Protein AF-0000000075438193 (afdb_homodimer)

Organism: Fusarium oxysporum f. sp. cubense (strain race 4) (NCBI:txid2502994)

Sequence (690 aa):
MSGDKMDVEIAEQKMNSMEHSEQHYFKSYDHHGIHEEMLKDEVRTRSYMNAIMQNKHIFKDKVVLDVGCGTAILSMFAAKAGAKHVIGVDMSTIIFKAREIVKVNGLSDKITLLQGKMEEVELPFPKVDIIISEWMGYFLLYESMLDTVLYARDTYLQKDGLIFPDKATIFFAGIEDGDYKEDKIEFWNDVYGFDYTPLKATALSEPLVDTVEVKAAVTEPTAVLTLDLYKCTTDDLAFQVPFKLSVTRDDFVHALVSWFDIDFTACHKPIRFSTGPHTKYTHWKQTVFYFEDVLTVQQGEQIALNLDVRPNSKNRRDLDIKISYELETEDANRASKGALEYRMCMSGDKMDVEIAEQKMNSMEHSEQHYFKSYDHHGIHEEMLKDEVRTRSYMNAIMQNKHIFKDKVVLDVGCGTAILSMFAAKAGAKHVIGVDMSTIIFKAREIVKVNGLSDKITLLQGKMEEVELPFPKVDIIISEWMGYFLLYESMLDTVLYARDTYLQKDGLIFPDKATIFFAGIEDGDYKEDKIEFWNDVYGFDYTPLKATALSEPLVDTVEVKAAVTEPTAVLTLDLYKCTTDDLAFQVPFKLSVTRDDFVHALVSWFDIDFTACHKPIRFSTGPHTKYTHWKQTVFYFEDVLTVQQGEQIALNLDVRPNSKNRRDLDIKISYELETEDANRASKGALEYRMC

InterPro domains:
  IPR025799 Protein arginine N-methyltransferase [PS51678] (22-326)
  IPR025799 Protein arginine N-methyltransferase [PTHR11006] (16-329)
  IPR029063 S-adenosyl-L-methionine-dependent methyltransferase superfamily [G3DSA:3.40.50.150] (14-165)
  IPR029063 S-adenosyl-L-methionine-dependent methyltransferase superfamily [SSF53335] (28-328)
  IPR041698 Methyltransferase domain 25 [PF13649] (64-139)
  IPR055135 Protein arginine N-methyltransferase domain [PF22528] (166-328)

Solvent-accessible surface area (backbone atoms only — not comparable to full-atom values): 35635 Å² total; per-residue (Å²): 116,71,64,58,53,53,51,48,52,51,50,51,52,56,43,69,70,44,57,67,69,55,34,53,54,37,56,58,56,45,41,63,68,58,51,50,54,53,66,65,20,54,62,61,45,48,50,53,43,47,53,35,58,75,31,26,85,76,32,44,68,27,37,33,36,22,52,62,26,52,67,32,62,66,44,50,43,39,44,73,24,38,25,55,31,26,39,28,29,20,63,29,69,32,38,61,53,17,51,52,25,37,46,73,60,70,37,57,90,36,43,48,77,46,80,32,51,81,90,70,58,81,69,98,52,82,56,26,42,32,39,36,45,82,44,70,30,52,78,53,58,34,58,46,41,54,55,56,53,50,50,45,45,77,67,28,47,37,92,88,38,47,54,41,59,32,34,40,33,36,33,39,27,36,21,44,41,62,71,59,41,45,61,70,44,53,39,25,60,52,52,94,85,37,50,31,49,71,53,29,60,55,50,61,26,34,60,44,74,43,82,52,63,53,84,29,51,36,27,45,74,32,81,71,46,73,46,44,65,90,72,60,52,72,69,65,66,43,45,73,45,74,50,62,35,44,28,69,41,72,47,51,35,31,27,38,38,30,26,40,36,40,31,30,68,88,33,91,67,70,44,71,53,53,28,35,52,86,47,66,76,42,90,58,28,21,31,33,45,64,47,93,68,68,41,65,46,43,55,76,30,40,36,42,34,37,41,35,37,31,58,27,90,88,44,58,45,22,34,35,38,34,38,35,42,33,47,55,62,92,50,75,90,56,52,47,70,52,73,46,63,30,44,48,124,116,72,64,58,53,53,50,48,50,51,50,50,52,56,43,70,70,44,56,68,69,55,34,54,54,37,57,59,56,46,40,64,68,58,51,51,53,52,65,64,20,52,62,60,47,48,51,53,43,47,56,35,58,75,30,26,84,76,31,44,69,26,38,36,36,22,54,61,27,52,67,33,61,67,44,49,43,39,43,74,24,39,26,56,32,24,39,28,30,22,63,31,68,33,38,61,54,17,51,52,25,39,46,76,60,72,36,56,90,36,43,48,77,44,77,32,52,81,90,69,56,80,68,98,51,82,57,27,42,31,40,36,45,81,46,68,31,52,77,53,60,33,57,46,42,55,53,56,54,50,50,45,47,76,67,28,46,38,91,89,39,47,53,41,58,32,35,38,33,36,32,38,28,35,20,44,42,61,70,58,42,44,62,71,45,53,38,26,59,50,53,95,84,37,48,32,50,69,54,30,58,53,51,62,27,33,58,43,76,44,82,54,63,54,86,29,53,36,28,45,74,34,80,71,46,76,45,43,65,90,72,60,54,72,70,67,66,42,45,71,45,76,50,64,36,47,27,70,41,71,45,50,35,31,24,39,38,29,26,40,37,41,30,30,67,87,34,91,66,71,42,72,53,52,29,35,51,85,46,66,78,42,90,60,28,21,32,34,46,65,47,94,68,68,41,66,47,44,54,75,31,38,36,42,36,36,41,36,38,32,59,28,90,90,44,58,44,22,34,34,38,35,38,36,40,35,48,55,63,90,48,75,89,56,53,46,70,52,73,46,62,31,46,46,124

Secondary structure (DSSP, 8-state):
-HHHHHHHHHHHHHHHTS-HHHHHHHHHTTSHHHHHHHHH-HHHHHHHHHHHHTTHHHHTT-EEEEET-TT-HHHHHHHHTT-SEEEEEE-STHHHHHHHHHHHTT-TTTEEEEES-TTT---SSS-EEEEEE---BTTBTGGG-HHHHHHHHHHHEEEEEEEES-EEEEEEEEE--HHHHHHHTGGGG-BTTB--HHHHHHHHTS-EEE---GGGB-B--EEEEEEETTT--GGGGSEEEEEEEEB-SSEEEEEEEEEEEEEETTSSS-EEEE-STTS---TT-EEEEEEEEEEEE-TT-EEEEEEEEEE-SS-TTSEEEEEEEEEE-S-GGG--EEEEEEEE-/-HHHHHHHHHHHHHHHTS-HHHHHHHHHTTSHHHHHHHHH-HHHHHHHHHHHHTTHHHHTT-EEEEET-TT-HHHHHHHHTT-SEEEEEE-STHHHHHHHHHHHTT-TTTEEEEES-TTT---SSS-EEEEEE---BTTBTGGG-HHHHHHHHHHHEEEEEEEES-EEEEEEEEE--HHHHHHHTGGGG-BTTB--HHHHHHHHTS-EEE---GGGB-B--EEEEEEETTT--GGGGSEEEEEEEEB-SSEEEEEEEEEEEEEETTSSS-EEEE-STTS---TT-EEEEEEEEEEEE-TT-EEEEEEEEEE-SS-TTSEEEEEEEEEE-S-GGG--EEEEEEEE-

Structure (mmCIF, N/CA/C/O backbone):
data_AF-0000000075438193-model_v1
#
loop_
_entity.id
_entity.type
_entity.pdbx_description
1 polymer 'Protein arginine N-methyltransferase 1'
#
loop_
_atom_site.group_PDB
_atom_site.id
_atom_site.type_symbol
_atom_site.label_atom_id
_atom_site.label_alt_id
_atom_site.label_comp_id
_atom_site.label_asym_id
_atom_site.label_entity_id
_atom_site.label_seq_id
_atom_site.pdbx_PDB_ins_code
_atom_site.Cartn_x
_atom_site.Cartn_y
_atom_site.Cartn_z
_atom_site.occupancy
_atom_site.B_iso_or_equiv
_atom_site.auth_seq_id
_atom_site.auth_comp_id
_atom_site.auth_asym_id
_atom_site.auth_atom_id
_atom_site.pdbx_PDB_model_num
ATOM 1 N N . MET A 1 1 ? -24.25 -17.984 13.375 1 39.44 1 MET A N 1
ATOM 2 C CA . MET A 1 1 ? -23.75 -16.625 13.508 1 39.44 1 MET A CA 1
ATOM 3 C C . MET A 1 1 ? -22.734 -16.531 14.641 1 39.44 1 MET A C 1
ATOM 5 O O . MET A 1 1 ? -21.703 -15.859 14.508 1 39.44 1 MET A O 1
ATOM 9 N N . SER A 1 2 ? -23.125 -17.188 15.758 1 50.5 2 SER A N 1
ATOM 10 C CA . SER A 1 2 ? -22.406 -17.172 17.031 1 50.5 2 SER A CA 1
ATOM 11 C C . SER A 1 2 ? -21.125 -18 16.938 1 50.5 2 SER A C 1
ATOM 13 O O . SER A 1 2 ? -20.078 -17.594 17.469 1 50.5 2 SER A O 1
ATOM 15 N N . GLY A 1 3 ? -21.188 -19.031 16.125 1 48 3 GLY A N 1
ATOM 16 C CA . GLY A 1 3 ? -20.078 -19.953 16 1 48 3 GLY A CA 1
ATOM 17 C C . GLY A 1 3 ? -18.922 -19.406 15.188 1 48 3 GLY A C 1
ATOM 18 O O . GLY A 1 3 ? -17.75 -19.578 15.547 1 48 3 GLY A O 1
ATOM 19 N N . ASP A 1 4 ? -19.219 -18.656 14.195 1 59.56 4 ASP A N 1
ATOM 20 C CA . ASP A 1 4 ? -18.234 -18.109 13.281 1 59.56 4 ASP A CA 1
ATOM 21 C C . ASP A 1 4 ? -17.422 -16.984 13.945 1 59.56 4 ASP A C 1
ATOM 23 O O . ASP A 1 4 ? -16.219 -16.891 13.758 1 59.56 4 ASP A O 1
ATOM 27 N N . LYS A 1 5 ? -18.125 -16.234 14.766 1 63.47 5 LYS A N 1
ATOM 28 C CA . LYS A 1 5 ? -17.422 -15.172 15.477 1 63.47 5 LYS A CA 1
ATOM 29 C C . LYS A 1 5 ? -16.406 -15.734 16.469 1 63.47 5 LYS A C 1
ATOM 31 O O . LYS A 1 5 ? -15.305 -15.203 16.594 1 63.47 5 LYS A O 1
ATOM 36 N N . MET A 1 6 ? -16.906 -16.797 17.141 1 69.69 6 MET A N 1
ATOM 37 C CA . MET A 1 6 ? -16.016 -17.469 18.078 1 69.69 6 MET A CA 1
ATOM 38 C C . MET A 1 6 ? -14.805 -18.062 17.359 1 69.69 6 MET A C 1
ATOM 40 O O . MET A 1 6 ? -13.68 -17.969 17.859 1 69.69 6 MET A O 1
ATOM 44 N N . ASP A 1 7 ? -15.086 -18.547 16.141 1 76.25 7 ASP A N 1
ATOM 45 C CA . ASP A 1 7 ? -14 -19.125 15.352 1 76.25 7 ASP A CA 1
ATOM 46 C C . ASP A 1 7 ? -13.008 -18.047 14.906 1 76.25 7 ASP A C 1
ATOM 48 O O . ASP A 1 7 ? -11.797 -18.266 14.922 1 76.25 7 ASP A O 1
ATOM 52 N N . VAL A 1 8 ? -13.531 -16.891 14.664 1 78 8 VAL A N 1
ATOM 53 C CA . VAL A 1 8 ? -12.695 -15.781 14.242 1 78 8 VAL A CA 1
ATOM 54 C C . VAL A 1 8 ? -11.828 -15.32 15.406 1 78 8 VAL A C 1
ATOM 56 O O . VAL A 1 8 ? -10.633 -15.062 15.234 1 78 8 VAL A O 1
ATOM 59 N N . GLU A 1 9 ? -12.469 -15.273 16.547 1 78.56 9 GLU A N 1
ATOM 60 C CA . GLU A 1 9 ? -11.734 -14.82 17.719 1 78.56 9 GLU A CA 1
ATOM 61 C C . GLU A 1 9 ? -10.602 -15.781 18.078 1 78.56 9 GLU A C 1
ATOM 63 O O . GLU A 1 9 ? -9.5 -15.352 18.422 1 78.56 9 GLU A O 1
ATOM 68 N N . ILE A 1 10 ? -10.906 -17.031 17.953 1 79.5 10 ILE A N 1
ATOM 69 C CA . ILE A 1 10 ? -9.914 -18.047 18.266 1 79.5 10 ILE A CA 1
ATOM 70 C C . ILE A 1 10 ? -8.773 -17.984 17.25 1 79.5 10 ILE A C 1
ATOM 72 O O . ILE A 1 10 ? -7.602 -18.062 17.625 1 79.5 10 ILE A O 1
ATOM 76 N N . ALA A 1 11 ? -9.148 -17.766 16.031 1 81.12 11 ALA A N 1
ATOM 77 C CA . ALA A 1 11 ? -8.141 -17.641 14.977 1 81.12 11 ALA A CA 1
ATOM 78 C C . ALA A 1 11 ? -7.262 -16.422 15.188 1 81.12 11 ALA A C 1
ATOM 80 O O . ALA A 1 11 ? -6.043 -16.484 15.008 1 81.12 11 ALA A O 1
ATOM 81 N N . GLU A 1 12 ? -7.879 -15.383 15.602 1 78 12 GLU A N 1
ATOM 82 C CA . GLU A 1 12 ? -7.137 -14.156 15.867 1 78 12 GLU A CA 1
ATOM 83 C C . GLU A 1 12 ? -6.164 -14.336 17.031 1 78 12 GLU A C 1
ATOM 85 O O . GLU A 1 12 ? -5.035 -13.844 16.984 1 78 12 GLU A O 1
ATOM 90 N N . GLN A 1 13 ? -6.637 -15.055 18 1 78.88 13 GLN A N 1
ATOM 91 C CA . GLN A 1 13 ? -5.773 -15.32 19.141 1 78.88 13 GLN A CA 1
ATOM 92 C C . GLN A 1 13 ? -4.574 -16.172 18.75 1 78.88 13 GLN A C 1
ATOM 94 O O . GLN A 1 13 ? -3.443 -15.891 19.156 1 78.88 13 GLN A O 1
ATOM 99 N N . LYS A 1 14 ? -4.844 -17.125 17.984 1 77.62 14 LYS A N 1
ATOM 100 C CA . LYS A 1 14 ? -3.762 -17.984 17.5 1 77.62 14 LYS A CA 1
ATOM 101 C C . LYS A 1 14 ? -2.756 -17.188 16.688 1 77.62 14 LYS A C 1
ATOM 103 O O . LYS A 1 14 ? -1.545 -17.344 16.844 1 77.62 14 LYS A O 1
ATOM 108 N N . MET A 1 15 ? -3.203 -16.375 15.859 1 77.5 15 MET A N 1
ATOM 109 C CA . MET A 1 15 ? -2.354 -15.555 15 1 77.5 15 MET A CA 1
ATOM 110 C C . MET A 1 15 ? -1.506 -14.594 15.828 1 77.5 15 MET A C 1
ATOM 112 O O . MET A 1 15 ? -0.335 -14.367 15.523 1 77.5 15 MET A O 1
ATOM 116 N N . ASN A 1 16 ? -2.057 -14.078 16.906 1 76.94 16 ASN A N 1
ATOM 117 C CA . ASN A 1 16 ? -1.36 -13.117 17.766 1 76.94 16 ASN A CA 1
ATOM 118 C C . ASN A 1 16 ? -0.233 -13.781 18.547 1 76.94 16 ASN A C 1
ATOM 120 O O . ASN A 1 16 ? 0.643 -13.102 19.078 1 76.94 16 ASN A O 1
ATOM 124 N N . SER A 1 17 ? -0.286 -15.133 18.562 1 78.81 17 SER A N 1
ATOM 125 C CA . SER A 1 17 ? 0.73 -15.867 19.312 1 78.81 17 SER A CA 1
ATOM 126 C C . SER A 1 17 ? 1.914 -16.234 18.422 1 78.81 17 SER A C 1
ATOM 128 O O . SER A 1 17 ? 2.93 -16.734 18.906 1 78.81 17 SER A O 1
ATOM 130 N N . MET A 1 18 ? 1.843 -15.945 17.172 1 80.19 18 MET A N 1
ATOM 131 C CA . MET A 1 18 ? 2.896 -16.281 16.219 1 80.19 18 MET A CA 1
ATOM 132 C C . MET A 1 18 ? 4.02 -15.25 16.266 1 80.19 18 MET A C 1
ATOM 134 O O . MET A 1 18 ? 3.875 -14.195 16.891 1 80.19 18 MET A O 1
ATOM 138 N N . GLU A 1 19 ? 5.129 -15.672 15.625 1 77.75 19 GLU A N 1
ATOM 139 C CA . GLU A 1 19 ? 6.219 -14.711 15.469 1 77.75 19 GLU A CA 1
ATOM 140 C C . GLU A 1 19 ? 5.75 -13.469 14.719 1 77.75 19 GLU A C 1
ATOM 142 O O . GLU A 1 19 ? 4.859 -13.539 13.875 1 77.75 19 GLU A O 1
ATOM 147 N N . HIS A 1 20 ? 6.398 -12.398 15.008 1 76.25 20 HIS A N 1
ATOM 148 C CA . HIS A 1 20 ? 5.992 -11.102 14.484 1 76.25 20 HIS A CA 1
ATOM 149 C C . HIS A 1 20 ? 5.953 -11.109 12.953 1 76.25 20 HIS A C 1
ATOM 151 O O . HIS A 1 20 ? 5.02 -10.578 12.352 1 76.25 20 HIS A O 1
ATOM 157 N N . SER A 1 21 ? 6.918 -11.75 12.453 1 77 21 SER A N 1
ATOM 158 C CA . SER A 1 21 ? 6.98 -11.797 10.992 1 77 21 SER A CA 1
ATOM 159 C C . SER A 1 21 ? 5.797 -12.57 10.414 1 77 21 SER A C 1
ATOM 161 O O . SER A 1 21 ? 5.219 -12.172 9.406 1 77 21 SER A O 1
ATOM 163 N N . GLU A 1 22 ? 5.43 -13.57 11.078 1 80.56 22 GLU A N 1
ATOM 164 C CA . GLU A 1 22 ? 4.289 -14.367 10.641 1 80.56 22 GLU A CA 1
ATOM 165 C C . GLU A 1 22 ? 2.979 -13.617 10.844 1 80.56 22 GLU A C 1
ATOM 167 O O . GLU A 1 22 ? 2.094 -13.656 9.984 1 80.56 22 GLU A O 1
ATOM 172 N N . GLN A 1 23 ? 2.891 -12.938 11.93 1 78.56 23 GLN A N 1
ATOM 173 C CA . GLN A 1 23 ? 1.697 -12.133 12.188 1 78.56 23 GLN A CA 1
ATOM 174 C C . GLN A 1 23 ? 1.483 -11.094 11.094 1 78.56 23 GLN A C 1
ATOM 176 O O . GLN A 1 23 ? 0.382 -10.969 10.555 1 78.56 23 GLN A O 1
ATOM 181 N N . HIS A 1 24 ? 2.602 -10.5 10.781 1 78 24 HIS A N 1
ATOM 182 C CA . HIS A 1 24 ? 2.535 -9.453 9.758 1 78 24 HIS A CA 1
ATOM 183 C C . HIS A 1 24 ? 2.102 -10.023 8.414 1 78 24 HIS A C 1
ATOM 185 O O . HIS A 1 24 ? 1.247 -9.453 7.734 1 78 24 HIS A O 1
ATOM 191 N N . TYR A 1 25 ? 2.611 -11.117 8.164 1 81.38 25 TYR A N 1
ATOM 192 C CA . TYR A 1 25 ? 2.316 -11.766 6.887 1 81.38 25 TYR A CA 1
ATOM 193 C C . TYR A 1 25 ? 0.847 -12.156 6.801 1 81.38 25 TYR A C 1
ATOM 195 O O . TYR A 1 25 ? 0.137 -11.742 5.883 1 81.38 25 TYR A O 1
ATOM 203 N N . PHE A 1 26 ? 0.325 -12.828 7.695 1 83.81 26 PHE A N 1
ATOM 204 C CA . PHE A 1 26 ? -1.024 -13.375 7.613 1 83.81 26 PHE A CA 1
ATOM 205 C C . PHE A 1 26 ? -2.064 -12.281 7.828 1 83.81 26 PHE A C 1
ATOM 207 O O . PHE A 1 26 ? -3.135 -12.305 7.219 1 83.81 26 PHE A O 1
ATOM 214 N N . LYS A 1 27 ? -1.774 -11.289 8.609 1 81.12 27 LYS A N 1
ATOM 215 C CA . LYS A 1 27 ? -2.707 -10.188 8.844 1 81.12 27 LYS A CA 1
ATOM 216 C C . LYS A 1 27 ? -2.859 -9.328 7.598 1 81.12 27 LYS A C 1
ATOM 218 O O . LYS A 1 27 ? -3.934 -8.773 7.344 1 81.12 27 LYS A O 1
ATOM 223 N N . SER A 1 28 ? -1.765 -9.328 6.848 1 80.88 28 SER A N 1
ATOM 224 C CA . SER A 1 28 ? -1.826 -8.547 5.621 1 80.88 28 SER A CA 1
ATOM 225 C C . SER A 1 28 ? -2.854 -9.117 4.648 1 80.88 28 SER A C 1
ATOM 227 O O . SER A 1 28 ? -3.441 -8.383 3.854 1 80.88 28 SER A O 1
ATOM 229 N N . TYR A 1 29 ? -3.135 -10.305 4.766 1 83.5 29 TYR A N 1
ATOM 230 C CA . TYR A 1 29 ? -4.02 -10.977 3.816 1 83.5 29 TYR A CA 1
ATOM 231 C C . TYR A 1 29 ? -5.445 -11.031 4.344 1 83.5 29 TYR A C 1
ATOM 233 O O . TYR A 1 29 ? -6.344 -11.555 3.678 1 83.5 29 TYR A O 1
ATOM 241 N N . ASP A 1 30 ? -5.676 -10.438 5.453 1 85.31 30 ASP A N 1
ATOM 242 C CA . ASP A 1 30 ? -7.027 -10.367 6.004 1 85.31 30 ASP A CA 1
ATOM 243 C C . ASP A 1 30 ? -7.848 -9.281 5.312 1 85.31 30 ASP A C 1
ATOM 245 O O . ASP A 1 30 ? -9.078 -9.273 5.387 1 85.31 30 ASP A O 1
ATOM 249 N N . HIS A 1 31 ? -7.18 -8.422 4.664 1 85.31 31 HIS A N 1
ATOM 250 C CA . HIS A 1 31 ? -7.852 -7.266 4.086 1 85.31 31 HIS A CA 1
ATOM 251 C C . HIS A 1 31 ? -8.422 -7.59 2.707 1 85.31 31 HIS A C 1
ATOM 253 O O . HIS A 1 31 ? -7.707 -8.102 1.842 1 85.31 31 HIS A O 1
ATOM 259 N N . HIS A 1 32 ? -9.617 -7.234 2.504 1 87.38 32 HIS A N 1
ATOM 260 C CA . HIS A 1 32 ? -10.281 -7.59 1.254 1 87.38 32 HIS A CA 1
ATOM 261 C C . HIS A 1 32 ? -9.633 -6.887 0.067 1 87.38 32 HIS A C 1
ATOM 263 O O . HIS A 1 32 ? -9.664 -7.398 -1.056 1 87.38 32 HIS A O 1
ATOM 269 N N . GLY A 1 33 ? -9.055 -5.703 0.318 1 88.88 33 GLY A N 1
ATOM 270 C CA . GLY A 1 33 ? -8.438 -4.949 -0.758 1 88.88 33 GLY A CA 1
ATOM 271 C C . GLY A 1 33 ? -7.328 -5.715 -1.459 1 88.88 33 GLY A C 1
ATOM 272 O O . GLY A 1 33 ? -7.18 -5.621 -2.68 1 88.88 33 GLY A O 1
ATOM 273 N N . ILE A 1 34 ? -6.609 -6.461 -0.721 1 90.31 34 ILE A N 1
ATOM 274 C CA . ILE A 1 34 ? -5.523 -7.246 -1.299 1 90.31 34 ILE A CA 1
ATOM 275 C C . ILE A 1 34 ? -6.102 -8.336 -2.197 1 90.31 34 ILE A C 1
ATOM 277 O O . ILE A 1 34 ? -5.582 -8.594 -3.287 1 90.31 34 ILE A O 1
ATOM 281 N N . HIS A 1 35 ? -7.168 -8.891 -1.813 1 93.25 35 HIS A N 1
ATOM 282 C CA . HIS A 1 35 ? -7.805 -9.945 -2.594 1 93.25 35 HIS A CA 1
ATOM 283 C C . HIS A 1 35 ? -8.477 -9.383 -3.84 1 93.25 35 HIS A C 1
ATOM 285 O O . HIS A 1 35 ? -8.492 -10.023 -4.891 1 93.25 35 HIS A O 1
ATOM 291 N N . GLU A 1 36 ? -9.031 -8.219 -3.686 1 94.62 36 GLU A N 1
ATOM 292 C CA . GLU A 1 36 ? -9.586 -7.551 -4.859 1 94.62 36 GLU A CA 1
ATOM 293 C C . GLU A 1 36 ? -8.516 -7.348 -5.934 1 94.62 36 GLU A C 1
ATOM 295 O O . GLU A 1 36 ? -8.742 -7.656 -7.105 1 94.62 36 GLU A O 1
ATOM 300 N N . GLU A 1 37 ? -7.402 -6.844 -5.445 1 93.69 37 GLU A N 1
ATOM 301 C CA . GLU A 1 37 ? -6.297 -6.613 -6.371 1 93.69 37 GLU A CA 1
ATOM 302 C C . GLU A 1 37 ? -5.875 -7.91 -7.059 1 93.69 37 GLU A C 1
ATOM 304 O O . GLU A 1 37 ? -5.684 -7.941 -8.273 1 93.69 37 GLU A O 1
ATOM 309 N N . MET A 1 38 ? -5.82 -8.93 -6.324 1 95.31 38 MET A N 1
ATOM 310 C CA . MET A 1 38 ? -5.363 -10.203 -6.859 1 95.31 38 MET A CA 1
ATOM 311 C C . MET A 1 38 ? -6.398 -10.797 -7.816 1 95.31 38 MET A C 1
ATOM 313 O O . MET A 1 38 ? -6.051 -11.281 -8.891 1 95.31 38 MET A O 1
ATOM 317 N N . LEU A 1 39 ? -7.637 -10.742 -7.457 1 97.06 39 LEU A N 1
ATOM 318 C CA . LEU A 1 39 ? -8.703 -11.312 -8.266 1 97.06 39 LEU A CA 1
ATOM 319 C C . LEU A 1 39 ? -8.898 -10.523 -9.555 1 97.06 39 LEU A C 1
ATOM 321 O O . LEU A 1 39 ? -9.289 -11.078 -10.586 1 97.06 39 LEU A O 1
ATOM 325 N N . LYS A 1 40 ? -8.531 -9.25 -9.547 1 96.69 40 LYS A N 1
ATOM 326 C CA . LYS A 1 40 ? -8.695 -8.398 -10.719 1 96.69 40 LYS A CA 1
ATOM 327 C C . LYS A 1 40 ? -7.5 -8.523 -11.664 1 96.69 40 LYS A C 1
ATOM 329 O O . LYS A 1 40 ? -7.539 -8.039 -12.789 1 96.69 40 LYS A O 1
ATOM 334 N N . ASP A 1 41 ? -6.445 -9.086 -11.203 1 97.31 41 ASP A N 1
ATOM 335 C CA . ASP A 1 41 ? -5.348 -9.438 -12.102 1 97.31 41 ASP A CA 1
ATOM 336 C C . ASP A 1 41 ? -5.77 -10.531 -13.086 1 97.31 41 ASP A C 1
ATOM 338 O O . ASP A 1 41 ? -5.613 -11.719 -12.797 1 97.31 41 ASP A O 1
ATOM 342 N N . GLU A 1 42 ? -6.184 -10.086 -14.203 1 96.62 42 GLU A N 1
ATOM 343 C CA . GLU A 1 42 ? -6.797 -11 -15.164 1 96.62 42 GLU A CA 1
ATOM 344 C C . GLU A 1 42 ? -5.77 -11.984 -15.719 1 96.62 42 GLU A C 1
ATOM 346 O O . GLU A 1 42 ? -6.094 -13.148 -15.977 1 96.62 42 GLU A O 1
ATOM 351 N N . V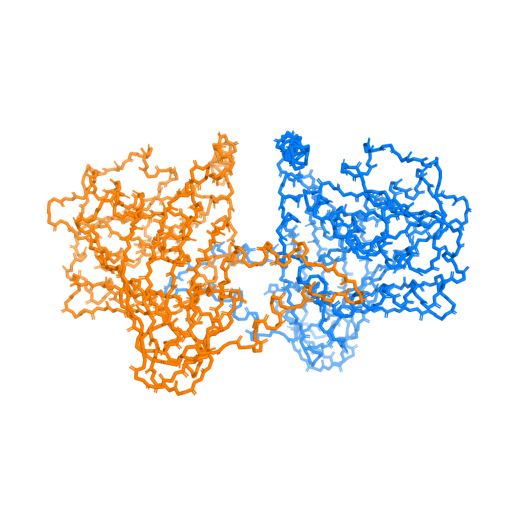AL A 1 43 ? -4.547 -11.508 -15.906 1 97.5 43 VAL A N 1
ATOM 352 C CA . VAL A 1 43 ? -3.506 -12.398 -16.422 1 97.5 43 VAL A CA 1
ATOM 353 C C . VAL A 1 43 ? -3.334 -13.594 -15.492 1 97.5 43 VAL A C 1
ATOM 355 O O . VAL A 1 43 ? -3.402 -14.742 -15.922 1 97.5 43 VAL A O 1
ATOM 358 N N . ARG A 1 44 ? -3.164 -13.289 -14.25 1 96.81 44 ARG A N 1
ATOM 359 C CA . ARG A 1 44 ? -2.971 -14.32 -13.242 1 96.81 44 ARG A CA 1
ATOM 360 C C . ARG A 1 44 ? -4.207 -15.211 -13.117 1 96.81 44 ARG A C 1
ATOM 362 O O . ARG A 1 44 ? -4.121 -16.422 -13.305 1 96.81 44 ARG A O 1
ATOM 369 N N . THR A 1 45 ? -5.363 -14.656 -12.852 1 97.69 45 THR A N 1
ATOM 370 C CA . THR A 1 45 ? -6.551 -15.422 -12.484 1 97.69 45 THR A CA 1
ATOM 371 C C . THR A 1 45 ? -7.059 -16.234 -13.664 1 97.69 45 THR A C 1
ATOM 373 O O . THR A 1 45 ? -7.422 -17.406 -13.508 1 97.69 45 THR A O 1
ATOM 376 N N . ARG A 1 46 ? -7.008 -15.672 -14.836 1 97.81 46 ARG A N 1
ATOM 377 C CA . ARG A 1 46 ? -7.488 -16.391 -16.016 1 97.81 46 ARG A CA 1
ATOM 378 C C . ARG A 1 46 ? -6.535 -17.531 -16.391 1 97.81 46 ARG A C 1
ATOM 380 O O . ARG A 1 46 ? -6.965 -18.578 -16.875 1 97.81 46 ARG A O 1
ATOM 387 N N . SER A 1 47 ? -5.242 -17.281 -16.188 1 98.5 47 SER A N 1
ATOM 388 C CA . SER A 1 47 ? -4.301 -18.375 -16.453 1 98.5 47 SER A CA 1
ATOM 389 C C . SER A 1 47 ? -4.578 -19.578 -15.555 1 98.5 47 SER A C 1
ATOM 391 O O . SER A 1 47 ? -4.613 -20.719 -16.031 1 98.5 47 SER A O 1
ATOM 393 N N . TYR A 1 48 ? -4.816 -19.344 -14.289 1 98.69 48 TYR A N 1
ATOM 394 C CA . TYR A 1 48 ? -5.188 -20.422 -13.383 1 98.69 48 TYR A CA 1
ATOM 395 C C . TYR A 1 48 ? -6.523 -21.031 -13.789 1 98.69 48 TYR A C 1
ATOM 397 O O . TYR A 1 48 ? -6.656 -22.266 -13.836 1 98.69 48 TYR A O 1
ATOM 405 N N . MET A 1 49 ? -7.477 -20.141 -14.039 1 98.69 49 MET A N 1
ATOM 406 C CA . MET A 1 49 ? -8.797 -20.609 -14.445 1 98.69 49 MET A CA 1
ATOM 407 C C . MET A 1 49 ? -8.703 -21.5 -15.672 1 98.69 49 MET A C 1
ATOM 409 O O . MET A 1 49 ? -9.25 -22.609 -15.688 1 98.69 49 MET A O 1
ATOM 413 N N . ASN A 1 50 ? -7.996 -21.016 -16.672 1 98.56 50 ASN A N 1
ATOM 414 C CA . ASN A 1 50 ? -7.863 -21.766 -17.922 1 98.56 50 ASN A CA 1
ATOM 415 C C . ASN A 1 50 ? -7.105 -23.078 -17.703 1 98.56 50 ASN A C 1
ATOM 417 O O . ASN A 1 50 ? -7.461 -24.109 -18.281 1 98.56 50 ASN A O 1
ATOM 421 N N . ALA A 1 51 ? -6.078 -23 -16.906 1 98.75 51 ALA A N 1
ATOM 422 C CA . ALA A 1 51 ? -5.312 -24.219 -16.609 1 98.75 51 ALA A CA 1
ATOM 423 C C . ALA A 1 51 ? -6.199 -25.297 -15.992 1 98.75 51 ALA A C 1
ATOM 425 O O . ALA A 1 51 ? -5.992 -26.484 -16.234 1 98.75 51 ALA A O 1
ATOM 426 N N . ILE A 1 52 ? -7.172 -24.891 -15.273 1 98.69 52 ILE A N 1
ATOM 427 C CA . ILE A 1 52 ? -8.039 -25.828 -14.57 1 98.69 52 ILE A CA 1
ATOM 428 C C . ILE A 1 52 ? -9.25 -26.172 -15.445 1 98.69 52 ILE A C 1
ATOM 430 O O . ILE A 1 52 ? -9.461 -27.328 -15.797 1 98.69 52 ILE A O 1
ATOM 434 N N . MET A 1 53 ? -9.93 -25.172 -15.977 1 98.06 53 MET A N 1
ATOM 435 C CA . MET A 1 53 ? -11.234 -25.344 -16.609 1 98.06 53 MET A CA 1
ATOM 436 C C . MET A 1 53 ? -11.086 -25.906 -18.016 1 98.06 53 MET A C 1
ATOM 438 O O . MET A 1 53 ? -12.008 -26.531 -18.547 1 98.06 53 MET A O 1
ATOM 442 N N . GLN A 1 54 ? -9.984 -25.656 -18.594 1 98 54 GLN A N 1
ATOM 443 C CA . GLN A 1 54 ? -9.766 -26.219 -19.922 1 98 54 GLN A CA 1
ATOM 444 C C . GLN A 1 54 ? -9.148 -27.625 -19.828 1 98 54 GLN A C 1
ATOM 446 O O . GLN A 1 54 ? -8.883 -28.25 -20.844 1 98 54 GLN A O 1
ATOM 451 N N . ASN A 1 55 ? -8.906 -28.078 -18.656 1 98.44 55 ASN A N 1
ATOM 452 C CA . ASN A 1 55 ? -8.336 -29.391 -18.422 1 98.44 55 ASN A CA 1
ATOM 453 C C . ASN A 1 55 ? -9.172 -30.188 -17.422 1 98.44 55 ASN A C 1
ATOM 455 O O . ASN A 1 55 ? -8.617 -30.797 -16.5 1 98.44 55 ASN A O 1
ATOM 459 N N . LYS A 1 56 ? -10.422 -30.172 -17.594 1 98.19 56 LYS A N 1
ATOM 460 C CA . LYS A 1 56 ? -11.352 -30.859 -16.703 1 98.19 56 LYS A CA 1
ATOM 461 C C . LYS A 1 56 ? -11.023 -32.344 -16.594 1 98.19 56 LYS A C 1
ATOM 463 O O . LYS A 1 56 ? -11.219 -32.969 -15.547 1 98.19 56 LYS A O 1
ATOM 468 N N . HIS A 1 57 ? -10.523 -32.906 -17.688 1 97.81 57 HIS A N 1
ATOM 469 C CA . HIS A 1 57 ? -10.188 -34.312 -17.719 1 97.81 57 HIS A CA 1
ATOM 470 C C . HIS A 1 57 ? -9.094 -34.656 -16.719 1 97.81 57 HIS A C 1
ATOM 472 O O . HIS A 1 57 ? -8.992 -35.812 -16.25 1 97.81 57 HIS A O 1
ATOM 478 N N . ILE A 1 58 ? -8.281 -33.688 -16.328 1 97.62 58 ILE A N 1
ATOM 479 C CA . ILE A 1 58 ? -7.211 -33.844 -15.359 1 97.62 58 ILE A CA 1
ATOM 480 C C . ILE A 1 58 ? -7.777 -33.75 -13.945 1 97.62 58 ILE A C 1
ATOM 482 O O . ILE A 1 58 ? -7.309 -34.438 -13.039 1 97.62 58 ILE A O 1
ATOM 486 N N . PHE A 1 59 ? -8.867 -33 -13.75 1 98.5 59 PHE A N 1
ATOM 487 C CA . PHE A 1 59 ? -9.367 -32.656 -12.422 1 98.5 59 PHE A CA 1
ATOM 488 C C . PHE A 1 59 ? -10.539 -33.562 -12.039 1 98.5 59 PHE A C 1
ATOM 490 O O . PHE A 1 59 ? -10.828 -33.719 -10.852 1 98.5 59 PHE A O 1
ATOM 497 N N . LYS A 1 60 ? -11.18 -34.125 -13.031 1 98.5 60 LYS A N 1
ATOM 498 C CA . LYS A 1 60 ? -12.383 -34.906 -12.781 1 98.5 60 LYS A CA 1
ATOM 499 C C . LYS A 1 60 ? -12.094 -36.031 -11.797 1 98.5 60 LYS A C 1
ATOM 501 O O . LYS A 1 60 ? -11.141 -36.812 -11.977 1 98.5 60 LYS A O 1
ATOM 506 N N . ASP A 1 61 ? -12.875 -36.094 -10.773 1 98.44 61 ASP A N 1
ATOM 507 C CA . ASP A 1 61 ? -12.883 -37.156 -9.773 1 98.44 61 ASP A CA 1
ATOM 508 C C . ASP A 1 61 ? -11.578 -37.188 -8.984 1 98.44 61 ASP A C 1
ATOM 510 O O . ASP A 1 61 ? -11.219 -38.219 -8.398 1 98.44 61 ASP A O 1
ATOM 514 N N . LYS A 1 62 ? -10.805 -36.156 -8.984 1 98.62 62 LYS A N 1
ATOM 515 C CA . LYS A 1 62 ? -9.539 -36.062 -8.258 1 98.62 62 LYS A CA 1
ATOM 516 C C . LYS A 1 62 ? -9.719 -35.312 -6.945 1 98.62 62 LYS A C 1
ATOM 518 O O . LYS A 1 62 ? -10.664 -34.531 -6.789 1 98.62 62 LYS A O 1
ATOM 523 N N . VAL A 1 63 ? -8.844 -35.625 -6 1 98.81 63 VAL A N 1
ATOM 524 C CA . VAL A 1 63 ? -8.734 -34.844 -4.77 1 98.81 63 VAL A CA 1
ATOM 525 C C . VAL A 1 63 ? -7.691 -33.75 -4.945 1 98.81 63 VAL A C 1
ATOM 527 O O . VAL A 1 63 ? -6.543 -34 -5.312 1 98.81 63 VAL A O 1
ATOM 530 N N . VAL A 1 64 ? -8.109 -32.469 -4.738 1 98.94 64 VAL A N 1
ATOM 531 C CA . VAL A 1 64 ? -7.262 -31.312 -5.004 1 98.94 64 VAL A CA 1
ATOM 532 C C . VAL A 1 64 ? -6.969 -30.562 -3.701 1 98.94 64 VAL A C 1
ATOM 534 O O . VAL A 1 64 ? -7.863 -30.375 -2.875 1 98.94 64 VAL A O 1
ATOM 537 N N . LEU A 1 65 ? -5.699 -30.234 -3.494 1 98.94 65 LEU A N 1
ATOM 538 C CA . LEU A 1 65 ? -5.277 -29.391 -2.371 1 98.94 65 LEU A CA 1
ATOM 539 C C . LEU A 1 65 ? -4.922 -27.984 -2.84 1 98.94 65 LEU A C 1
ATOM 541 O O . LEU A 1 65 ? -4.051 -27.812 -3.697 1 98.94 65 LEU A O 1
ATOM 545 N N . ASP A 1 66 ? -5.598 -27.016 -2.34 1 98.88 66 ASP A N 1
ATOM 546 C CA . ASP A 1 66 ? -5.379 -25.594 -2.6 1 98.88 66 ASP A CA 1
ATOM 547 C C . ASP A 1 66 ? -4.598 -24.938 -1.46 1 98.88 66 ASP A C 1
ATOM 549 O O . ASP A 1 66 ? -5.18 -24.578 -0.436 1 98.88 66 ASP A O 1
ATOM 553 N N . VAL A 1 67 ? -3.271 -24.766 -1.67 1 98.69 67 VAL A N 1
ATOM 554 C CA . VAL A 1 67 ? -2.381 -24.25 -0.635 1 98.69 67 VAL A CA 1
ATOM 555 C C . VAL A 1 67 ? -2.416 -22.719 -0.642 1 98.69 67 VAL A C 1
ATOM 557 O O . VAL A 1 67 ? -2.055 -22.094 -1.638 1 98.69 67 VAL A O 1
ATOM 560 N N . GLY A 1 68 ? -2.77 -22.109 0.499 1 97.5 68 GLY A N 1
ATOM 561 C CA . GLY A 1 68 ? -3.01 -20.672 0.53 1 97.5 68 GLY A CA 1
ATOM 562 C C . GLY A 1 68 ? -4.227 -20.266 -0.276 1 97.5 68 GLY A C 1
ATOM 563 O O . GLY A 1 68 ? -4.117 -19.438 -1.19 1 97.5 68 GLY A O 1
ATOM 564 N N . CYS A 1 69 ? -5.359 -20.719 0.146 1 98.19 69 CYS A N 1
ATOM 565 C CA . CYS A 1 69 ? -6.52 -20.688 -0.738 1 98.19 69 CYS A CA 1
ATOM 566 C C . CYS A 1 69 ? -7.16 -19.312 -0.752 1 98.19 69 CYS A C 1
ATOM 568 O O . CYS A 1 69 ? -7.98 -19 -1.62 1 98.19 69 CYS A O 1
ATOM 570 N N . GLY A 1 70 ? -6.816 -18.484 0.236 1 97 70 GLY A N 1
ATOM 571 C CA . GLY A 1 70 ? -7.414 -17.156 0.28 1 97 70 GLY A CA 1
ATOM 572 C C . GLY A 1 70 ? -8.93 -17.188 0.235 1 97 70 GLY A C 1
ATOM 573 O O . GLY A 1 70 ? -9.57 -17.859 1.051 1 97 70 GLY A O 1
ATOM 574 N N . THR A 1 71 ? -9.492 -16.594 -0.787 1 97.81 71 THR A N 1
ATOM 575 C CA . THR A 1 71 ? -10.945 -16.516 -0.921 1 97.81 71 THR A CA 1
ATOM 576 C C . THR A 1 71 ? -11.492 -17.75 -1.645 1 97.81 71 THR A C 1
ATOM 578 O O . THR A 1 71 ? -12.664 -17.781 -2.023 1 97.81 71 THR A O 1
ATOM 581 N N . ALA A 1 72 ? -10.688 -18.672 -1.946 1 98.56 72 ALA A N 1
ATOM 582 C CA . ALA A 1 72 ? -11.031 -20.016 -2.418 1 98.56 72 ALA A CA 1
ATOM 583 C C . ALA A 1 72 ? -11.414 -20 -3.895 1 98.56 72 ALA A C 1
ATOM 585 O O . ALA A 1 72 ? -12.148 -20.859 -4.363 1 98.56 72 ALA A O 1
ATOM 586 N N . ILE A 1 73 ? -10.914 -19 -4.691 1 98.69 73 ILE A N 1
ATOM 587 C CA . ILE A 1 73 ? -11.281 -18.922 -6.102 1 98.69 73 ILE A CA 1
ATOM 588 C C . ILE A 1 73 ? -10.734 -20.125 -6.848 1 98.69 73 ILE A C 1
ATOM 590 O O . ILE A 1 73 ? -11.453 -20.75 -7.637 1 98.69 73 ILE A O 1
ATOM 594 N N . LEU A 1 74 ? -9.539 -20.516 -6.59 1 98.81 74 LEU A N 1
ATOM 595 C CA . LEU A 1 74 ? -8.953 -21.656 -7.273 1 98.81 74 LEU A CA 1
ATOM 596 C C . LEU A 1 74 ? -9.633 -22.953 -6.844 1 98.81 74 LEU A C 1
ATOM 598 O O . LEU A 1 74 ? -9.828 -23.859 -7.66 1 98.81 74 LEU A O 1
ATOM 602 N N . SER A 1 75 ? -9.922 -23.031 -5.523 1 98.88 75 SER A N 1
ATOM 603 C CA . SER A 1 75 ? -10.68 -24.172 -5.027 1 98.88 75 SER A CA 1
ATOM 604 C C . SER A 1 75 ? -11.984 -24.344 -5.801 1 98.88 75 SER A C 1
ATOM 606 O O . SER A 1 75 ? -12.336 -25.469 -6.184 1 98.88 75 SER A O 1
ATOM 608 N N . MET A 1 76 ? -12.617 -23.266 -6.051 1 98.88 76 MET A N 1
ATOM 609 C CA . MET A 1 76 ? -13.922 -23.312 -6.715 1 98.88 76 MET A CA 1
ATOM 610 C C . MET A 1 76 ? -13.758 -23.641 -8.195 1 98.88 76 MET A C 1
ATOM 612 O O . MET A 1 76 ? -14.586 -24.344 -8.773 1 98.88 76 MET A O 1
ATOM 616 N N . PHE A 1 77 ? -12.711 -23.109 -8.875 1 98.88 77 PHE A N 1
ATOM 617 C CA . PHE A 1 77 ? -12.422 -23.531 -10.242 1 98.88 77 PHE A CA 1
ATOM 618 C C . PHE A 1 77 ? -12.25 -25.047 -10.305 1 98.88 77 PHE A C 1
ATOM 620 O O . PHE A 1 77 ? -12.805 -25.703 -11.195 1 98.88 77 PHE A O 1
ATOM 627 N N . ALA A 1 78 ? -11.5 -25.594 -9.359 1 98.88 78 ALA A N 1
ATOM 628 C CA . ALA A 1 78 ? -11.227 -27.031 -9.344 1 98.88 78 ALA A CA 1
ATOM 629 C C . ALA A 1 78 ? -12.508 -27.828 -9.133 1 98.88 78 ALA A C 1
ATOM 631 O O . ALA A 1 78 ? -12.734 -28.844 -9.797 1 98.88 78 ALA A O 1
ATOM 632 N N . ALA A 1 79 ? -13.312 -27.375 -8.211 1 98.88 79 ALA A N 1
ATOM 633 C CA . ALA A 1 79 ? -14.594 -28.031 -7.969 1 98.88 79 ALA A CA 1
ATOM 634 C C . ALA A 1 79 ? -15.469 -28.016 -9.219 1 98.88 79 ALA A C 1
ATOM 636 O O . ALA A 1 79 ? -16.031 -29.047 -9.602 1 98.88 79 ALA A O 1
ATOM 637 N N . LYS A 1 80 ? -15.539 -26.891 -9.867 1 98.31 80 LYS A N 1
ATOM 638 C CA . LYS A 1 80 ? -16.328 -26.734 -11.078 1 98.31 80 LYS A CA 1
ATOM 639 C C . LYS A 1 80 ? -15.797 -27.609 -12.203 1 98.31 80 LYS A C 1
ATOM 641 O O . LYS A 1 80 ? -16.562 -28.062 -13.062 1 98.31 80 LYS A O 1
ATOM 646 N N . ALA A 1 81 ? -14.547 -27.875 -12.156 1 98.5 81 ALA A N 1
ATOM 647 C CA . ALA A 1 81 ? -13.906 -28.688 -13.18 1 98.5 81 ALA A CA 1
ATOM 648 C C . ALA A 1 81 ? -14.164 -30.172 -12.953 1 98.5 81 ALA A C 1
ATOM 650 O O . ALA A 1 81 ? -13.781 -31.016 -13.766 1 98.5 81 ALA A O 1
ATOM 651 N N . GLY A 1 82 ? -14.781 -30.516 -11.82 1 98.44 82 GLY A N 1
ATOM 652 C CA . GLY A 1 82 ? -15.203 -31.891 -11.633 1 98.44 82 GLY A CA 1
ATOM 653 C C . GLY A 1 82 ? -14.414 -32.625 -10.555 1 98.44 82 GLY A C 1
ATOM 654 O O . GLY A 1 82 ? -14.508 -33.844 -10.422 1 98.44 82 GLY A O 1
ATOM 655 N N . ALA A 1 83 ? -13.633 -31.891 -9.797 1 98.81 83 ALA A N 1
ATOM 656 C CA . ALA A 1 83 ? -12.891 -32.531 -8.703 1 98.81 83 ALA A CA 1
ATOM 657 C C . ALA A 1 83 ? -13.836 -33.312 -7.789 1 98.81 83 ALA A C 1
ATOM 659 O O . ALA A 1 83 ? -14.953 -32.875 -7.512 1 98.81 83 ALA A O 1
ATOM 660 N N . LYS A 1 84 ? -13.344 -34.438 -7.297 1 98.5 84 LYS A N 1
ATOM 661 C CA . LYS A 1 84 ? -14.086 -35.188 -6.289 1 98.5 84 LYS A CA 1
ATOM 662 C C . LYS A 1 84 ? -14.219 -34.406 -4.992 1 98.5 84 LYS A C 1
ATOM 664 O O . LYS A 1 84 ? -15.289 -34.375 -4.395 1 98.5 84 LYS A O 1
ATOM 669 N N . HIS A 1 85 ? -13.164 -33.875 -4.59 1 98.81 85 HIS A N 1
ATOM 670 C CA . HIS A 1 85 ? -13.117 -33.031 -3.396 1 98.81 85 HIS A CA 1
ATOM 671 C C . HIS A 1 85 ? -11.945 -32.062 -3.443 1 98.81 85 HIS A C 1
ATOM 673 O O . HIS A 1 85 ? -10.891 -32.375 -3.988 1 98.81 85 HIS A O 1
ATOM 679 N N . VAL A 1 86 ? -12.148 -30.859 -2.961 1 98.94 86 VAL A N 1
ATOM 680 C CA . VAL A 1 86 ? -11.102 -29.844 -2.873 1 98.94 86 VAL A CA 1
ATOM 681 C C . VAL A 1 86 ? -10.891 -29.453 -1.415 1 98.94 86 VAL A C 1
ATOM 683 O O . VAL A 1 86 ? -11.852 -29.219 -0.677 1 98.94 86 VAL A O 1
ATOM 686 N N . ILE A 1 87 ? -9.648 -29.453 -0.938 1 98.88 87 ILE A N 1
ATOM 687 C CA . ILE A 1 87 ? -9.266 -28.969 0.385 1 98.88 87 ILE A CA 1
ATOM 688 C C . ILE A 1 87 ? -8.508 -27.656 0.254 1 98.88 87 ILE A C 1
ATOM 690 O O . ILE A 1 87 ? -7.441 -27.609 -0.368 1 98.88 87 ILE A O 1
ATOM 694 N N . GLY A 1 88 ? -9.039 -26.578 0.753 1 98.69 88 GLY A N 1
ATOM 695 C CA . GLY A 1 88 ? -8.328 -25.312 0.837 1 98.69 88 GLY A CA 1
ATOM 696 C C . GLY A 1 88 ? -7.754 -25.031 2.215 1 98.69 88 GLY A C 1
ATOM 697 O O . GLY A 1 88 ? -8.43 -25.234 3.227 1 98.69 88 GLY A O 1
ATOM 698 N N . VAL A 1 89 ? -6.508 -24.625 2.258 1 98.31 89 VAL A N 1
ATOM 699 C CA . VAL A 1 89 ? -5.855 -24.328 3.527 1 98.31 89 VAL A CA 1
ATOM 700 C C . VAL A 1 89 ? -5.344 -22.891 3.514 1 98.31 89 VAL A C 1
ATOM 702 O O . VAL A 1 89 ? -4.676 -22.469 2.562 1 98.31 89 VAL A O 1
ATOM 705 N N . ASP A 1 90 ? -5.656 -22.141 4.469 1 97.06 90 ASP A N 1
ATOM 706 C CA . ASP A 1 90 ? -5.176 -20.781 4.652 1 97.06 90 ASP A CA 1
ATOM 707 C C . ASP A 1 90 ? -5.121 -20.406 6.133 1 97.06 90 ASP A C 1
ATOM 709 O O . ASP A 1 90 ? -5.996 -20.812 6.91 1 97.06 90 ASP A O 1
ATOM 713 N N . MET A 1 91 ? -4.109 -19.625 6.449 1 94.81 91 MET A N 1
ATOM 714 C CA . MET A 1 91 ? -3.953 -19.266 7.855 1 94.81 91 MET A CA 1
ATOM 715 C C . MET A 1 91 ? -4.668 -17.953 8.172 1 94.81 91 MET A C 1
ATOM 717 O O . MET A 1 91 ? -5.059 -17.719 9.312 1 94.81 91 MET A O 1
ATOM 721 N N . SER A 1 92 ? -4.812 -17.109 7.172 1 92.5 92 SER A N 1
ATOM 722 C CA . SER A 1 92 ? -5.418 -15.797 7.395 1 92.5 92 SER A CA 1
ATOM 723 C C . SER A 1 92 ? -6.902 -15.922 7.715 1 92.5 92 SER A C 1
ATOM 725 O O . SER A 1 92 ? -7.531 -16.938 7.391 1 92.5 92 SER A O 1
ATOM 727 N N . THR A 1 93 ? -7.477 -14.938 8.305 1 92.5 93 THR A N 1
ATOM 728 C CA . THR A 1 93 ? -8.867 -14.961 8.727 1 92.5 93 THR A CA 1
ATOM 729 C C . THR A 1 93 ? -9.805 -14.766 7.535 1 92.5 93 THR A C 1
ATOM 731 O O . THR A 1 93 ? -11.008 -14.992 7.645 1 92.5 93 THR A O 1
ATOM 734 N N . ILE A 1 94 ? -9.242 -14.484 6.418 1 94.31 94 ILE A N 1
ATOM 735 C CA . ILE A 1 94 ? -10.047 -14.344 5.215 1 94.31 94 ILE A CA 1
ATOM 736 C C . ILE A 1 94 ? -10.75 -15.664 4.895 1 94.31 94 ILE A C 1
ATOM 738 O O . ILE A 1 94 ? -11.734 -15.688 4.16 1 94.31 94 ILE A O 1
ATOM 742 N N . ILE A 1 95 ? -10.266 -16.734 5.457 1 95.62 95 ILE A N 1
ATOM 743 C CA . ILE A 1 95 ? -10.773 -18.062 5.18 1 95.62 95 ILE A CA 1
ATOM 744 C C . ILE A 1 95 ? -12.219 -18.172 5.66 1 95.62 95 ILE A C 1
ATOM 746 O O . ILE A 1 95 ? -13.016 -18.938 5.098 1 95.62 95 ILE A O 1
ATOM 750 N N . PHE A 1 96 ? -12.625 -17.422 6.625 1 95.25 96 PHE A N 1
ATOM 751 C CA . PHE A 1 96 ? -14.008 -17.453 7.098 1 95.25 96 PHE A CA 1
ATOM 752 C C . PHE A 1 96 ? -14.945 -16.859 6.051 1 95.25 96 PHE A C 1
ATOM 754 O O . PHE A 1 96 ? -16.047 -17.359 5.84 1 95.25 96 PHE A O 1
ATOM 761 N N . LYS A 1 97 ? -14.469 -15.828 5.422 1 95.81 97 LYS A N 1
ATOM 762 C CA . LYS A 1 97 ? -15.234 -15.289 4.297 1 95.81 97 LYS A CA 1
ATOM 763 C C . LYS A 1 97 ? -15.258 -16.281 3.133 1 95.81 97 LYS A C 1
ATOM 765 O O . LYS A 1 97 ? -16.266 -16.391 2.424 1 95.81 97 LYS A O 1
ATOM 770 N N . ALA A 1 98 ? -14.156 -16.953 2.982 1 97.69 98 ALA A N 1
ATOM 771 C CA . ALA A 1 98 ? -14.094 -17.969 1.937 1 97.69 98 ALA A CA 1
ATOM 772 C C . ALA A 1 98 ? -15.156 -19.031 2.152 1 97.69 98 ALA A C 1
ATOM 774 O O . ALA A 1 98 ? -15.781 -19.5 1.196 1 97.69 98 ALA A O 1
ATOM 775 N N . ARG A 1 99 ? -15.375 -19.391 3.389 1 98.19 99 ARG A N 1
ATOM 776 C CA . ARG A 1 99 ? -16.406 -20.391 3.707 1 98.19 99 ARG A CA 1
ATOM 777 C C . ARG A 1 99 ? -17.781 -19.891 3.283 1 98.19 99 ARG A C 1
ATOM 779 O O . ARG A 1 99 ? -18.562 -20.656 2.707 1 98.19 99 ARG A O 1
ATOM 786 N N . GLU A 1 100 ? -18.062 -18.641 3.553 1 98 100 GLU A N 1
ATOM 787 C CA . GLU A 1 100 ? -19.328 -18.047 3.129 1 98 100 GLU A CA 1
ATOM 788 C C . GLU A 1 100 ? -19.469 -18.062 1.608 1 98 100 GLU A C 1
ATOM 790 O O . GLU A 1 100 ? -20.531 -18.359 1.076 1 98 100 GLU A O 1
ATOM 795 N N . ILE A 1 101 ? -18.406 -17.781 0.957 1 98.31 101 ILE A N 1
ATOM 796 C CA . ILE A 1 101 ? -18.391 -17.719 -0.5 1 98.31 101 ILE A CA 1
ATOM 797 C C . ILE A 1 101 ? -18.656 -19.094 -1.085 1 98.31 101 ILE A C 1
ATOM 799 O O . ILE A 1 101 ? -19.5 -19.25 -1.978 1 98.31 101 ILE A O 1
ATOM 803 N N . VAL A 1 102 ? -17.984 -20.047 -0.554 1 98.75 102 VAL A N 1
ATOM 804 C CA . VAL A 1 102 ? -18.156 -21.422 -1.013 1 98.75 102 VAL A CA 1
ATOM 805 C C . VAL A 1 102 ? -19.609 -21.859 -0.803 1 98.75 102 VAL A C 1
ATOM 807 O O . VAL A 1 102 ? -20.219 -22.469 -1.683 1 98.75 102 VAL A O 1
ATOM 810 N N . LYS A 1 103 ? -20.156 -21.484 0.315 1 98.56 103 LYS A N 1
ATOM 811 C CA . LYS A 1 103 ? -21.531 -21.859 0.672 1 98.56 103 LYS A CA 1
ATOM 812 C C . LYS A 1 103 ? -22.531 -21.219 -0.288 1 98.56 103 LYS A C 1
ATOM 814 O O . LYS A 1 103 ? -23.406 -21.906 -0.818 1 98.56 103 LYS A O 1
ATOM 819 N N . VAL A 1 104 ? -22.406 -19.938 -0.583 1 98.25 104 VAL A N 1
ATOM 820 C CA . VAL A 1 104 ? -23.391 -19.25 -1.406 1 98.25 104 VAL A CA 1
ATOM 821 C C . VAL A 1 104 ? -23.297 -19.734 -2.85 1 98.25 104 VAL A C 1
ATOM 823 O O . VAL A 1 104 ? -24.234 -19.562 -3.633 1 98.25 104 VAL A O 1
ATOM 826 N N . ASN A 1 105 ? -22.219 -20.359 -3.219 1 98.69 105 ASN A N 1
ATOM 827 C CA . ASN A 1 105 ? -22.062 -20.906 -4.566 1 98.69 105 ASN A CA 1
ATOM 828 C C . ASN A 1 105 ? -22.438 -22.375 -4.629 1 98.69 105 ASN A C 1
ATOM 830 O O . ASN A 1 105 ? -22.25 -23.031 -5.66 1 98.69 105 ASN A O 1
ATOM 834 N N . GLY A 1 106 ? -22.891 -22.953 -3.494 1 98.38 106 GLY A N 1
ATOM 835 C CA . GLY A 1 106 ? -23.391 -24.312 -3.465 1 98.38 106 GLY A CA 1
ATOM 836 C C . GLY A 1 106 ? -22.297 -25.359 -3.545 1 98.38 106 GLY A C 1
ATOM 837 O O . GLY A 1 106 ? -22.516 -26.438 -4.117 1 98.38 106 GLY A O 1
ATOM 838 N N . LEU A 1 107 ? -21.109 -25.062 -2.994 1 98.62 107 LEU A N 1
ATOM 839 C CA . LEU A 1 107 ? -19.984 -25.969 -3.188 1 98.62 107 LEU A CA 1
ATOM 840 C C . LEU A 1 107 ? -19.484 -26.516 -1.852 1 98.62 107 LEU A C 1
ATOM 842 O O . LEU A 1 107 ? -18.391 -27.062 -1.772 1 98.62 107 LEU A O 1
ATOM 846 N N . SER A 1 108 ? -20.297 -26.422 -0.794 1 98 108 SER A N 1
ATOM 847 C CA . SER A 1 108 ? -19.875 -26.797 0.551 1 98 108 SER A CA 1
ATOM 848 C C . SER A 1 108 ? -19.641 -28.312 0.649 1 98 108 SER A C 1
ATOM 850 O O . SER A 1 108 ? -18.875 -28.766 1.505 1 98 108 SER A O 1
ATOM 852 N N . ASP A 1 109 ? -20.281 -29.062 -0.202 1 97.69 109 ASP A N 1
ATOM 853 C CA . ASP A 1 109 ? -20.109 -30.5 -0.173 1 97.69 109 ASP A CA 1
ATOM 854 C C . ASP A 1 109 ? -18.844 -30.938 -0.908 1 97.69 109 ASP A C 1
ATOM 856 O O . ASP A 1 109 ? -18.359 -32.062 -0.723 1 97.69 109 ASP A O 1
ATOM 860 N N . LYS A 1 110 ? -18.312 -30.078 -1.706 1 98.31 110 LYS A N 1
ATOM 861 C CA . LYS A 1 110 ? -17.188 -30.406 -2.564 1 98.31 110 LYS A CA 1
ATOM 862 C C . LYS A 1 110 ? -15.891 -29.781 -2.043 1 98.31 110 LYS A C 1
ATOM 864 O O . LYS A 1 110 ? -14.797 -30.219 -2.4 1 98.31 110 LYS A O 1
ATOM 869 N N . ILE A 1 111 ? -15.977 -28.719 -1.255 1 98.81 111 ILE A N 1
ATOM 870 C CA . ILE A 1 111 ? -14.805 -27.969 -0.811 1 98.81 111 ILE A CA 1
ATOM 871 C C . ILE A 1 111 ? -14.758 -27.953 0.715 1 98.81 111 ILE A C 1
ATOM 873 O O . ILE A 1 111 ? -15.742 -27.578 1.366 1 98.81 111 ILE A O 1
ATOM 877 N N . THR A 1 112 ? -13.695 -28.344 1.289 1 98.62 112 THR A N 1
ATOM 878 C CA . THR A 1 112 ? -13.398 -28.188 2.709 1 98.62 112 THR A CA 1
ATOM 879 C C . THR A 1 112 ? -12.312 -27.141 2.922 1 98.62 112 THR A C 1
ATOM 881 O O . THR A 1 112 ? -11.234 -27.219 2.33 1 98.62 112 THR A O 1
ATOM 884 N N . LEU A 1 113 ? -12.586 -26.156 3.738 1 98.44 113 LEU A N 1
ATOM 885 C CA . LEU A 1 113 ? -11.625 -25.109 4.031 1 98.44 113 LEU A CA 1
ATOM 886 C C . LEU A 1 113 ? -11.086 -25.234 5.453 1 98.44 113 LEU A C 1
ATOM 888 O O . LEU A 1 113 ? -11.867 -25.281 6.41 1 98.44 113 LEU A O 1
ATOM 892 N N . LEU A 1 114 ? -9.797 -25.297 5.578 1 97.69 114 LEU A N 1
ATOM 893 C CA . LEU A 1 114 ? -9.125 -25.453 6.863 1 97.69 114 LEU A CA 1
ATOM 894 C C . LEU A 1 114 ? -8.312 -24.203 7.207 1 97.69 114 LEU A C 1
ATOM 896 O O . LEU A 1 114 ? -7.445 -23.797 6.434 1 97.69 114 LEU A O 1
ATOM 900 N N . GLN A 1 115 ? -8.594 -23.625 8.359 1 96 115 GLN A N 1
ATOM 901 C CA . GLN A 1 115 ? -7.801 -22.5 8.836 1 96 115 GLN A CA 1
ATOM 902 C C . GLN A 1 115 ? -6.574 -22.984 9.609 1 96 115 GLN A C 1
ATOM 904 O O . GLN A 1 115 ? -6.699 -23.688 10.609 1 96 115 GLN A O 1
ATOM 909 N N . GLY A 1 116 ? -5.434 -22.656 9.156 1 94.88 116 GLY A N 1
ATOM 910 C CA . GLY A 1 116 ? -4.195 -23.016 9.82 1 94.88 116 GLY A CA 1
ATOM 911 C C . GLY A 1 116 ? -2.998 -23.016 8.891 1 94.88 116 GLY A C 1
ATOM 912 O O . GLY A 1 116 ? -3.135 -22.75 7.691 1 94.88 116 GLY A O 1
ATOM 913 N N . LYS A 1 117 ? -1.867 -23.234 9.469 1 94.56 117 LYS A N 1
ATOM 914 C CA . LYS A 1 117 ? -0.664 -23.438 8.672 1 94.56 117 LYS A CA 1
ATOM 915 C C . LYS A 1 117 ? -0.686 -24.812 7.992 1 94.56 117 LYS A C 1
ATOM 917 O O . LYS A 1 117 ? -1.093 -25.812 8.594 1 94.56 117 LYS A O 1
ATOM 922 N N . MET A 1 118 ? -0.228 -24.797 6.793 1 95.44 118 MET A N 1
ATOM 923 C CA . MET A 1 118 ? -0.18 -26.047 6.035 1 95.44 118 MET A CA 1
ATOM 924 C C . MET A 1 118 ? 0.539 -27.141 6.824 1 95.44 118 MET A C 1
ATOM 926 O O . MET A 1 118 ? 0.138 -28.297 6.785 1 95.44 118 MET A O 1
ATOM 930 N N . GLU A 1 119 ? 1.5 -26.719 7.586 1 94.81 119 GLU A N 1
ATOM 931 C CA . GLU A 1 119 ? 2.363 -27.641 8.305 1 94.81 119 GLU A CA 1
ATOM 932 C C . GLU A 1 119 ? 1.684 -28.156 9.57 1 94.81 119 GLU A C 1
ATOM 934 O O . GLU A 1 119 ? 2.156 -29.125 10.188 1 94.81 119 GLU A O 1
ATOM 939 N N . GLU A 1 120 ? 0.572 -27.578 9.883 1 94.38 120 GLU A N 1
ATOM 940 C CA . GLU A 1 120 ? -0.024 -27.906 11.18 1 94.38 120 GLU A CA 1
ATOM 941 C C . GLU A 1 120 ? -1.4 -28.531 11.008 1 94.38 120 GLU A C 1
ATOM 943 O O . GLU A 1 120 ? -1.889 -29.219 11.906 1 94.38 120 GLU A O 1
ATOM 948 N N . VAL A 1 121 ? -1.973 -28.328 9.898 1 94.62 121 VAL A N 1
ATOM 949 C CA . VAL A 1 121 ? -3.332 -28.828 9.711 1 94.62 121 VAL A CA 1
ATOM 950 C C . VAL A 1 121 ? -3.299 -30.312 9.398 1 94.62 121 VAL A C 1
ATOM 952 O O . VAL A 1 121 ? -2.283 -30.844 8.93 1 94.62 121 VAL A O 1
ATOM 955 N N . GLU A 1 122 ? -4.457 -30.953 9.688 1 93.62 122 GLU A N 1
ATOM 956 C CA . GLU A 1 122 ? -4.703 -32.344 9.273 1 93.62 122 GLU A CA 1
ATOM 957 C C . GLU A 1 122 ? -5.73 -32.375 8.148 1 93.62 122 GLU A C 1
ATOM 959 O O . GLU A 1 122 ? -6.863 -31.938 8.305 1 93.62 122 GLU A O 1
ATOM 964 N N . LEU A 1 123 ? -5.359 -32.938 7.078 1 96.56 123 LEU A N 1
ATOM 965 C CA . LEU A 1 123 ? -6.254 -33.031 5.93 1 96.56 123 LEU A CA 1
ATOM 966 C C . LEU A 1 123 ? -7.242 -34.188 6.098 1 96.56 123 LEU A C 1
ATOM 968 O O . LEU A 1 123 ? -6.922 -35.188 6.727 1 96.56 123 LEU A O 1
ATOM 972 N N . PRO A 1 124 ? -8.359 -34.031 5.562 1 96.06 124 PRO A N 1
ATOM 973 C CA . PRO A 1 124 ? -9.336 -35.125 5.605 1 96.06 124 PRO A CA 1
ATOM 974 C C . PRO A 1 124 ? -8.969 -36.281 4.688 1 96.06 124 PRO A C 1
ATOM 976 O O . PRO A 1 124 ? -9.617 -37.344 4.719 1 96.06 124 PRO A O 1
ATOM 979 N N . PHE A 1 125 ? -7.992 -36.188 3.842 1 96.19 125 PHE A N 1
ATOM 980 C CA . PHE A 1 125 ? -7.434 -37.219 2.982 1 96.19 125 PHE A CA 1
ATOM 981 C C . PHE A 1 125 ? -5.945 -37.406 3.268 1 96.19 125 PHE A C 1
ATOM 983 O O . PHE A 1 125 ? -5.215 -36.438 3.465 1 96.19 125 PHE A O 1
ATOM 990 N N . PRO A 1 126 ? -5.504 -38.594 3.271 1 95.88 126 PRO A N 1
ATOM 991 C CA . PRO A 1 126 ? -4.078 -38.844 3.529 1 95.88 126 PRO A CA 1
ATOM 992 C C . PRO A 1 126 ? -3.189 -38.312 2.395 1 95.88 126 PRO A C 1
ATOM 994 O O . PRO A 1 126 ? -2.041 -37.938 2.629 1 95.88 126 PRO A O 1
ATOM 997 N N . LYS A 1 127 ? -3.684 -38.469 1.156 1 98.06 127 LYS A N 1
ATOM 998 C CA . LYS A 1 127 ? -2.979 -37.969 -0.031 1 98.06 127 LYS A CA 1
ATOM 999 C C . LYS A 1 127 ? -3.92 -37.219 -0.964 1 98.06 127 LYS A C 1
ATOM 1001 O O . LYS A 1 127 ? -5.141 -37.344 -0.847 1 98.06 127 LYS A O 1
ATOM 1006 N N . VAL A 1 128 ? -3.314 -36.438 -1.824 1 98.75 128 VAL A N 1
ATOM 1007 C CA . VAL A 1 128 ? -4.078 -35.719 -2.818 1 98.75 128 VAL A CA 1
ATOM 1008 C C . VAL A 1 128 ? -3.504 -35.969 -4.211 1 98.75 128 VAL A C 1
ATOM 1010 O O . VAL A 1 128 ? -2.346 -36.375 -4.348 1 98.75 128 VAL A O 1
ATOM 1013 N N . ASP A 1 129 ? -4.293 -35.719 -5.23 1 98.81 129 ASP A N 1
ATOM 1014 C CA . ASP A 1 129 ? -3.893 -35.969 -6.609 1 98.81 129 ASP A CA 1
ATOM 1015 C C . ASP A 1 129 ? -3.256 -34.719 -7.234 1 98.81 129 ASP A C 1
ATOM 1017 O O . ASP A 1 129 ? -2.4 -34.844 -8.117 1 98.81 129 ASP A O 1
ATOM 1021 N N . ILE A 1 130 ? -3.729 -33.594 -6.863 1 98.88 130 ILE A N 1
ATOM 1022 C CA . ILE A 1 130 ? -3.309 -32.344 -7.461 1 98.88 130 ILE A CA 1
ATOM 1023 C C . ILE A 1 130 ? -3.111 -31.281 -6.367 1 98.88 130 ILE A C 1
ATOM 1025 O O . ILE A 1 130 ? -3.914 -31.188 -5.438 1 98.88 130 ILE A O 1
ATOM 1029 N N . ILE A 1 131 ? -2.043 -30.547 -6.426 1 98.94 131 ILE A N 1
ATOM 1030 C CA . ILE A 1 131 ? -1.815 -29.375 -5.594 1 98.94 131 ILE A CA 1
ATOM 1031 C C . ILE A 1 131 ? -1.868 -28.109 -6.457 1 98.94 131 ILE A C 1
ATOM 1033 O O . ILE A 1 131 ? -1.218 -28.047 -7.504 1 98.94 131 ILE A O 1
ATOM 1037 N N . ILE A 1 132 ? -2.697 -27.203 -6.141 1 98.88 132 ILE A N 1
ATOM 1038 C CA . ILE A 1 132 ? -2.734 -25.891 -6.77 1 98.88 132 ILE A CA 1
ATOM 1039 C C . ILE A 1 132 ? -2.348 -24.812 -5.754 1 98.88 132 ILE A C 1
ATOM 1041 O O . ILE A 1 132 ? -2.697 -24.906 -4.574 1 98.88 132 ILE A O 1
ATOM 1045 N N . SER A 1 133 ? -1.573 -23.828 -6.18 1 98.62 133 SER A N 1
ATOM 1046 C CA . SER A 1 133 ? -1.202 -22.75 -5.277 1 98.62 133 SER A CA 1
ATOM 1047 C C . SER A 1 133 ? -0.751 -21.516 -6.055 1 98.62 133 SER A C 1
ATOM 1049 O O . SER A 1 133 ? -0.058 -21.625 -7.066 1 98.62 133 SER A O 1
ATOM 1051 N N . GLU A 1 134 ? -1.228 -20.391 -5.625 1 96.81 134 GLU A N 1
ATOM 1052 C CA . GLU A 1 134 ? -0.634 -19.109 -6.035 1 96.81 134 GLU A CA 1
ATOM 1053 C C . GLU A 1 134 ? 0.439 -18.656 -5.051 1 96.81 134 GLU A C 1
ATOM 1055 O O . GLU A 1 134 ? 0.181 -17.828 -4.184 1 96.81 134 GLU A O 1
ATOM 1060 N N . TRP A 1 135 ? 1.63 -19.172 -5.309 1 97.06 135 TRP A N 1
ATOM 1061 C CA . TRP A 1 135 ? 2.639 -19.062 -4.258 1 97.06 135 TRP A CA 1
ATOM 1062 C C . TRP A 1 135 ? 3.623 -17.938 -4.559 1 97.06 135 TRP A C 1
ATOM 1064 O O . TRP A 1 135 ? 4.414 -17.547 -3.695 1 97.06 135 TRP A O 1
ATOM 1074 N N . MET A 1 136 ? 3.5 -17.25 -5.699 1 97.38 136 MET A N 1
ATOM 1075 C CA . MET A 1 136 ? 4.535 -16.312 -6.129 1 97.38 136 MET A CA 1
ATOM 1076 C C . MET A 1 136 ? 4.496 -15.039 -5.301 1 97.38 136 MET A C 1
ATOM 1078 O O . MET A 1 136 ? 3.424 -14.602 -4.879 1 97.38 136 MET A O 1
ATOM 1082 N N . GLY A 1 137 ? 5.598 -14.461 -5.09 1 96.12 137 GLY A N 1
ATOM 1083 C CA . GLY A 1 137 ? 5.758 -13.109 -4.582 1 96.12 137 GLY A CA 1
ATOM 1084 C C . GLY A 1 137 ? 6.613 -12.234 -5.477 1 96.12 137 GLY A C 1
ATOM 1085 O O . GLY A 1 137 ? 7.008 -12.648 -6.566 1 96.12 137 GLY A O 1
ATOM 1086 N N . TYR A 1 138 ? 6.84 -11.039 -4.984 1 96.38 138 TYR A N 1
ATOM 1087 C CA . TYR A 1 138 ? 7.77 -10.18 -5.711 1 96.38 138 TYR A CA 1
ATOM 1088 C C . TYR A 1 138 ? 9.102 -10.883 -5.93 1 96.38 138 TYR A C 1
ATOM 1090 O O . TYR A 1 138 ? 9.586 -11.602 -5.051 1 96.38 138 TYR A O 1
ATOM 1098 N N . PHE A 1 139 ? 9.641 -10.664 -7.141 1 97.94 139 PHE A N 1
ATOM 1099 C CA . PHE A 1 139 ? 10.898 -11.32 -7.488 1 97.94 139 PHE A CA 1
ATOM 1100 C C . PHE A 1 139 ? 10.773 -12.836 -7.355 1 97.94 139 PHE A C 1
ATOM 1102 O O . PHE A 1 139 ? 11.75 -13.516 -7.039 1 97.94 139 PHE A O 1
ATOM 1109 N N . LEU A 1 140 ? 9.555 -13.336 -7.449 1 98.19 140 LEU A N 1
ATOM 1110 C CA . LEU A 1 140 ? 9.148 -14.742 -7.477 1 98.19 140 LEU A CA 1
ATOM 1111 C C . LEU A 1 140 ? 9.219 -15.352 -6.082 1 98.19 140 LEU A C 1
ATOM 1113 O O . LEU A 1 140 ? 8.289 -16.031 -5.652 1 98.19 140 LEU A O 1
ATOM 1117 N N . LEU A 1 141 ? 10.289 -15.039 -5.336 1 97.19 141 LEU A N 1
ATOM 1118 C CA . LEU A 1 141 ? 10.586 -15.82 -4.145 1 97.19 141 LEU A CA 1
ATOM 1119 C C . LEU A 1 141 ? 10.352 -15 -2.881 1 97.19 141 LEU A C 1
ATOM 1121 O O . LEU A 1 141 ? 10.547 -15.492 -1.769 1 97.19 141 LEU A O 1
ATOM 1125 N N . TYR A 1 142 ? 9.906 -13.773 -3.1 1 93.19 142 TYR A N 1
ATOM 1126 C CA . TYR A 1 142 ? 9.594 -12.961 -1.928 1 93.19 142 TYR A CA 1
ATOM 1127 C C . TYR A 1 142 ? 8.469 -13.594 -1.11 1 93.19 142 TYR A C 1
ATOM 1129 O O . TYR A 1 142 ? 7.57 -14.227 -1.666 1 93.19 142 TYR A O 1
ATOM 1137 N N . GLU A 1 143 ? 8.531 -13.539 0.271 1 88.5 143 GLU A N 1
ATOM 1138 C CA . GLU A 1 143 ? 7.598 -14.008 1.289 1 88.5 143 GLU A CA 1
ATOM 1139 C C . GLU A 1 143 ? 7.75 -15.508 1.527 1 88.5 143 GLU A C 1
ATOM 1141 O O . GLU A 1 143 ? 7.07 -16.078 2.387 1 88.5 143 GLU A O 1
ATOM 1146 N N . SER A 1 144 ? 8.461 -16.297 0.741 1 89 144 SER A N 1
ATOM 1147 C CA . SER A 1 144 ? 8.891 -17.672 0.994 1 89 144 SER A CA 1
ATOM 1148 C C . SER A 1 144 ? 7.703 -18.609 1.081 1 89 144 SER A C 1
ATOM 1150 O O . SER A 1 144 ? 7.672 -19.5 1.932 1 89 144 SER A O 1
ATOM 1152 N N . MET A 1 145 ? 6.742 -18.375 0.26 1 92.56 145 MET A N 1
ATOM 1153 C CA . MET A 1 145 ? 5.559 -19.234 0.259 1 92.56 145 MET A CA 1
ATOM 1154 C C . MET A 1 145 ? 5.859 -20.578 -0.394 1 92.56 145 MET A C 1
ATOM 1156 O O . MET A 1 145 ? 5.191 -21.562 -0.107 1 92.56 145 MET A O 1
ATOM 1160 N N . LEU A 1 146 ? 6.828 -20.609 -1.26 1 97.06 146 LEU A N 1
ATOM 1161 C CA . LEU A 1 146 ? 7.121 -21.844 -1.987 1 97.06 146 LEU A CA 1
ATOM 1162 C C . LEU A 1 146 ? 7.547 -22.953 -1.031 1 97.06 146 LEU A C 1
ATOM 1164 O O . LEU A 1 146 ? 7.277 -24.125 -1.279 1 97.06 146 LEU A O 1
ATOM 1168 N N . ASP A 1 147 ? 8.148 -22.609 0.135 1 95.75 147 ASP A N 1
ATOM 1169 C CA . ASP A 1 147 ? 8.484 -23.594 1.154 1 95.75 147 ASP A CA 1
ATOM 1170 C C . ASP A 1 147 ? 7.262 -24.422 1.557 1 95.75 147 ASP A C 1
ATOM 1172 O O . ASP A 1 147 ? 7.344 -25.641 1.695 1 95.75 147 ASP A O 1
ATOM 1176 N N . THR A 1 148 ? 6.227 -23.734 1.714 1 96.62 148 THR A N 1
ATOM 1177 C CA . THR A 1 148 ? 4.984 -24.359 2.15 1 96.62 148 THR A CA 1
ATOM 1178 C C . THR A 1 148 ? 4.434 -25.281 1.063 1 96.62 148 THR A C 1
ATOM 1180 O O . THR A 1 148 ? 3.939 -26.375 1.357 1 96.62 148 THR A O 1
ATOM 1183 N N . VAL A 1 149 ? 4.523 -24.875 -0.165 1 98.25 149 VAL A N 1
ATOM 1184 C CA . VAL A 1 149 ? 4.047 -25.688 -1.276 1 98.25 149 VAL A CA 1
ATOM 1185 C C . VAL A 1 149 ? 4.883 -26.969 -1.376 1 98.25 149 VAL A C 1
ATOM 1187 O O . VAL A 1 149 ? 4.344 -28.062 -1.595 1 98.25 149 VAL A O 1
ATOM 1190 N N . LEU A 1 150 ? 6.148 -26.797 -1.211 1 98.25 150 LEU A N 1
ATOM 1191 C CA . LEU A 1 150 ? 7.039 -27.938 -1.274 1 98.25 150 LEU A CA 1
ATOM 1192 C C . LEU A 1 150 ? 6.77 -28.906 -0.12 1 98.25 150 LEU A C 1
ATOM 1194 O O . LEU A 1 150 ? 6.812 -30.125 -0.298 1 98.25 150 LEU A O 1
ATOM 1198 N N . TYR A 1 151 ? 6.512 -28.359 1.042 1 98 151 TYR A N 1
ATOM 1199 C CA . TYR A 1 151 ? 6.098 -29.203 2.158 1 98 151 TYR A CA 1
ATOM 1200 C C . TYR A 1 151 ? 4.848 -30 1.807 1 98 151 TYR A C 1
ATOM 1202 O O . TYR A 1 151 ? 4.789 -31.219 2.037 1 98 151 TYR A O 1
ATOM 1210 N N . ALA A 1 152 ? 3.861 -29.344 1.272 1 98.5 152 ALA A N 1
ATOM 1211 C CA . ALA A 1 152 ? 2.619 -30.016 0.876 1 98.5 152 ALA A CA 1
ATOM 1212 C C . ALA A 1 152 ? 2.885 -31.094 -0.162 1 98.5 152 ALA A C 1
ATOM 1214 O O . ALA A 1 152 ? 2.318 -32.188 -0.085 1 98.5 152 ALA A O 1
ATOM 1215 N N . ARG A 1 153 ? 3.711 -30.734 -1.165 1 98.62 153 ARG A N 1
ATOM 1216 C CA . ARG A 1 153 ? 4.105 -31.703 -2.188 1 98.62 153 ARG A CA 1
ATOM 1217 C C . ARG A 1 153 ? 4.684 -32.969 -1.559 1 98.62 153 ARG A C 1
ATOM 1219 O O . ARG A 1 153 ? 4.203 -34.062 -1.816 1 98.62 153 ARG A O 1
ATOM 1226 N N . ASP A 1 154 ? 5.617 -32.781 -0.688 1 98.19 154 ASP A N 1
ATOM 1227 C CA . ASP A 1 154 ? 6.379 -33.906 -0.142 1 98.19 154 ASP A CA 1
ATOM 1228 C C . ASP A 1 154 ? 5.547 -34.719 0.854 1 98.19 154 ASP A C 1
ATOM 1230 O O . ASP A 1 154 ? 5.773 -35.906 1.042 1 98.19 154 ASP A O 1
ATOM 1234 N N . THR A 1 155 ? 4.586 -34.094 1.441 1 98 155 THR A N 1
ATOM 1235 C CA . THR A 1 155 ? 3.809 -34.719 2.506 1 98 155 THR A CA 1
ATOM 1236 C C . THR A 1 155 ? 2.539 -35.375 1.948 1 98 155 THR A C 1
ATOM 1238 O O . THR A 1 155 ? 2.18 -36.469 2.326 1 98 155 THR A O 1
ATOM 1241 N N . TYR A 1 156 ? 1.907 -34.656 0.983 1 98.19 156 TYR A N 1
ATOM 1242 C CA . TYR A 1 156 ? 0.525 -35.031 0.71 1 98.19 156 TYR A CA 1
ATOM 1243 C C . TYR A 1 156 ? 0.356 -35.469 -0.739 1 98.19 156 TYR A C 1
ATOM 1245 O O . TYR A 1 156 ? -0.618 -36.156 -1.08 1 98.19 156 TYR A O 1
ATOM 1253 N N . LEU A 1 157 ? 1.175 -35.062 -1.633 1 98.62 157 LEU A N 1
ATOM 1254 C CA . LEU A 1 157 ? 0.958 -35.312 -3.051 1 98.62 157 LEU A CA 1
ATOM 1255 C C . LEU A 1 157 ? 1.188 -36.812 -3.371 1 98.62 157 LEU A C 1
ATOM 1257 O O . LEU A 1 157 ? 2.191 -37.375 -2.953 1 98.62 157 LEU A O 1
ATOM 1261 N N . GLN A 1 158 ? 0.295 -37.406 -4.098 1 97.88 158 GLN A N 1
ATOM 1262 C CA . GLN A 1 158 ? 0.441 -38.781 -4.578 1 97.88 158 GLN A CA 1
ATOM 1263 C C . GLN A 1 158 ? 1.609 -38.906 -5.551 1 97.88 158 GLN A C 1
ATOM 1265 O O . GLN A 1 158 ? 2.023 -37.906 -6.156 1 97.88 158 GLN A O 1
ATOM 1270 N N . LYS A 1 159 ? 2.045 -40.219 -5.598 1 96.06 159 LYS A N 1
ATOM 1271 C CA . LYS A 1 159 ? 3.014 -40.469 -6.656 1 96.06 159 LYS A CA 1
ATOM 1272 C C . LYS A 1 159 ? 2.455 -40.094 -8.023 1 96.06 159 LYS A C 1
ATOM 1274 O O . LYS A 1 159 ? 1.32 -40.469 -8.359 1 96.06 159 LYS A O 1
ATOM 1279 N N . ASP A 1 160 ? 3.111 -39.344 -8.766 1 95.38 160 ASP A N 1
ATOM 1280 C CA . ASP A 1 160 ? 2.74 -38.906 -10.102 1 95.38 160 ASP A CA 1
ATOM 1281 C C . ASP A 1 160 ? 1.643 -37.844 -10.047 1 95.38 160 ASP A C 1
ATOM 1283 O O . ASP A 1 160 ? 0.937 -37.625 -11.031 1 95.38 160 ASP A O 1
ATOM 1287 N N . GLY A 1 161 ? 1.329 -37.344 -8.828 1 98.44 161 GLY A N 1
ATOM 1288 C CA . GLY A 1 161 ? 0.388 -36.25 -8.719 1 98.44 161 GLY A CA 1
ATOM 1289 C C . GLY A 1 161 ? 0.838 -35 -9.461 1 98.44 161 GLY A C 1
ATOM 1290 O O . GLY A 1 161 ? 1.969 -34.938 -9.945 1 98.44 161 GLY A O 1
ATOM 1291 N N . LEU A 1 162 ? -0.062 -34.094 -9.602 1 98.81 162 LEU A N 1
ATOM 1292 C CA . LEU A 1 162 ? 0.229 -32.906 -10.414 1 98.81 162 LEU A CA 1
ATOM 1293 C C . LEU A 1 162 ? 0.267 -31.641 -9.562 1 98.81 162 LEU A C 1
ATOM 1295 O O . LEU A 1 162 ? -0.371 -31.594 -8.508 1 98.81 162 LEU A O 1
ATOM 1299 N N . ILE A 1 163 ? 1.048 -30.703 -9.969 1 98.75 163 ILE A N 1
ATOM 1300 C CA . ILE A 1 163 ? 1.178 -29.422 -9.297 1 98.75 163 ILE A CA 1
ATOM 1301 C C . ILE A 1 163 ? 0.872 -28.281 -10.281 1 98.75 163 ILE A C 1
ATOM 1303 O O . ILE A 1 163 ? 1.372 -28.281 -11.406 1 98.75 163 ILE A O 1
ATOM 1307 N N . PHE A 1 164 ? 0.014 -27.359 -9.898 1 98.81 164 PHE A N 1
ATOM 1308 C CA . PHE A 1 164 ? -0.368 -26.219 -10.711 1 98.81 164 PHE A CA 1
ATOM 1309 C C . PHE A 1 164 ? -0.025 -24.906 -10 1 98.81 164 PHE A C 1
ATOM 1311 O O . PHE A 1 164 ? -0.594 -24.594 -8.945 1 98.81 164 PHE A O 1
ATOM 1318 N N . PRO A 1 165 ? 0.815 -24.062 -10.594 1 98.75 165 PRO A N 1
ATOM 1319 C CA . PRO A 1 165 ? 1.714 -24.328 -11.727 1 98.75 165 PRO A CA 1
ATOM 1320 C C . PRO A 1 165 ? 2.902 -25.203 -11.344 1 98.75 165 PRO A C 1
ATOM 1322 O O . PRO A 1 165 ? 3.127 -25.469 -10.156 1 98.75 165 PRO A O 1
ATOM 1325 N N . ASP A 1 166 ? 3.645 -25.641 -12.352 1 98.62 166 ASP A N 1
ATOM 1326 C CA . ASP A 1 166 ? 4.66 -26.641 -12.008 1 98.62 166 ASP A CA 1
ATOM 1327 C C . ASP A 1 166 ? 6.051 -26.156 -12.43 1 98.62 166 ASP A C 1
ATOM 1329 O O . ASP A 1 166 ? 7.043 -26.859 -12.195 1 98.62 166 ASP A O 1
ATOM 1333 N N . LYS A 1 167 ? 6.137 -25.016 -13.062 1 98.69 167 LYS A N 1
ATOM 1334 C CA . LYS A 1 167 ? 7.434 -24.484 -13.477 1 98.69 167 LYS A CA 1
ATOM 1335 C C . LYS A 1 167 ? 7.457 -22.969 -13.414 1 98.69 167 LYS A C 1
ATOM 1337 O O . LYS A 1 167 ? 6.469 -22.312 -13.766 1 98.69 167 LYS A O 1
ATOM 1342 N N . ALA A 1 168 ? 8.523 -22.391 -12.945 1 98.69 168 ALA A N 1
ATOM 1343 C CA . ALA A 1 168 ? 8.719 -20.953 -12.859 1 98.69 168 ALA A CA 1
ATOM 1344 C C . ALA A 1 168 ? 10.148 -20.562 -13.25 1 98.69 168 ALA A C 1
ATOM 1346 O O . ALA A 1 168 ? 11.102 -21.281 -12.922 1 98.69 168 ALA A O 1
ATOM 1347 N N . THR A 1 169 ? 10.305 -19.453 -13.945 1 98.81 169 THR A N 1
ATOM 1348 C CA . THR A 1 169 ? 11.625 -19 -14.391 1 98.81 169 THR A CA 1
ATOM 1349 C C . THR A 1 169 ? 11.82 -17.516 -14.094 1 98.81 169 THR A C 1
ATOM 1351 O O . THR A 1 169 ? 10.953 -16.703 -14.414 1 98.81 169 THR A O 1
ATOM 1354 N N . ILE A 1 170 ? 12.945 -17.172 -13.5 1 98.88 170 ILE A N 1
ATOM 1355 C CA . ILE A 1 170 ? 13.312 -15.781 -13.242 1 98.88 170 ILE A CA 1
ATOM 1356 C C . ILE A 1 170 ? 14.172 -15.258 -14.391 1 98.88 170 ILE A C 1
ATOM 1358 O O . ILE A 1 170 ? 15.078 -15.945 -14.867 1 98.88 170 ILE A O 1
ATOM 1362 N N . PHE A 1 171 ? 13.891 -14.062 -14.789 1 98.88 171 PHE A N 1
ATOM 1363 C CA . PHE A 1 171 ? 14.641 -13.398 -15.852 1 98.88 171 PHE A CA 1
ATOM 1364 C C . PHE A 1 171 ? 15.234 -12.086 -15.359 1 98.88 171 PHE A C 1
ATOM 1366 O O . PHE A 1 171 ? 14.727 -11.484 -14.414 1 98.88 171 PHE A O 1
ATOM 1373 N N . PHE A 1 172 ? 16.328 -11.664 -16.062 1 98.88 172 PHE A N 1
ATOM 1374 C CA . PHE A 1 172 ? 16.938 -10.352 -15.844 1 98.88 172 PHE A CA 1
ATOM 1375 C C . PHE A 1 172 ? 17.188 -9.656 -17.172 1 98.88 172 PHE A C 1
ATOM 1377 O O . PHE A 1 172 ? 17.406 -10.312 -18.203 1 98.88 172 PHE A O 1
ATOM 1384 N N . ALA A 1 173 ? 17.172 -8.367 -17.125 1 98.88 173 ALA A N 1
ATOM 1385 C CA . ALA A 1 173 ? 17.625 -7.504 -18.219 1 98.88 173 ALA A CA 1
ATOM 1386 C C . ALA A 1 173 ? 18.156 -6.176 -17.688 1 98.88 173 ALA A C 1
ATOM 1388 O O . ALA A 1 173 ? 17.875 -5.801 -16.547 1 98.88 173 ALA A O 1
ATOM 1389 N N . GLY A 1 174 ? 19.016 -5.543 -18.453 1 98.81 174 GLY A N 1
ATOM 1390 C CA . GLY A 1 174 ? 19.422 -4.18 -18.156 1 98.81 174 GLY A CA 1
ATOM 1391 C C . GLY A 1 174 ? 18.484 -3.135 -18.734 1 98.81 174 GLY A C 1
ATOM 1392 O O . GLY A 1 174 ? 17.984 -3.295 -19.859 1 98.81 174 GLY A O 1
ATOM 1393 N N . ILE A 1 175 ? 18.281 -2.033 -17.984 1 98.81 175 ILE A N 1
ATOM 1394 C CA . ILE A 1 175 ? 17.312 -1.05 -18.484 1 98.81 175 ILE A CA 1
ATOM 1395 C C . ILE A 1 175 ? 17.906 0.352 -18.375 1 98.81 175 ILE A C 1
ATOM 1397 O O . ILE A 1 175 ? 18.672 0.632 -17.438 1 98.81 175 ILE A O 1
ATOM 1401 N N . GLU A 1 176 ? 17.594 1.18 -19.375 1 98.69 176 GLU A N 1
ATOM 1402 C CA . GLU A 1 176 ? 17.75 2.627 -19.25 1 98.69 176 GLU A CA 1
ATOM 1403 C C . GLU A 1 176 ? 16.594 3.244 -18.469 1 98.69 176 GLU A C 1
ATOM 1405 O O . GLU A 1 176 ? 15.445 3.215 -18.922 1 98.69 176 GLU A O 1
ATOM 1410 N N . ASP A 1 177 ? 16.906 3.723 -17.312 1 97.44 177 ASP A N 1
ATOM 1411 C CA . ASP A 1 177 ? 15.859 4.207 -16.406 1 97.44 177 ASP A CA 1
ATOM 1412 C C . ASP A 1 177 ? 16.312 5.457 -15.664 1 97.44 177 ASP A C 1
ATOM 1414 O O . ASP A 1 177 ? 16.094 5.582 -14.453 1 97.44 177 ASP A O 1
ATOM 1418 N N . GLY A 1 178 ? 16.891 6.324 -16.391 1 96.94 178 GLY A N 1
ATOM 1419 C CA . GLY A 1 178 ? 17.484 7.52 -15.805 1 96.94 178 GLY A CA 1
ATOM 1420 C C . GLY A 1 178 ? 16.453 8.422 -15.133 1 96.94 178 GLY A C 1
ATOM 1421 O O . GLY A 1 178 ? 16.672 8.867 -14.008 1 96.94 178 GLY A O 1
ATOM 1422 N N . ASP A 1 179 ? 15.375 8.711 -15.812 1 95.75 179 ASP A N 1
ATOM 1423 C CA . ASP A 1 179 ? 14.352 9.586 -15.258 1 95.75 179 ASP A CA 1
ATOM 1424 C C . ASP A 1 179 ? 13.781 9.023 -13.961 1 95.75 179 ASP A C 1
ATOM 1426 O O . ASP A 1 179 ? 13.609 9.758 -12.984 1 95.75 179 ASP A O 1
ATOM 1430 N N . TYR A 1 180 ? 13.484 7.801 -13.969 1 94.38 180 TYR A N 1
ATOM 1431 C CA . TYR A 1 180 ? 12.898 7.176 -12.789 1 94.38 180 TYR A CA 1
ATOM 1432 C C . TYR A 1 180 ? 13.922 7.082 -11.664 1 94.38 180 TYR A C 1
ATOM 1434 O O . TYR A 1 180 ? 13.57 7.246 -10.492 1 94.38 180 TYR A O 1
ATOM 1442 N N . LYS A 1 181 ? 15.125 6.777 -11.984 1 95.88 181 LYS A N 1
ATOM 1443 C CA . LYS A 1 181 ? 16.188 6.785 -10.984 1 95.88 181 LYS A CA 1
ATOM 1444 C C . LYS A 1 181 ? 16.328 8.164 -10.344 1 95.88 181 LYS A C 1
ATOM 1446 O O . LYS A 1 181 ? 16.5 8.273 -9.125 1 95.88 181 LYS A O 1
ATOM 1451 N N . GLU A 1 182 ? 16.328 9.211 -11.18 1 95.25 182 GLU A N 1
ATOM 1452 C CA . GLU A 1 182 ? 16.375 10.578 -10.672 1 95.25 182 GLU A CA 1
ATOM 1453 C C . GLU A 1 182 ? 15.25 10.836 -9.68 1 95.25 182 GLU A C 1
ATOM 1455 O O . GLU A 1 182 ? 15.469 11.414 -8.609 1 95.25 182 GLU A O 1
ATOM 1460 N N . ASP A 1 183 ? 14.156 10.328 -10.031 1 94.88 183 ASP A N 1
ATOM 1461 C CA . ASP A 1 183 ? 12.953 10.57 -9.242 1 94.88 183 ASP A CA 1
ATOM 1462 C C . ASP A 1 183 ? 12.977 9.758 -7.949 1 94.88 183 ASP A C 1
ATOM 1464 O O . ASP A 1 183 ? 12.586 10.266 -6.891 1 94.88 183 ASP A O 1
ATOM 1468 N N . LYS A 1 184 ? 13.438 8.547 -7.949 1 94.12 184 LYS A N 1
ATOM 1469 C CA . LYS A 1 184 ? 13.281 7.641 -6.816 1 94.12 184 LYS A CA 1
ATOM 1470 C C . LYS A 1 184 ? 14.539 7.617 -5.949 1 94.12 184 LYS A C 1
ATOM 1472 O O . LYS A 1 184 ? 14.461 7.359 -4.746 1 94.12 184 LYS A O 1
ATOM 1477 N N . ILE A 1 185 ? 15.688 7.883 -6.578 1 94.19 185 ILE A N 1
ATOM 1478 C CA . ILE A 1 185 ? 16.953 7.73 -5.855 1 94.19 185 ILE A CA 1
ATOM 1479 C C . ILE A 1 185 ? 17.594 9.094 -5.652 1 94.19 185 ILE A C 1
ATOM 1481 O O . ILE A 1 185 ? 17.875 9.5 -4.523 1 94.19 185 ILE A O 1
ATOM 1485 N N . GLU A 1 186 ? 17.719 9.844 -6.723 1 94.88 186 GLU A N 1
ATOM 1486 C CA . GLU A 1 186 ? 18.469 11.102 -6.66 1 94.88 186 GLU A CA 1
ATOM 1487 C C . GLU A 1 186 ? 17.641 12.188 -5.957 1 94.88 186 GLU A C 1
ATOM 1489 O O . GLU A 1 186 ? 18.188 13.219 -5.559 1 94.88 186 GLU A O 1
ATOM 1494 N N . PHE A 1 187 ? 16.375 11.977 -5.82 1 95.69 187 PHE A N 1
ATOM 1495 C CA . PHE A 1 187 ? 15.484 12.844 -5.07 1 95.69 187 PHE A CA 1
ATOM 1496 C C . PHE A 1 187 ? 16.062 13.172 -3.699 1 95.69 187 PHE A C 1
ATOM 1498 O O . PHE A 1 187 ? 15.969 14.305 -3.229 1 95.69 187 PHE A O 1
ATOM 1505 N N . TRP A 1 188 ? 16.734 12.242 -3.098 1 97.19 188 TRP A N 1
ATOM 1506 C CA . TRP A 1 188 ? 17.203 12.336 -1.717 1 97.19 188 TRP A CA 1
ATOM 1507 C C . TRP A 1 188 ? 18.406 13.258 -1.607 1 97.19 188 TRP A C 1
ATOM 1509 O O . TRP A 1 188 ? 18.781 13.664 -0.508 1 97.19 188 TRP A O 1
ATOM 1519 N N . ASN A 1 189 ? 19.047 13.531 -2.74 1 97.38 189 ASN A N 1
ATOM 1520 C CA . ASN A 1 189 ? 20.219 14.414 -2.725 1 97.38 189 ASN A CA 1
ATOM 1521 C C . ASN A 1 189 ? 19.844 15.836 -2.326 1 97.38 189 ASN A C 1
ATOM 1523 O O . ASN A 1 189 ? 20.672 16.578 -1.799 1 97.38 189 ASN A O 1
ATOM 1527 N N . ASP A 1 190 ? 18.641 16.188 -2.641 1 97.94 190 ASP A N 1
ATOM 1528 C CA . ASP A 1 190 ? 18.141 17.516 -2.326 1 97.94 190 ASP A CA 1
ATOM 1529 C C . ASP A 1 190 ? 16.625 17.484 -2.107 1 97.94 190 ASP A C 1
ATOM 1531 O O . ASP A 1 190 ? 15.852 17.547 -3.066 1 97.94 190 ASP A O 1
ATOM 1535 N N . VAL A 1 191 ? 16.234 17.469 -0.899 1 98 191 VAL A N 1
ATOM 1536 C CA . VAL A 1 191 ? 14.82 17.516 -0.508 1 98 191 VAL A CA 1
ATOM 1537 C C . VAL A 1 191 ? 14.484 18.891 0.049 1 98 191 VAL A C 1
ATOM 1539 O O . VAL A 1 191 ? 14.742 19.188 1.221 1 98 191 VAL A O 1
ATOM 1542 N N . TYR A 1 192 ? 13.914 19.75 -0.801 1 97.88 192 TYR A N 1
ATOM 1543 C CA . TYR A 1 192 ? 13.555 21.125 -0.469 1 97.88 192 TYR A CA 1
ATOM 1544 C C . TYR A 1 192 ? 14.75 21.875 0.083 1 97.88 192 TYR A C 1
ATOM 1546 O O . TYR A 1 192 ? 14.625 22.625 1.051 1 97.88 192 TYR A O 1
ATOM 1554 N N . GLY A 1 193 ? 15.961 21.594 -0.441 1 97.75 193 GLY A N 1
ATOM 1555 C CA . GLY A 1 193 ? 17.156 22.312 -0.058 1 97.75 193 GLY A CA 1
ATOM 1556 C C . GLY A 1 193 ? 18 21.594 0.98 1 97.75 193 GLY A C 1
ATOM 1557 O O . GLY A 1 193 ? 19.062 22.062 1.362 1 97.75 193 GLY A O 1
ATOM 1558 N N . PHE A 1 194 ? 17.531 20.484 1.466 1 98.56 194 PHE A N 1
ATOM 1559 C CA . PHE A 1 194 ? 18.25 19.75 2.504 1 98.56 194 PHE A CA 1
ATOM 1560 C C . PHE A 1 194 ? 18.859 18.469 1.947 1 98.56 194 PHE A C 1
ATOM 1562 O O . PHE A 1 194 ? 18.281 17.844 1.048 1 98.56 194 PHE A O 1
ATOM 1569 N N . ASP A 1 195 ? 19.984 18.094 2.525 1 98.44 195 ASP A N 1
ATOM 1570 C CA . ASP A 1 195 ? 20.672 16.859 2.189 1 98.44 195 ASP A CA 1
ATOM 1571 C C . ASP A 1 195 ? 20.031 15.664 2.889 1 98.44 195 ASP A C 1
ATOM 1573 O O . ASP A 1 195 ? 20.125 15.531 4.109 1 98.44 195 ASP A O 1
ATOM 1577 N N . TYR A 1 196 ? 19.406 14.797 2.145 1 98.25 196 TYR A N 1
ATOM 1578 C CA . TYR A 1 196 ? 18.781 13.594 2.676 1 98.25 196 TYR A CA 1
ATOM 1579 C C . TYR A 1 196 ? 19.516 12.344 2.215 1 98.25 196 TYR A C 1
ATOM 1581 O O . TYR A 1 196 ? 18.938 11.258 2.158 1 98.25 196 TYR A O 1
ATOM 1589 N N . THR A 1 197 ? 20.75 12.383 1.957 1 96.62 197 THR A N 1
ATOM 1590 C CA . THR A 1 197 ? 21.547 11.281 1.434 1 96.62 197 THR A CA 1
ATOM 1591 C C . THR A 1 197 ? 21.562 10.109 2.408 1 96.62 197 THR A C 1
ATOM 1593 O O . THR A 1 197 ? 21.75 8.961 2.002 1 96.62 197 THR A O 1
ATOM 1596 N N . PRO A 1 198 ? 21.344 10.336 3.719 1 95.62 198 PRO A N 1
ATOM 1597 C CA . PRO A 1 198 ? 21.234 9.18 4.609 1 95.62 198 PRO A CA 1
ATOM 1598 C C . PRO A 1 198 ? 20.094 8.234 4.207 1 95.62 198 PRO A C 1
ATOM 1600 O O . PRO A 1 198 ? 20.172 7.031 4.484 1 95.62 198 PRO A O 1
ATOM 1603 N N . LEU A 1 199 ? 19.062 8.742 3.623 1 95.75 199 LEU A N 1
ATOM 1604 C CA . LEU A 1 199 ? 17.969 7.898 3.172 1 95.75 199 LEU A CA 1
ATOM 1605 C C . LEU A 1 199 ? 18.234 7.355 1.772 1 95.75 199 LEU A C 1
ATOM 1607 O O . LEU A 1 199 ? 17.609 6.379 1.349 1 95.75 199 LEU A O 1
ATOM 1611 N N . LYS A 1 200 ? 19.109 8.047 1.047 1 94.06 200 LYS A N 1
ATOM 1612 C CA . LYS A 1 200 ? 19.484 7.574 -0.285 1 94.06 200 LYS A CA 1
ATOM 1613 C C . LYS A 1 200 ? 20.078 6.172 -0.226 1 94.06 200 LYS A C 1
ATOM 1615 O O . LYS A 1 200 ? 19.75 5.312 -1.047 1 94.06 200 LYS A O 1
ATOM 1620 N N . ALA A 1 201 ? 20.922 5.992 0.771 1 89.44 201 ALA A N 1
ATOM 1621 C CA . ALA A 1 201 ? 21.562 4.691 0.942 1 89.44 201 ALA A CA 1
ATOM 1622 C C . ALA A 1 201 ? 20.531 3.6 1.196 1 89.44 201 ALA A C 1
ATOM 1624 O O . ALA A 1 201 ? 20.641 2.492 0.666 1 89.44 201 ALA A O 1
ATOM 1625 N N . THR A 1 202 ? 19.562 3.959 1.988 1 91.12 202 THR A N 1
ATOM 1626 C CA . THR A 1 202 ? 18.484 3.023 2.271 1 91.12 202 THR A CA 1
ATOM 1627 C C . THR A 1 202 ? 17.672 2.74 1.011 1 91.12 202 THR A C 1
ATOM 1629 O O . THR A 1 202 ? 17.344 1.585 0.718 1 91.12 202 THR A O 1
ATOM 1632 N N . ALA A 1 203 ? 17.359 3.74 0.276 1 91.94 203 ALA A N 1
ATOM 1633 C CA . ALA A 1 203 ? 16.594 3.602 -0.962 1 91.94 203 ALA A CA 1
ATOM 1634 C C . ALA A 1 203 ? 17.328 2.717 -1.964 1 91.94 203 ALA A C 1
ATOM 1636 O O . ALA A 1 203 ? 16.719 1.921 -2.672 1 91.94 203 ALA A O 1
ATOM 1637 N N . LEU A 1 204 ? 18.609 2.814 -1.951 1 91.94 204 LEU A N 1
ATOM 1638 C CA . LEU A 1 204 ? 19.438 2.059 -2.893 1 91.94 204 LEU A CA 1
ATOM 1639 C C . LEU A 1 204 ? 19.562 0.603 -2.457 1 91.94 204 LEU A C 1
ATOM 1641 O O . LEU A 1 204 ? 19.922 -0.262 -3.26 1 91.94 204 LEU A O 1
ATOM 1645 N N . SER A 1 205 ? 19.281 0.368 -1.218 1 92.5 205 SER A N 1
ATOM 1646 C CA . SER A 1 205 ? 19.469 -0.981 -0.694 1 92.5 205 SER A CA 1
ATOM 1647 C C . SER A 1 205 ? 18.188 -1.792 -0.784 1 92.5 205 SER A C 1
ATOM 1649 O O . SER A 1 205 ? 18.156 -2.971 -0.424 1 92.5 205 SER A O 1
ATOM 1651 N N . GLU A 1 206 ? 17.141 -1.255 -1.223 1 93.94 206 GLU A N 1
ATOM 1652 C CA . GLU A 1 206 ? 15.875 -1.953 -1.437 1 93.94 206 GLU A CA 1
ATOM 1653 C C . GLU A 1 206 ? 15.5 -1.975 -2.916 1 93.94 206 GLU A C 1
ATOM 1655 O O . GLU A 1 206 ? 15.516 -0.937 -3.58 1 93.94 206 GLU A O 1
ATOM 1660 N N . PRO A 1 207 ? 15.172 -3.119 -3.387 1 96.44 207 PRO A N 1
ATOM 1661 C CA . PRO A 1 207 ? 14.688 -3.121 -4.766 1 96.44 207 PRO A CA 1
ATOM 1662 C C . PRO A 1 207 ? 13.344 -2.402 -4.918 1 96.44 207 PRO A C 1
ATOM 1664 O O . PRO A 1 207 ? 12.555 -2.35 -3.971 1 96.44 207 PRO A O 1
ATOM 1667 N N . LEU A 1 208 ? 13.156 -1.846 -6.055 1 95.88 208 LEU A N 1
ATOM 1668 C CA . LEU A 1 208 ? 11.875 -1.214 -6.359 1 95.88 208 LEU A CA 1
ATOM 1669 C C . LEU A 1 208 ? 10.977 -2.166 -7.133 1 95.88 208 LEU A C 1
ATOM 1671 O O . LEU A 1 208 ? 11.422 -2.834 -8.07 1 95.88 208 LEU A O 1
ATOM 1675 N N . VAL A 1 209 ? 9.781 -2.299 -6.656 1 96.38 209 VAL A N 1
ATOM 1676 C CA . VAL A 1 209 ? 8.781 -3.09 -7.363 1 96.38 209 VAL A CA 1
ATOM 1677 C C . VAL A 1 209 ? 7.867 -2.168 -8.164 1 96.38 209 VAL A C 1
ATOM 1679 O O . VAL A 1 209 ? 7.125 -1.367 -7.59 1 96.38 209 VAL A O 1
ATOM 1682 N N . ASP A 1 210 ? 7.973 -2.219 -9.469 1 96.06 210 ASP A N 1
ATOM 1683 C CA . ASP A 1 210 ? 7.191 -1.356 -10.352 1 96.06 210 ASP A CA 1
ATOM 1684 C C . ASP A 1 210 ? 7.133 -1.923 -11.766 1 96.06 210 ASP A C 1
ATOM 1686 O O . ASP A 1 210 ? 7.75 -2.949 -12.055 1 96.06 210 ASP A O 1
ATOM 1690 N N . THR A 1 211 ? 6.344 -1.256 -12.586 1 97.31 211 THR A N 1
ATOM 1691 C CA . THR A 1 211 ? 6.262 -1.638 -13.992 1 97.31 211 THR A CA 1
ATOM 1692 C C . THR A 1 211 ? 7.312 -0.902 -14.812 1 97.31 211 THR A C 1
ATOM 1694 O O . THR A 1 211 ? 7.562 0.284 -14.594 1 97.31 211 THR A O 1
ATOM 1697 N N . VAL A 1 212 ? 7.93 -1.588 -15.672 1 97.62 212 VAL A N 1
ATOM 1698 C CA . VAL A 1 212 ? 8.945 -1.046 -16.562 1 97.62 212 VAL A CA 1
ATOM 1699 C C . VAL A 1 212 ? 8.438 -1.1 -18.016 1 97.62 212 VAL A C 1
ATOM 1701 O O . VAL A 1 212 ? 7.824 -2.084 -18.422 1 97.62 212 VAL A O 1
ATOM 1704 N N . GLU A 1 213 ? 8.648 -0.033 -18.734 1 97.19 213 GLU A N 1
ATOM 1705 C CA . GLU A 1 213 ? 8.312 -0.052 -20.156 1 97.19 213 GLU A CA 1
ATOM 1706 C C . GLU A 1 213 ? 9.281 -0.931 -20.938 1 97.19 213 GLU A C 1
ATOM 1708 O O . GLU A 1 213 ? 10.484 -0.916 -20.688 1 97.19 213 GLU A O 1
ATOM 1713 N N . VAL A 1 214 ? 8.734 -1.558 -21.859 1 97 214 VAL A N 1
ATOM 1714 C CA . VAL A 1 214 ? 9.531 -2.479 -22.656 1 97 214 VAL A CA 1
ATOM 1715 C C . VAL A 1 214 ? 10.664 -1.715 -23.359 1 97 214 VAL A C 1
ATOM 1717 O O . VAL A 1 214 ? 11.766 -2.242 -23.531 1 97 214 VAL A O 1
ATOM 1720 N N . LYS A 1 215 ? 10.414 -0.505 -23.797 1 97.31 215 LYS A N 1
ATOM 1721 C CA . LYS A 1 215 ? 11.383 0.292 -24.531 1 97.31 215 LYS A CA 1
ATOM 1722 C C . LYS A 1 215 ? 12.602 0.617 -23.672 1 97.31 215 LYS A C 1
ATOM 1724 O O . LYS A 1 215 ? 13.633 1.043 -24.188 1 97.31 215 LYS A O 1
ATOM 1729 N N . ALA A 1 216 ? 12.445 0.438 -22.359 1 98.19 216 ALA A N 1
ATOM 1730 C CA . ALA A 1 216 ? 13.547 0.744 -21.453 1 98.19 216 ALA A CA 1
ATOM 1731 C C . ALA A 1 216 ? 14.633 -0.328 -21.516 1 98.19 216 ALA A C 1
ATOM 1733 O O . ALA A 1 216 ? 15.758 -0.113 -21.062 1 98.19 216 ALA A O 1
ATOM 1734 N N . ALA A 1 217 ? 14.336 -1.502 -22.016 1 98.31 217 ALA A N 1
ATOM 1735 C CA . ALA A 1 217 ? 15.281 -2.613 -22.047 1 98.31 217 ALA A CA 1
ATOM 1736 C C . ALA A 1 217 ? 16.453 -2.305 -22.969 1 98.31 217 ALA A C 1
ATOM 1738 O O . ALA A 1 217 ? 16.25 -1.902 -24.125 1 98.31 217 ALA A O 1
ATOM 1739 N N . VAL A 1 218 ? 17.609 -2.486 -22.484 1 98.62 218 VAL A N 1
ATOM 1740 C CA . VAL A 1 218 ? 18.828 -2.197 -23.219 1 98.62 218 VAL A CA 1
ATOM 1741 C C . VAL A 1 218 ? 19.562 -3.5 -23.531 1 98.62 218 VAL A C 1
ATOM 1743 O O . VAL A 1 218 ? 20.484 -3.52 -24.359 1 98.62 218 VAL A O 1
ATOM 1746 N N . THR A 1 219 ? 19.219 -4.586 -22.891 1 98.81 219 THR A N 1
ATOM 1747 C CA . THR A 1 219 ? 19.828 -5.895 -23.109 1 98.81 219 THR A CA 1
ATOM 1748 C C . THR A 1 219 ? 18.766 -6.938 -23.438 1 98.81 219 THR A C 1
ATOM 1750 O O . THR A 1 219 ? 17.578 -6.707 -23.219 1 98.81 219 THR A O 1
ATOM 1753 N N . GLU A 1 220 ? 19.234 -8.062 -24.016 1 98.44 220 GLU A N 1
ATOM 1754 C CA . GLU A 1 220 ? 18.359 -9.227 -24.109 1 98.44 220 GLU A CA 1
ATOM 1755 C C . GLU A 1 220 ? 18.031 -9.789 -22.734 1 98.44 220 GLU A C 1
ATOM 1757 O O . GLU A 1 220 ? 18.859 -9.734 -21.812 1 98.44 220 GLU A O 1
ATOM 1762 N N . PRO A 1 221 ? 16.812 -10.273 -22.594 1 98.56 221 PRO A N 1
ATOM 1763 C CA . PRO A 1 221 ? 16.531 -10.969 -21.344 1 98.56 221 PRO A CA 1
ATOM 1764 C C . PRO A 1 221 ? 17.344 -12.242 -21.172 1 98.56 221 PRO A C 1
ATOM 1766 O O . PRO A 1 221 ? 17.656 -12.922 -22.156 1 98.56 221 PRO A O 1
ATOM 1769 N N . THR A 1 222 ? 17.672 -12.57 -20.031 1 98.75 222 THR A N 1
ATOM 1770 C CA . THR A 1 222 ? 18.391 -13.797 -19.719 1 98.75 222 THR A CA 1
ATOM 1771 C C . THR A 1 222 ? 17.688 -14.547 -18.578 1 98.75 222 THR A C 1
ATOM 1773 O O . THR A 1 222 ? 17.375 -13.961 -17.547 1 98.75 222 THR A O 1
ATOM 1776 N N . ALA A 1 223 ? 17.391 -15.805 -18.766 1 98.75 223 ALA A N 1
ATOM 1777 C CA . ALA A 1 223 ? 16.875 -16.656 -17.703 1 98.75 223 ALA A CA 1
ATOM 1778 C C . ALA A 1 223 ? 17.969 -17 -16.688 1 98.75 223 ALA A C 1
ATOM 1780 O O . ALA A 1 223 ? 19.062 -17.438 -17.078 1 98.75 223 ALA A O 1
ATOM 1781 N N . VAL A 1 224 ? 17.672 -16.828 -15.43 1 98.5 224 VAL A N 1
ATOM 1782 C CA . VAL A 1 224 ? 18.75 -17.016 -14.461 1 98.5 224 VAL A CA 1
ATOM 1783 C C . VAL A 1 224 ? 18.438 -18.203 -13.555 1 98.5 224 VAL A C 1
ATOM 1785 O O . VAL A 1 224 ? 19.344 -18.812 -12.992 1 98.5 224 VAL A O 1
ATOM 1788 N N . LEU A 1 225 ? 17.188 -18.484 -13.312 1 98.25 225 LEU A N 1
ATOM 1789 C CA . LEU A 1 225 ? 16.766 -19.609 -12.492 1 98.25 225 LEU A CA 1
ATOM 1790 C C . LEU A 1 225 ? 15.461 -20.203 -13 1 98.25 225 LEU A C 1
ATOM 1792 O O . LEU A 1 225 ? 14.516 -19.469 -13.281 1 98.25 225 LEU A O 1
ATOM 1796 N N . THR A 1 226 ? 15.453 -21.453 -13.219 1 98.62 226 THR A N 1
ATOM 1797 C CA . THR A 1 226 ? 14.227 -22.172 -13.508 1 98.62 226 THR A CA 1
ATOM 1798 C C . THR A 1 226 ? 13.938 -23.219 -12.422 1 98.62 226 THR A C 1
ATOM 1800 O O . THR A 1 226 ? 14.797 -24.031 -12.102 1 98.62 226 THR A O 1
ATOM 1803 N N . LEU A 1 227 ? 12.781 -23.156 -11.852 1 98.56 227 LEU A N 1
ATOM 1804 C CA . LEU A 1 227 ? 12.359 -24.078 -10.812 1 98.56 227 LEU A CA 1
ATOM 1805 C C . LEU A 1 227 ? 11.32 -25.062 -11.352 1 98.56 227 LEU A C 1
ATOM 1807 O O . LEU A 1 227 ? 10.297 -24.656 -11.891 1 98.56 227 LEU A O 1
ATOM 1811 N N . ASP A 1 228 ? 11.672 -26.281 -11.289 1 98.62 228 ASP A N 1
ATOM 1812 C CA . ASP A 1 228 ? 10.727 -27.375 -11.492 1 98.62 228 ASP A CA 1
ATOM 1813 C C . ASP A 1 228 ? 10.133 -27.844 -10.164 1 98.62 228 ASP A C 1
ATOM 1815 O O . ASP A 1 228 ? 10.812 -28.469 -9.352 1 98.62 228 ASP A O 1
ATOM 1819 N N . LEU A 1 229 ? 8.859 -27.609 -9.953 1 98.5 229 LEU A N 1
ATOM 1820 C CA . LEU A 1 229 ? 8.258 -27.797 -8.641 1 98.5 229 LEU A CA 1
ATOM 1821 C C . LEU A 1 229 ? 8.156 -29.281 -8.305 1 98.5 229 LEU A C 1
ATOM 1823 O O . LEU A 1 229 ? 7.914 -29.656 -7.148 1 98.5 229 LEU A O 1
ATOM 1827 N N . TYR A 1 230 ? 8.305 -30.141 -9.289 1 98.38 230 TYR A N 1
ATOM 1828 C CA . TYR A 1 230 ? 8.305 -31.562 -9 1 98.38 230 TYR A CA 1
ATOM 1829 C C . TYR A 1 230 ? 9.641 -32 -8.414 1 98.38 230 TYR A C 1
ATOM 1831 O O . TYR A 1 230 ? 9.727 -33.031 -7.738 1 98.38 230 TYR A O 1
ATOM 1839 N N . LYS A 1 231 ? 10.68 -31.156 -8.633 1 97.81 231 LYS A N 1
ATOM 1840 C CA . LYS A 1 231 ? 12.023 -31.641 -8.312 1 97.81 231 LYS A CA 1
ATOM 1841 C C . LYS A 1 231 ? 12.719 -30.703 -7.32 1 97.81 231 LYS A C 1
ATOM 1843 O O . LYS A 1 231 ? 13.562 -31.141 -6.535 1 97.81 231 LYS A O 1
ATOM 1848 N N . CYS A 1 232 ? 12.391 -29.453 -7.371 1 97.69 232 CYS A N 1
ATOM 1849 C CA . CYS A 1 232 ? 13.156 -28.484 -6.594 1 97.69 232 CYS A CA 1
ATOM 1850 C C . CYS A 1 232 ? 12.938 -28.703 -5.102 1 97.69 232 CYS A C 1
ATOM 1852 O O . CYS A 1 232 ? 11.938 -29.281 -4.688 1 97.69 232 CYS A O 1
ATOM 1854 N N . THR A 1 233 ? 13.914 -28.281 -4.305 1 97.75 233 THR A N 1
ATOM 1855 C CA . THR A 1 233 ? 13.891 -28.328 -2.848 1 97.75 233 THR A CA 1
ATOM 1856 C C . THR A 1 233 ? 14.031 -26.922 -2.264 1 97.75 233 THR A C 1
ATOM 1858 O O . THR A 1 233 ? 14.297 -25.969 -2.992 1 97.75 233 THR A O 1
ATOM 1861 N N . THR A 1 234 ? 13.836 -26.812 -0.986 1 95.62 234 THR A N 1
ATOM 1862 C CA . THR A 1 234 ? 13.977 -25.516 -0.333 1 95.62 234 THR A CA 1
ATOM 1863 C C . THR A 1 234 ? 15.406 -24.984 -0.468 1 95.62 234 THR A C 1
ATOM 1865 O O . THR A 1 234 ? 15.625 -23.781 -0.502 1 95.62 234 THR A O 1
ATOM 1868 N N . ASP A 1 235 ? 16.391 -25.875 -0.567 1 96.25 235 ASP A N 1
ATOM 1869 C CA . ASP A 1 235 ? 17.781 -25.469 -0.753 1 96.25 235 ASP A CA 1
ATOM 1870 C C . ASP A 1 235 ? 17.969 -24.75 -2.084 1 96.25 235 ASP A C 1
ATOM 1872 O O . ASP A 1 235 ? 18.859 -23.906 -2.217 1 96.25 235 ASP A O 1
ATOM 1876 N N . ASP A 1 236 ? 17.125 -25.094 -3.055 1 96.81 236 ASP A N 1
ATOM 1877 C CA . ASP A 1 236 ? 17.219 -24.484 -4.379 1 96.81 236 ASP A CA 1
ATOM 1878 C C . ASP A 1 236 ? 16.734 -23.047 -4.359 1 96.81 236 ASP A C 1
ATOM 1880 O O . ASP A 1 236 ? 16.969 -22.297 -5.309 1 96.81 236 ASP A O 1
ATOM 1884 N N . LEU A 1 237 ? 16.062 -22.656 -3.316 1 96.25 237 LEU A N 1
ATOM 1885 C CA . LEU A 1 237 ? 15.5 -21.312 -3.217 1 96.25 237 LEU A CA 1
ATOM 1886 C C . LEU A 1 237 ? 16.547 -20.328 -2.719 1 96.25 237 LEU A C 1
ATOM 1888 O O . LEU A 1 237 ? 16.312 -19.109 -2.715 1 96.25 237 LEU A O 1
ATOM 1892 N N . ALA A 1 238 ? 17.625 -20.797 -2.178 1 96.94 238 ALA A N 1
ATOM 1893 C CA . ALA A 1 238 ? 18.875 -20.062 -1.965 1 96.94 238 ALA A CA 1
ATOM 1894 C C . ALA A 1 238 ? 19.906 -20.422 -3.023 1 96.94 238 ALA A C 1
ATOM 1896 O O . ALA A 1 238 ? 20.375 -21.562 -3.086 1 96.94 238 ALA A O 1
ATOM 1897 N N . PHE A 1 239 ? 20.281 -19.469 -3.875 1 97.88 239 PHE A N 1
ATOM 1898 C CA . PHE A 1 239 ? 21.109 -19.844 -5.012 1 97.88 239 PHE A CA 1
ATOM 1899 C C . PHE A 1 239 ? 22.078 -18.719 -5.375 1 97.88 239 PHE A C 1
ATOM 1901 O O . PHE A 1 239 ? 21.859 -17.562 -5.008 1 97.88 239 PHE A O 1
ATOM 1908 N N . GLN A 1 240 ? 23.125 -19.078 -5.949 1 98.38 240 GLN A N 1
ATOM 1909 C CA . GLN A 1 240 ? 24.125 -18.219 -6.57 1 98.38 240 GLN A CA 1
ATOM 1910 C C . GLN A 1 240 ? 24.375 -18.609 -8.016 1 98.38 240 GLN A C 1
ATOM 1912 O O . GLN A 1 240 ? 24.703 -19.766 -8.305 1 98.38 240 GLN A O 1
ATOM 1917 N N . VAL A 1 241 ? 24.219 -17.703 -8.945 1 98.44 241 VAL A N 1
ATOM 1918 C CA . VAL A 1 241 ? 24.281 -18.062 -10.359 1 98.44 241 VAL A CA 1
ATOM 1919 C C . VAL A 1 241 ? 24.984 -16.953 -11.141 1 98.44 241 VAL A C 1
ATOM 1921 O O . VAL A 1 241 ? 24.625 -15.781 -11.016 1 98.44 241 VAL A O 1
ATOM 1924 N N . PRO A 1 242 ? 26.016 -17.312 -11.875 1 98.62 242 PRO A N 1
ATOM 1925 C CA . PRO A 1 242 ? 26.547 -16.359 -12.852 1 98.62 242 PRO A CA 1
ATOM 1926 C C . PRO A 1 242 ? 25.719 -16.266 -14.125 1 98.62 242 PRO A C 1
ATOM 1928 O O . PRO A 1 242 ? 25.141 -17.266 -14.555 1 98.62 242 PRO A O 1
ATOM 1931 N N . PHE A 1 243 ? 25.578 -15.125 -14.695 1 98.62 243 PHE A N 1
ATOM 1932 C CA . PHE A 1 243 ? 24.922 -14.969 -15.984 1 98.62 243 PHE A CA 1
ATOM 1933 C C . PHE A 1 243 ? 25.438 -13.734 -16.703 1 98.62 243 PHE A C 1
ATOM 1935 O O . PHE A 1 243 ? 26.25 -12.984 -16.156 1 98.62 243 PHE A O 1
ATOM 1942 N N . LYS A 1 244 ? 25.078 -13.594 -17.984 1 98.75 244 LYS A N 1
ATOM 1943 C CA . LYS A 1 244 ? 25.5 -12.445 -18.781 1 98.75 244 LYS A CA 1
ATOM 1944 C C . LYS A 1 244 ? 24.297 -11.781 -19.469 1 98.75 244 LYS A C 1
ATOM 1946 O O . LYS A 1 244 ? 23.297 -12.445 -19.766 1 98.75 244 LYS A O 1
ATOM 1951 N N . LEU A 1 245 ? 24.422 -10.539 -19.609 1 98.81 245 LEU A N 1
ATOM 1952 C CA . LEU A 1 245 ? 23.438 -9.773 -20.375 1 98.81 245 LEU A CA 1
ATOM 1953 C C . LEU A 1 245 ? 24.078 -9.203 -21.641 1 98.81 245 LEU A C 1
ATOM 1955 O O . LEU A 1 245 ? 25.141 -8.555 -21.562 1 98.81 245 LEU A O 1
ATOM 1959 N N . SER A 1 246 ? 23.438 -9.453 -22.766 1 98.81 246 SER A N 1
ATOM 1960 C CA . SER A 1 246 ? 23.938 -8.945 -24.031 1 98.81 246 SER A CA 1
ATOM 1961 C C . SER A 1 246 ? 23.312 -7.602 -24.375 1 98.81 246 SER A C 1
ATOM 1963 O O . SER A 1 246 ? 22.094 -7.484 -24.484 1 98.81 246 SER A O 1
ATOM 1965 N N . VAL A 1 247 ? 24.141 -6.621 -24.656 1 98.75 247 VAL A N 1
ATOM 1966 C CA . VAL A 1 247 ? 23.688 -5.266 -24.938 1 98.75 247 VAL A CA 1
ATOM 1967 C C . VAL A 1 247 ? 23.188 -5.176 -26.375 1 98.75 247 VAL A C 1
ATOM 1969 O O . VAL A 1 247 ? 23.875 -5.605 -27.312 1 98.75 247 VAL A O 1
ATOM 1972 N N . THR A 1 248 ? 22.047 -4.562 -26.547 1 98.62 248 THR A N 1
ATOM 1973 C CA . THR A 1 248 ? 21.406 -4.602 -27.859 1 98.62 248 THR A CA 1
ATOM 1974 C C . THR A 1 248 ? 21.469 -3.23 -28.531 1 98.62 248 THR A C 1
ATOM 1976 O O . THR A 1 248 ? 21.109 -3.088 -29.703 1 98.62 248 THR A O 1
ATOM 1979 N N . ARG A 1 249 ? 21.859 -2.166 -27.812 1 98.56 249 ARG A N 1
ATOM 1980 C CA . ARG A 1 249 ? 21.969 -0.82 -28.375 1 98.56 249 ARG A CA 1
ATOM 1981 C C . ARG A 1 249 ? 22.906 0.045 -27.531 1 98.56 249 ARG A C 1
ATOM 1983 O O . ARG A 1 249 ? 23.141 -0.247 -26.359 1 98.56 249 ARG A O 1
ATOM 1990 N N . ASP A 1 250 ? 23.453 1.05 -28.203 1 98.5 250 ASP A N 1
ATOM 1991 C CA . ASP A 1 250 ? 24.219 2.041 -27.469 1 98.5 250 ASP A CA 1
ATOM 1992 C C . ASP A 1 250 ? 23.328 2.844 -26.516 1 98.5 250 ASP A C 1
ATOM 1994 O O . ASP A 1 250 ? 22.422 3.555 -26.969 1 98.5 250 ASP A O 1
ATOM 1998 N N . ASP A 1 251 ? 23.594 2.744 -25.234 1 98.56 251 ASP A N 1
ATOM 1999 C CA . ASP A 1 251 ? 22.75 3.416 -24.266 1 98.56 251 ASP A CA 1
ATOM 2000 C C . ASP A 1 251 ? 23.375 3.381 -22.875 1 98.56 251 ASP A C 1
ATOM 2002 O O . ASP A 1 251 ? 24.547 3.049 -22.719 1 98.56 251 ASP A O 1
ATOM 2006 N N . PHE A 1 252 ? 22.594 3.803 -21.875 1 98.56 252 PHE A N 1
ATOM 2007 C CA . PHE A 1 252 ? 22.953 3.691 -20.469 1 98.56 252 PHE A CA 1
ATOM 2008 C C . PHE A 1 252 ? 22.156 2.572 -19.797 1 98.56 252 PHE A C 1
ATOM 2010 O O . PHE A 1 252 ? 21.016 2.303 -20.172 1 98.56 252 PHE A O 1
ATOM 2017 N N . VAL A 1 253 ? 22.828 1.898 -18.891 1 98.69 253 VAL A N 1
ATOM 2018 C CA . VAL A 1 253 ? 22.109 0.975 -18.016 1 98.69 253 VAL A CA 1
ATOM 2019 C C . VAL A 1 253 ? 22.109 1.521 -16.594 1 98.69 253 VAL A C 1
ATOM 2021 O O . VAL A 1 253 ? 23.141 1.519 -15.914 1 98.69 253 VAL A O 1
ATOM 2024 N N . HIS A 1 254 ? 20.938 1.964 -16.188 1 98.31 254 HIS A N 1
ATOM 2025 C CA . HIS A 1 254 ? 20.781 2.543 -14.859 1 98.31 254 HIS A CA 1
ATOM 2026 C C . HIS A 1 254 ? 20.438 1.47 -13.828 1 98.31 254 HIS A C 1
ATOM 2028 O O . HIS A 1 254 ? 20.688 1.651 -12.633 1 98.31 254 HIS A O 1
ATOM 2034 N N . ALA A 1 255 ? 19.828 0.355 -14.273 1 98.56 255 ALA A N 1
ATOM 2035 C CA . ALA A 1 255 ? 19.328 -0.668 -13.359 1 98.56 255 ALA A CA 1
ATOM 2036 C C . ALA A 1 255 ? 19.188 -2.012 -14.062 1 98.56 255 ALA A C 1
ATOM 2038 O O . ALA A 1 255 ? 19.219 -2.08 -15.297 1 98.56 255 ALA A O 1
ATOM 2039 N N . LEU A 1 256 ? 19.094 -3.035 -13.273 1 98.69 256 LEU A N 1
ATOM 2040 C CA . LEU A 1 256 ? 18.594 -4.332 -13.711 1 98.69 256 LEU A CA 1
ATOM 2041 C C . LEU A 1 256 ? 17.109 -4.48 -13.398 1 98.69 256 LEU A C 1
ATOM 2043 O O . LEU A 1 256 ? 16.625 -3.965 -12.391 1 98.69 256 LEU A O 1
ATOM 2047 N N . VAL A 1 257 ? 16.406 -5.121 -14.273 1 98.81 257 VAL A N 1
ATOM 2048 C CA . VAL A 1 257 ? 15.008 -5.461 -14.016 1 98.81 257 VAL A CA 1
ATOM 2049 C C . VAL A 1 257 ? 14.844 -6.98 -14.023 1 98.81 257 VAL A C 1
ATOM 2051 O O . VAL A 1 257 ? 15.461 -7.676 -14.828 1 98.81 257 VAL A O 1
ATOM 2054 N N . SER A 1 258 ? 14.07 -7.461 -13.062 1 98.81 258 SER A N 1
ATOM 2055 C CA . SER A 1 258 ? 13.773 -8.883 -12.977 1 98.81 258 SER A CA 1
ATOM 2056 C C . SER A 1 258 ? 12.266 -9.141 -13.008 1 98.81 258 SER A C 1
ATOM 2058 O O . SER A 1 258 ? 11.484 -8.336 -12.492 1 98.81 258 SER A O 1
ATOM 2060 N N . TRP A 1 259 ? 11.93 -10.156 -13.633 1 98.81 259 TRP A N 1
ATOM 2061 C CA . TRP A 1 259 ? 10.555 -10.648 -13.664 1 98.81 259 TRP A CA 1
ATOM 2062 C C . TRP A 1 259 ? 10.531 -12.172 -13.719 1 98.81 259 TRP A C 1
ATOM 2064 O O . TRP A 1 259 ? 11.578 -12.828 -13.648 1 98.81 259 TRP A O 1
ATOM 2074 N N . PHE A 1 260 ? 9.344 -12.773 -13.75 1 98.81 260 PHE A N 1
ATOM 2075 C CA . PHE A 1 260 ? 9.312 -14.234 -13.805 1 98.81 260 PHE A CA 1
ATOM 2076 C C . PHE A 1 260 ? 8.195 -14.711 -14.719 1 98.81 260 PHE A C 1
ATOM 2078 O O . PHE A 1 260 ? 7.223 -13.992 -14.945 1 98.81 260 PHE A O 1
ATOM 2085 N N . ASP A 1 261 ? 8.391 -15.828 -15.305 1 98.75 261 ASP A N 1
ATOM 2086 C CA . ASP A 1 261 ? 7.41 -16.562 -16.094 1 98.75 261 ASP A CA 1
ATOM 2087 C C . ASP A 1 261 ? 6.926 -17.812 -15.344 1 98.75 261 ASP A C 1
ATOM 2089 O O . ASP A 1 261 ? 7.695 -18.453 -14.625 1 98.75 261 ASP A O 1
ATOM 2093 N N . ILE A 1 262 ? 5.664 -18.094 -15.531 1 98.81 262 ILE A N 1
ATOM 2094 C CA . ILE A 1 262 ? 5.027 -19.234 -14.883 1 98.81 262 ILE A CA 1
ATOM 2095 C C . ILE A 1 262 ? 4.453 -20.172 -15.945 1 98.81 262 ILE A C 1
ATOM 2097 O O . ILE A 1 262 ? 3.807 -19.719 -16.891 1 98.81 262 ILE A O 1
ATOM 2101 N N . ASP A 1 263 ? 4.676 -21.438 -15.766 1 98.75 263 ASP A N 1
ATOM 2102 C CA . ASP A 1 263 ? 4.191 -22.422 -16.734 1 98.75 263 ASP A CA 1
ATOM 2103 C C . ASP A 1 263 ? 3.328 -23.484 -16.047 1 98.75 263 ASP A C 1
ATOM 2105 O O . ASP A 1 263 ? 3.641 -23.922 -14.945 1 98.75 263 ASP A O 1
ATOM 2109 N N . PHE A 1 264 ? 2.254 -23.797 -16.672 1 98.62 264 PHE A N 1
ATOM 2110 C CA . PHE A 1 264 ? 1.417 -24.969 -16.391 1 98.62 264 PHE A CA 1
ATOM 2111 C C . PHE A 1 264 ? 1.637 -26.047 -17.438 1 98.62 264 PHE A C 1
ATOM 2113 O O . PHE A 1 264 ? 0.848 -26.188 -18.375 1 98.62 264 PHE A O 1
ATOM 2120 N N . THR A 1 265 ? 2.615 -26.828 -17.219 1 97.81 265 THR A N 1
ATOM 2121 C CA . THR A 1 265 ? 3.066 -27.719 -18.266 1 97.81 265 THR A CA 1
ATOM 2122 C C . THR A 1 265 ? 2.238 -29 -18.281 1 97.81 265 THR A C 1
ATOM 2124 O O . THR A 1 265 ? 2.264 -29.75 -19.266 1 97.81 265 THR A O 1
ATOM 2127 N N . ALA A 1 266 ? 1.531 -29.281 -17.172 1 95.62 266 ALA A N 1
ATOM 2128 C CA . ALA A 1 266 ? 0.706 -30.484 -17.078 1 95.62 266 ALA A CA 1
ATOM 2129 C C . ALA A 1 266 ? -0.532 -30.359 -17.953 1 95.62 266 ALA A C 1
ATOM 2131 O O . ALA A 1 266 ? -1.203 -31.359 -18.234 1 95.62 266 ALA A O 1
ATOM 2132 N N . CYS A 1 267 ? -0.857 -29.188 -18.422 1 96 267 CYS A N 1
ATOM 2133 C CA . CYS A 1 267 ? -2.051 -28.938 -19.219 1 96 267 CYS A CA 1
ATOM 2134 C C . CYS A 1 267 ? -1.928 -29.594 -20.594 1 96 267 CYS A C 1
ATOM 2136 O O . CYS A 1 267 ? -0.821 -29.766 -21.109 1 96 267 CYS A O 1
ATOM 2138 N N . HIS A 1 268 ? -3.053 -29.938 -21.188 1 95.31 268 HIS A N 1
ATOM 2139 C CA . HIS A 1 268 ? -3.076 -30.5 -22.531 1 95.31 268 HIS A CA 1
ATOM 2140 C C . HIS A 1 268 ? -2.4 -29.578 -23.531 1 95.31 268 HIS A C 1
ATOM 2142 O O . HIS A 1 268 ? -1.549 -30.016 -24.312 1 95.31 268 HIS A O 1
ATOM 2148 N N . LYS A 1 269 ? -2.84 -28.375 -23.547 1 95.69 269 LYS A N 1
ATOM 2149 C CA . LYS A 1 269 ? -2.098 -27.281 -24.172 1 95.69 269 LYS A CA 1
ATOM 2150 C C . LYS A 1 269 ? -1.4 -26.422 -23.125 1 95.69 269 LYS A C 1
ATOM 2152 O O . LYS A 1 269 ? -2.057 -25.812 -22.281 1 95.69 269 LYS A O 1
ATOM 2157 N N . PRO A 1 270 ? -0.128 -26.391 -23.25 1 93.94 270 PRO A N 1
ATOM 2158 C CA . PRO A 1 270 ? 0.581 -25.641 -22.203 1 93.94 270 PRO A CA 1
ATOM 2159 C C . PRO A 1 270 ? 0.067 -24.219 -22.047 1 93.94 270 PRO A C 1
ATOM 2161 O O . PRO A 1 270 ? -0.241 -23.547 -23.047 1 93.94 270 PRO A O 1
ATOM 2164 N N . ILE A 1 271 ? -0.16 -23.797 -20.844 1 97.94 271 ILE A N 1
ATOM 2165 C CA . ILE A 1 271 ? -0.554 -22.438 -20.469 1 97.94 271 ILE A CA 1
ATOM 2166 C C . ILE A 1 271 ? 0.599 -21.75 -19.75 1 97.94 271 ILE A C 1
ATOM 2168 O O . ILE A 1 271 ? 1.321 -22.375 -18.984 1 97.94 271 ILE A O 1
ATOM 2172 N N . ARG A 1 272 ? 0.816 -20.516 -20.062 1 97.94 272 ARG A N 1
ATOM 2173 C CA . ARG A 1 272 ? 1.902 -19.75 -19.453 1 97.94 272 ARG A CA 1
ATOM 2174 C C . ARG A 1 272 ? 1.52 -18.281 -19.297 1 97.94 272 ARG A C 1
ATOM 2176 O O . ARG A 1 272 ? 0.647 -17.781 -20 1 97.94 272 ARG A O 1
ATOM 2183 N N . PHE A 1 273 ? 2.102 -17.609 -18.297 1 98.38 273 PHE A N 1
ATOM 2184 C CA . PHE A 1 273 ? 2.035 -16.156 -18.25 1 98.38 273 PHE A CA 1
ATOM 2185 C C . PHE A 1 273 ? 3.352 -15.57 -17.734 1 98.38 273 PHE A C 1
ATOM 2187 O O . PHE A 1 273 ? 4.184 -16.297 -17.188 1 98.38 273 PHE A O 1
ATOM 2194 N N . SER A 1 274 ? 3.521 -14.281 -18 1 98.5 274 SER A N 1
ATOM 2195 C CA . SER A 1 274 ? 4.73 -13.555 -17.625 1 98.5 274 SER A CA 1
ATOM 2196 C C . SER A 1 274 ? 4.395 -12.281 -16.859 1 98.5 274 SER A C 1
ATOM 2198 O O . SER A 1 274 ? 3.311 -11.719 -17.016 1 98.5 274 SER A O 1
ATOM 2200 N N . THR A 1 275 ? 5.293 -11.891 -15.969 1 98.5 275 THR A N 1
ATOM 2201 C CA . THR A 1 275 ? 5.176 -10.602 -15.289 1 98.5 275 THR A CA 1
ATOM 2202 C C . THR A 1 275 ? 6.086 -9.562 -15.945 1 98.5 275 THR A C 1
ATOM 2204 O O . THR A 1 275 ? 6.266 -8.469 -15.406 1 98.5 275 THR A O 1
ATOM 2207 N N . GLY A 1 276 ? 6.691 -9.898 -17.016 1 98 276 GLY A N 1
ATOM 2208 C CA . GLY A 1 276 ? 7.723 -9.07 -17.625 1 98 276 GLY A CA 1
ATOM 2209 C C . GLY A 1 276 ? 7.172 -7.828 -18.297 1 98 276 GLY A C 1
ATOM 2210 O O . GLY A 1 276 ? 5.961 -7.703 -18.484 1 98 276 GLY A O 1
ATOM 2211 N N . PRO A 1 277 ? 8.062 -6.93 -18.609 1 97.06 277 PRO A N 1
ATOM 2212 C CA . PRO A 1 277 ? 7.664 -5.652 -19.203 1 97.06 277 PRO A CA 1
ATOM 2213 C C . PRO A 1 277 ? 6.941 -5.82 -20.531 1 97.06 277 PRO A C 1
ATOM 2215 O O . PRO A 1 277 ? 6.184 -4.938 -20.938 1 97.06 277 PRO A O 1
ATOM 2218 N N . HIS A 1 278 ? 7.102 -6.898 -21.172 1 96.25 278 HIS A N 1
ATOM 2219 C CA . HIS A 1 278 ? 6.586 -7.125 -22.531 1 96.25 278 HIS A CA 1
ATOM 2220 C C . HIS A 1 278 ? 5.156 -7.656 -22.484 1 96.25 278 HIS A C 1
ATOM 2222 O O . HIS A 1 278 ? 4.562 -7.941 -23.531 1 96.25 278 HIS A O 1
ATOM 2228 N N . THR A 1 279 ? 4.648 -7.91 -21.359 1 95.56 279 THR A N 1
ATOM 2229 C CA . THR A 1 279 ? 3.318 -8.5 -21.234 1 95.56 279 THR A CA 1
ATOM 2230 C C . THR A 1 279 ? 2.371 -7.551 -20.5 1 95.56 279 THR A C 1
ATOM 2232 O O . THR A 1 279 ? 2.779 -6.477 -20.062 1 95.56 279 THR A O 1
ATOM 2235 N N . LYS A 1 280 ? 1.098 -7.953 -20.453 1 95.25 280 LYS A N 1
ATOM 2236 C CA . LYS A 1 280 ? 0.092 -7.195 -19.719 1 95.25 280 LYS A CA 1
ATOM 2237 C C . LYS A 1 280 ? 0.435 -7.129 -18.234 1 95.25 280 LYS A C 1
ATOM 2239 O O . LYS A 1 280 ? 1.045 -8.047 -17.688 1 95.25 280 LYS A O 1
ATOM 2244 N N . TYR A 1 281 ? -0.026 -6.137 -17.672 1 95.62 281 TYR A N 1
ATOM 2245 C CA . TYR A 1 281 ? 0.199 -5.84 -16.266 1 95.62 281 TYR A CA 1
ATOM 2246 C C . TYR A 1 281 ? -0.233 -7.004 -15.391 1 95.62 281 TYR A C 1
ATOM 2248 O O . TYR A 1 281 ? -1.279 -7.613 -15.625 1 95.62 281 TYR A O 1
ATOM 2256 N N . THR A 1 282 ? 0.534 -7.344 -14.398 1 97.38 282 THR A N 1
ATOM 2257 C CA . THR A 1 282 ? 0.178 -8.172 -13.25 1 97.38 282 THR A CA 1
ATOM 2258 C C . THR A 1 282 ? 0.478 -7.449 -11.945 1 97.38 282 THR A C 1
ATOM 2260 O O . THR A 1 282 ? 1.326 -6.555 -11.898 1 97.38 282 THR A O 1
ATOM 2263 N N . HIS A 1 283 ? -0.163 -7.824 -10.828 1 96.56 283 HIS A N 1
ATOM 2264 C CA . HIS A 1 283 ? 0.044 -7.156 -9.547 1 96.56 283 HIS A CA 1
ATOM 2265 C C . HIS A 1 283 ? 1.451 -7.41 -9.016 1 96.56 283 HIS A C 1
ATOM 2267 O O . HIS A 1 283 ? 1.901 -6.73 -8.094 1 96.56 283 HIS A O 1
ATOM 2273 N N . TRP A 1 284 ? 2.154 -8.383 -9.57 1 97.25 284 TRP A N 1
ATOM 2274 C CA . TRP A 1 284 ? 3.52 -8.68 -9.141 1 97.25 284 TRP A CA 1
ATOM 2275 C C . TRP A 1 284 ? 4.496 -7.648 -9.703 1 97.25 284 TRP A C 1
ATOM 2277 O O . TRP A 1 284 ? 5.59 -7.461 -9.156 1 97.25 284 TRP A O 1
ATOM 2287 N N . LYS A 1 285 ? 4.152 -7.062 -10.844 1 98 285 LYS A N 1
ATOM 2288 C CA . LYS A 1 285 ? 5.023 -6.102 -11.508 1 98 285 LYS A CA 1
ATOM 2289 C C . LYS A 1 285 ? 6.418 -6.684 -11.734 1 98 285 LYS A C 1
ATOM 2291 O O . LYS A 1 285 ? 6.555 -7.863 -12.062 1 98 285 LYS A O 1
ATOM 2296 N N . GLN A 1 286 ? 7.422 -5.789 -11.852 1 98.56 286 GLN A N 1
ATOM 2297 C CA . GLN A 1 286 ? 8.828 -6.18 -11.953 1 98.56 286 GLN A CA 1
ATOM 2298 C C . GLN A 1 286 ? 9.633 -5.656 -10.766 1 98.56 286 GLN A C 1
ATOM 2300 O O . GLN A 1 286 ? 9.133 -4.844 -9.984 1 98.56 286 GLN A O 1
ATOM 2305 N N . THR A 1 287 ? 10.727 -6.254 -10.539 1 98.56 287 THR A N 1
ATOM 2306 C CA . THR A 1 287 ? 11.648 -5.812 -9.5 1 98.56 287 THR A CA 1
ATOM 2307 C C . THR A 1 287 ? 12.875 -5.141 -10.109 1 98.56 287 THR A C 1
ATOM 2309 O O . THR A 1 287 ? 13.539 -5.719 -10.977 1 98.56 287 THR A O 1
ATOM 2312 N N . VAL A 1 288 ? 13.148 -3.943 -9.672 1 98.38 288 VAL A N 1
ATOM 2313 C CA . VAL A 1 288 ? 14.203 -3.141 -10.273 1 98.38 288 VAL A CA 1
ATOM 2314 C C . VAL A 1 288 ? 15.352 -2.969 -9.273 1 98.38 288 VAL A C 1
ATOM 2316 O O . VAL A 1 288 ? 15.125 -2.623 -8.109 1 98.38 288 VAL A O 1
ATOM 2319 N N . PHE A 1 289 ? 16.547 -3.24 -9.703 1 98.25 289 PHE A N 1
ATOM 2320 C CA . PHE A 1 289 ? 17.781 -3.102 -8.938 1 98.25 289 PHE A CA 1
ATOM 2321 C C . PHE A 1 289 ? 18.656 -2.006 -9.523 1 98.25 289 PHE A C 1
ATOM 2323 O O . PHE A 1 289 ? 19.344 -2.219 -10.539 1 98.25 289 PHE A O 1
ATOM 2330 N N . TYR A 1 290 ? 18.734 -0.882 -8.953 1 97.31 290 TYR A N 1
ATOM 2331 C CA . TYR A 1 290 ? 19.484 0.24 -9.508 1 97.31 290 TYR A CA 1
ATOM 2332 C C . TYR A 1 290 ? 20.984 0.096 -9.219 1 97.31 290 TYR A C 1
ATOM 2334 O O . TYR A 1 290 ? 21.375 -0.307 -8.117 1 97.31 290 TYR A O 1
ATOM 2342 N N . PHE A 1 291 ? 21.75 0.447 -10.195 1 95.94 291 PHE A N 1
ATOM 2343 C CA . PHE A 1 291 ? 23.188 0.592 -10.008 1 95.94 291 PHE A CA 1
ATOM 2344 C C . PHE A 1 291 ? 23.516 1.887 -9.273 1 95.94 291 PHE A C 1
ATOM 2346 O O . PHE A 1 291 ? 22.812 2.889 -9.438 1 95.94 291 PHE A O 1
ATOM 2353 N N . GLU A 1 292 ? 24.547 1.761 -8.461 1 91.06 292 GLU A N 1
ATOM 2354 C CA . GLU A 1 292 ? 25.062 3.018 -7.93 1 91.06 292 GLU A CA 1
ATOM 2355 C C . GLU A 1 292 ? 25.656 3.889 -9.039 1 91.06 292 GLU A C 1
ATOM 2357 O O . GLU A 1 292 ? 25.266 5.051 -9.188 1 91.06 292 GLU A O 1
ATOM 2362 N N . ASP A 1 293 ? 26.547 3.242 -9.828 1 90.19 293 ASP A N 1
ATOM 2363 C CA . ASP A 1 293 ? 27.141 3.918 -10.977 1 90.19 293 ASP A CA 1
ATOM 2364 C C . ASP A 1 293 ? 26.516 3.438 -12.281 1 90.19 293 ASP A C 1
ATOM 2366 O O . ASP A 1 293 ? 26.5 2.236 -12.562 1 90.19 293 ASP A O 1
ATOM 2370 N N . VAL A 1 294 ? 26.125 4.348 -13.07 1 95.06 294 VAL A N 1
ATOM 2371 C CA . VAL A 1 294 ? 25.469 4.043 -14.344 1 95.06 294 VAL A CA 1
ATOM 2372 C C . VAL A 1 294 ? 26.5 3.451 -15.312 1 95.06 294 VAL A C 1
ATOM 2374 O O . VAL A 1 294 ? 27.641 3.916 -15.383 1 95.06 294 VAL A O 1
ATOM 2377 N N . LEU A 1 295 ? 26.062 2.426 -16.031 1 97.94 295 LEU A N 1
ATOM 2378 C CA . LEU A 1 295 ? 26.922 1.826 -17.047 1 97.94 295 LEU A CA 1
ATOM 2379 C C . LEU A 1 295 ? 26.672 2.457 -18.422 1 97.94 295 LEU A C 1
ATOM 2381 O O . LEU A 1 295 ? 25.531 2.596 -18.844 1 97.94 295 LEU A O 1
ATOM 2385 N N . THR A 1 296 ? 27.719 2.896 -19.062 1 98.31 296 THR A N 1
ATOM 2386 C CA . THR A 1 296 ? 27.672 3.303 -20.453 1 98.31 296 THR A CA 1
ATOM 2387 C C . THR A 1 296 ? 28.031 2.137 -21.375 1 98.31 296 THR A C 1
ATOM 2389 O O . THR A 1 296 ? 29.188 1.698 -21.406 1 98.31 296 THR A O 1
ATOM 2392 N N . VAL A 1 297 ? 27.047 1.69 -22.156 1 98.56 297 VAL A N 1
ATOM 2393 C CA . VAL A 1 297 ? 27.266 0.431 -22.859 1 98.56 297 VAL A CA 1
ATOM 2394 C C . VAL A 1 297 ? 27.078 0.636 -24.359 1 98.56 297 VAL A C 1
ATOM 2396 O O . VAL A 1 297 ? 26.438 1.597 -24.781 1 98.56 297 VAL A O 1
ATOM 2399 N N . GLN A 1 298 ? 27.656 -0.26 -25.156 1 98.31 298 GLN A N 1
ATOM 2400 C CA . GLN A 1 298 ? 27.531 -0.261 -26.609 1 98.31 298 GLN A CA 1
ATOM 2401 C C . GLN A 1 298 ? 27.016 -1.604 -27.125 1 98.31 298 GLN A C 1
ATOM 2403 O O . GLN A 1 298 ? 27.281 -2.646 -26.531 1 98.31 298 GLN A O 1
ATOM 2408 N N . GLN A 1 299 ? 26.328 -1.433 -28.219 1 98.25 299 GLN A N 1
ATOM 2409 C CA . GLN A 1 299 ? 25.766 -2.635 -28.828 1 98.25 299 GLN A CA 1
ATOM 2410 C C . GLN A 1 299 ? 26.844 -3.697 -29.031 1 98.25 299 GLN A C 1
ATOM 2412 O O . GLN A 1 299 ? 27.953 -3.391 -29.484 1 98.25 299 GLN A O 1
ATOM 2417 N N . GLY A 1 300 ? 26.453 -4.938 -28.625 1 97.62 300 GLY A N 1
ATOM 2418 C CA . GLY A 1 300 ? 27.375 -6.055 -28.812 1 97.62 300 GLY A CA 1
ATOM 2419 C C . GLY A 1 300 ? 28.172 -6.383 -27.578 1 97.62 300 GLY A C 1
ATOM 2420 O O . GLY A 1 300 ? 28.734 -7.473 -27.453 1 97.62 300 GLY A O 1
ATOM 2421 N N . GLU A 1 301 ? 28.266 -5.465 -26.641 1 98.31 301 GLU A N 1
ATOM 2422 C CA . GLU A 1 301 ? 28.984 -5.711 -25.391 1 98.31 301 GLU A CA 1
ATOM 2423 C C . GLU A 1 301 ? 28.156 -6.586 -24.438 1 98.31 301 GLU A C 1
ATOM 2425 O O . GLU A 1 301 ? 26.969 -6.828 -24.688 1 98.31 301 GLU A O 1
ATOM 2430 N N . GLN A 1 302 ? 28.906 -7.102 -23.422 1 98.5 302 GLN A N 1
ATOM 2431 C CA . GLN A 1 302 ? 28.266 -7.957 -22.422 1 98.5 302 GLN A CA 1
ATOM 2432 C C . GLN A 1 302 ? 28.484 -7.422 -21.016 1 98.5 302 GLN A C 1
ATOM 2434 O O . GLN A 1 302 ? 29.531 -6.82 -20.734 1 98.5 302 GLN A O 1
ATOM 2439 N N . ILE A 1 303 ? 27.531 -7.574 -20.234 1 98.62 303 ILE A N 1
ATOM 2440 C CA . ILE A 1 303 ? 27.672 -7.359 -18.797 1 98.62 303 ILE A CA 1
ATOM 2441 C C . ILE A 1 303 ? 27.688 -8.703 -18.062 1 98.62 303 ILE A C 1
ATOM 2443 O O . ILE A 1 303 ? 26.703 -9.445 -18.094 1 98.62 303 ILE A O 1
ATOM 2447 N N . ALA A 1 304 ? 28.797 -9.062 -17.469 1 98.75 304 ALA A N 1
ATOM 2448 C CA . ALA A 1 304 ? 28.906 -10.273 -16.656 1 98.75 304 ALA A CA 1
ATOM 2449 C C . ALA A 1 304 ? 28.391 -10.031 -15.234 1 98.75 304 ALA A C 1
ATOM 2451 O O . ALA A 1 304 ? 28.781 -9.055 -14.586 1 98.75 304 ALA A O 1
ATOM 2452 N N . LEU A 1 305 ? 27.516 -10.93 -14.766 1 98.75 305 LEU A N 1
ATOM 2453 C CA . LEU A 1 305 ? 26.906 -10.75 -13.453 1 98.75 305 LEU A CA 1
ATOM 2454 C C . LEU A 1 305 ? 26.969 -12.039 -12.641 1 98.75 305 LEU A C 1
ATOM 2456 O O . LEU A 1 305 ? 27.125 -13.125 -13.203 1 98.75 305 LEU A O 1
ATOM 2460 N N . ASN A 1 306 ? 26.969 -11.891 -11.352 1 98.75 306 ASN A N 1
ATOM 2461 C CA . ASN A 1 306 ? 26.734 -12.977 -10.406 1 98.75 306 ASN A CA 1
ATOM 2462 C C . ASN A 1 306 ? 25.641 -12.633 -9.414 1 98.75 306 ASN A C 1
ATOM 2464 O O . ASN A 1 306 ? 25.734 -11.641 -8.688 1 98.75 306 ASN A O 1
ATOM 2468 N N . LEU A 1 307 ? 24.609 -13.391 -9.414 1 98.75 307 LEU A N 1
ATOM 2469 C CA . LEU A 1 307 ? 23.422 -13.164 -8.586 1 98.75 307 LEU A CA 1
ATOM 2470 C C . LEU A 1 307 ? 23.406 -14.117 -7.395 1 98.75 307 LEU A C 1
ATOM 2472 O O . LEU A 1 307 ? 23.516 -15.336 -7.562 1 98.75 307 LEU A O 1
ATOM 2476 N N . ASP A 1 308 ? 23.375 -13.578 -6.211 1 98.62 308 ASP A N 1
ATOM 2477 C CA . ASP A 1 308 ? 23.25 -14.336 -4.969 1 98.62 308 ASP A CA 1
ATOM 2478 C C . ASP A 1 308 ? 21.953 -13.984 -4.234 1 98.62 308 ASP A C 1
ATOM 2480 O O . ASP A 1 308 ? 21.797 -12.859 -3.758 1 98.62 308 ASP A O 1
ATOM 2484 N N . VAL A 1 309 ? 21.047 -14.922 -4.152 1 98.19 309 VAL A N 1
ATOM 2485 C CA . VAL A 1 309 ? 19.75 -14.711 -3.531 1 98.19 309 VAL A CA 1
ATOM 2486 C C . VAL A 1 309 ? 19.547 -15.727 -2.404 1 98.19 309 VAL A C 1
ATOM 2488 O O . VAL A 1 309 ? 19.75 -16.922 -2.592 1 98.19 309 VAL A O 1
ATOM 2491 N N . ARG A 1 310 ? 19.078 -15.25 -1.214 1 96.81 310 ARG A N 1
ATOM 2492 C CA . ARG A 1 310 ? 18.828 -16.141 -0.084 1 96.81 310 ARG A CA 1
ATOM 2493 C C . ARG A 1 310 ? 17.781 -15.539 0.858 1 96.81 310 ARG A C 1
ATOM 2495 O O . ARG A 1 310 ? 17.688 -14.312 0.986 1 96.81 310 ARG A O 1
ATOM 2502 N N . PRO A 1 311 ? 16.984 -16.406 1.5 1 95.12 311 PRO A N 1
ATOM 2503 C CA . PRO A 1 311 ? 16.156 -15.883 2.584 1 95.12 311 PRO A CA 1
ATOM 2504 C C . PRO A 1 311 ? 16.969 -15.188 3.672 1 95.12 311 PRO A C 1
ATOM 2506 O O . PRO A 1 311 ? 18.078 -15.633 3.998 1 95.12 311 PRO A O 1
ATOM 2509 N N . ASN A 1 312 ? 16.438 -14.102 4.148 1 94.5 312 ASN A N 1
ATOM 2510 C CA . ASN A 1 312 ? 17.109 -13.383 5.227 1 94.5 312 ASN A CA 1
ATOM 2511 C C . ASN A 1 312 ? 17.219 -14.242 6.484 1 94.5 312 ASN A C 1
ATOM 2513 O O . ASN A 1 312 ? 16.281 -14.969 6.836 1 94.5 312 ASN A O 1
ATOM 2517 N N . SER A 1 313 ? 18.297 -14.117 7.172 1 91.62 313 SER A N 1
ATOM 2518 C CA . SER A 1 313 ? 18.578 -14.984 8.312 1 91.62 313 SER A CA 1
ATOM 2519 C C . SER A 1 313 ? 17.688 -14.648 9.5 1 91.62 313 SER A C 1
ATOM 2521 O O . SER A 1 313 ? 17.359 -15.523 10.305 1 91.62 313 SER A O 1
ATOM 2523 N N . LYS A 1 314 ? 17.281 -13.461 9.625 1 87.12 314 LYS A N 1
ATOM 2524 C CA . LYS A 1 314 ? 16.469 -13.023 10.758 1 87.12 314 LYS A CA 1
ATOM 2525 C C . LYS A 1 314 ? 14.977 -13.203 10.453 1 87.12 314 LYS A C 1
ATOM 2527 O O . LYS A 1 314 ? 14.211 -13.617 11.32 1 87.12 314 LYS A O 1
ATOM 2532 N N . ASN A 1 315 ? 14.578 -12.883 9.281 1 89.56 315 ASN A N 1
ATOM 2533 C CA . ASN A 1 315 ? 13.211 -13.055 8.797 1 89.56 315 ASN A CA 1
ATOM 2534 C C . ASN A 1 315 ? 13.18 -13.812 7.473 1 89.56 315 ASN A C 1
ATOM 2536 O O . ASN A 1 315 ? 13.305 -13.219 6.402 1 89.56 315 ASN A O 1
ATOM 2540 N N . ARG A 1 316 ? 12.859 -14.977 7.566 1 89.25 316 ARG A N 1
ATOM 2541 C CA . ARG A 1 316 ? 12.938 -15.875 6.418 1 89.25 316 ARG A CA 1
ATOM 2542 C C . ARG A 1 316 ? 12.023 -15.414 5.293 1 89.25 316 ARG A C 1
ATOM 2544 O O . ARG A 1 316 ? 12.156 -15.867 4.152 1 89.25 316 ARG A O 1
ATOM 2551 N N . ARG A 1 317 ? 11.102 -14.57 5.566 1 91.06 317 ARG A N 1
ATOM 2552 C CA . ARG A 1 317 ? 10.195 -14.094 4.531 1 91.06 317 ARG A CA 1
ATOM 2553 C C . ARG A 1 317 ? 10.812 -12.953 3.738 1 91.06 317 ARG A C 1
ATOM 2555 O O . ARG A 1 317 ? 10.312 -12.586 2.672 1 91.06 317 ARG A O 1
ATOM 2562 N N . ASP A 1 318 ? 11.891 -12.383 4.25 1 93.31 318 ASP A N 1
ATOM 2563 C CA . ASP A 1 318 ? 12.672 -11.383 3.531 1 93.31 318 ASP A CA 1
ATOM 2564 C C . ASP A 1 318 ? 13.727 -12.031 2.645 1 93.31 318 ASP A C 1
ATOM 2566 O O . ASP A 1 318 ? 14.086 -13.195 2.854 1 93.31 318 ASP A O 1
ATOM 2570 N N . LEU A 1 319 ? 14.18 -11.281 1.633 1 96.88 319 LEU A N 1
ATOM 2571 C CA . LEU A 1 319 ? 15.195 -11.797 0.722 1 96.88 319 LEU A CA 1
ATOM 2572 C C . LEU A 1 319 ? 16.438 -10.914 0.743 1 96.88 319 LEU A C 1
ATOM 2574 O O . LEU A 1 319 ? 16.344 -9.688 0.759 1 96.88 319 LEU A O 1
ATOM 2578 N N . ASP A 1 320 ? 17.562 -11.547 0.84 1 97.44 320 ASP A N 1
ATOM 2579 C CA . ASP A 1 320 ? 18.844 -10.898 0.585 1 97.44 320 ASP A CA 1
ATOM 2580 C C . ASP A 1 320 ? 19.312 -11.148 -0.848 1 97.44 320 ASP A C 1
ATOM 2582 O O . ASP A 1 320 ? 19.375 -12.289 -1.296 1 97.44 320 ASP A O 1
ATOM 2586 N N . ILE A 1 321 ? 19.641 -10.07 -1.517 1 98.38 321 ILE A N 1
ATOM 2587 C CA . ILE A 1 321 ? 20.031 -10.164 -2.916 1 98.38 321 ILE A CA 1
ATOM 2588 C C . ILE A 1 321 ? 21.344 -9.422 -3.135 1 98.38 321 ILE A C 1
ATOM 2590 O O . ILE A 1 321 ? 21.438 -8.227 -2.859 1 98.38 321 ILE A O 1
ATOM 2594 N N . LYS A 1 322 ? 22.312 -10.141 -3.564 1 98.38 322 LYS A N 1
ATOM 2595 C CA . LYS A 1 322 ? 23.594 -9.555 -3.934 1 98.38 322 LYS A CA 1
ATOM 2596 C C . LYS A 1 322 ? 23.891 -9.773 -5.414 1 98.38 322 LYS A C 1
ATOM 2598 O O . LYS A 1 322 ? 23.734 -10.883 -5.93 1 98.38 322 LYS A O 1
ATOM 2603 N N . ILE A 1 323 ? 24.312 -8.719 -6.059 1 98.38 323 ILE A N 1
ATOM 2604 C CA . ILE A 1 323 ? 24.609 -8.797 -7.48 1 98.38 323 ILE A CA 1
ATOM 2605 C C . ILE A 1 323 ? 25.984 -8.18 -7.746 1 98.38 323 ILE A C 1
ATOM 2607 O O . ILE A 1 323 ? 26.188 -6.977 -7.547 1 98.38 323 ILE A O 1
ATOM 2611 N N . SER A 1 324 ? 26.859 -8.938 -8.172 1 98.38 324 SER A N 1
ATOM 2612 C CA . SER A 1 324 ? 28.109 -8.391 -8.68 1 98.38 324 SER A CA 1
ATOM 2613 C C . SER A 1 324 ? 28.078 -8.258 -10.195 1 98.38 324 SER A C 1
ATOM 2615 O O . SER A 1 324 ? 27.406 -9.039 -10.883 1 98.38 324 SER A O 1
ATOM 2617 N N . TYR A 1 325 ? 28.781 -7.27 -10.703 1 98.25 325 TYR A N 1
ATOM 2618 C CA . TYR A 1 325 ? 28.734 -7.039 -12.141 1 98.25 325 TYR A CA 1
ATOM 2619 C C . TYR A 1 325 ? 30.078 -6.547 -12.656 1 98.25 325 TYR A C 1
ATOM 2621 O O . TYR A 1 325 ? 30.875 -5.984 -11.906 1 98.25 325 TYR A O 1
ATOM 2629 N N . GLU A 1 326 ? 3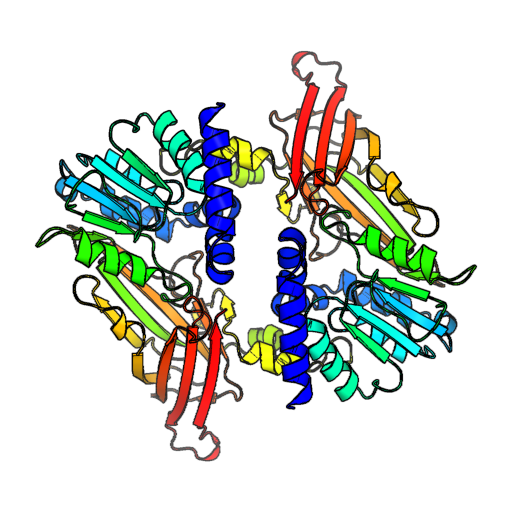0.297 -6.809 -13.938 1 98.06 326 GLU A N 1
ATOM 2630 C CA . GLU A 1 326 ? 31.438 -6.289 -14.695 1 98.06 326 GLU A CA 1
ATOM 2631 C C . GLU A 1 326 ? 31.062 -6.047 -16.156 1 98.06 326 GLU A C 1
ATOM 2633 O O . GLU A 1 326 ? 30.625 -6.965 -16.844 1 98.06 326 GLU A O 1
ATOM 2638 N N . LEU A 1 327 ? 31.219 -4.809 -16.578 1 98.12 327 LEU A N 1
ATOM 2639 C CA . LEU A 1 327 ? 31.031 -4.516 -17.984 1 98.12 327 LEU A CA 1
ATOM 2640 C C . LEU A 1 327 ? 32.25 -4.98 -18.797 1 98.12 327 LEU A C 1
ATOM 2642 O O . LEU A 1 327 ? 33.375 -4.523 -18.578 1 98.12 327 LEU A O 1
ATOM 2646 N N . GLU A 1 328 ? 32 -5.883 -19.719 1 96.81 328 GLU A N 1
ATOM 2647 C CA . GLU A 1 328 ? 33.062 -6.336 -20.625 1 96.81 328 GLU A CA 1
ATOM 2648 C C . GLU A 1 328 ? 33.188 -5.391 -21.812 1 96.81 328 GLU A C 1
ATOM 2650 O O . GLU A 1 328 ? 32.438 -5.473 -22.781 1 96.81 328 GLU A O 1
ATOM 2655 N N . THR A 1 329 ? 34.125 -4.535 -21.703 1 96.06 329 THR A N 1
ATOM 2656 C CA . THR A 1 329 ? 34.344 -3.535 -22.734 1 96.06 329 THR A CA 1
ATOM 2657 C C . THR A 1 329 ? 35.844 -3.389 -23.016 1 96.06 329 THR A C 1
ATOM 2659 O O . THR A 1 329 ? 36.688 -3.672 -22.141 1 96.06 329 THR A O 1
ATOM 2662 N N . GLU A 1 330 ? 36.188 -3.006 -24.25 1 94.5 330 GLU A N 1
ATOM 2663 C CA . GLU A 1 330 ? 37.562 -2.738 -24.625 1 94.5 330 GLU A CA 1
ATOM 2664 C C . GLU A 1 330 ? 37.969 -1.301 -24.297 1 94.5 330 GLU A C 1
ATOM 2666 O O . GLU A 1 330 ? 39.156 -0.957 -24.312 1 94.5 330 GLU A O 1
ATOM 2671 N N . ASP A 1 331 ? 37 -0.503 -24.062 1 95.25 331 ASP A N 1
ATOM 2672 C CA . ASP A 1 331 ? 37.25 0.896 -23.719 1 95.25 331 ASP A CA 1
ATOM 2673 C C . ASP A 1 331 ? 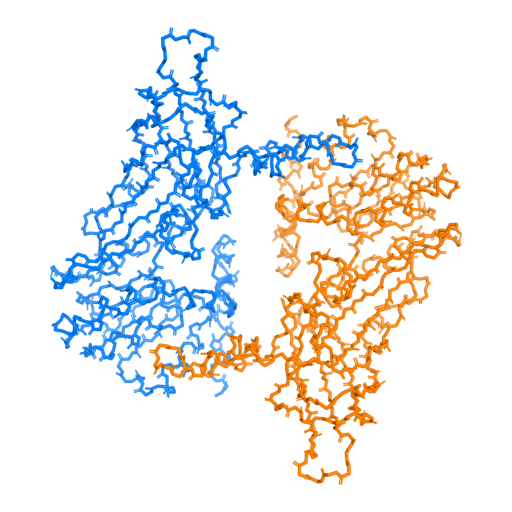37.5 1.06 -22.234 1 95.25 331 ASP A C 1
ATOM 2675 O O . ASP A 1 331 ? 36.594 0.968 -21.422 1 95.25 331 ASP A O 1
ATOM 2679 N N . ALA A 1 332 ? 38.656 1.399 -21.859 1 92.75 332 ALA A N 1
ATOM 2680 C CA . ALA A 1 332 ? 39.062 1.504 -20.453 1 92.75 332 ALA A CA 1
ATOM 2681 C C . ALA A 1 332 ? 38.312 2.615 -19.734 1 92.75 332 ALA A C 1
ATOM 2683 O O . ALA A 1 332 ? 38.094 2.543 -18.531 1 92.75 332 ALA A O 1
ATOM 2684 N N . ASN A 1 333 ? 37.875 3.598 -20.453 1 94.06 333 ASN A N 1
ATOM 2685 C CA . ASN A 1 333 ? 37.156 4.727 -19.859 1 94.06 333 ASN A CA 1
ATOM 2686 C C . ASN A 1 333 ? 35.719 4.348 -19.453 1 94.06 333 ASN A C 1
ATOM 2688 O O . ASN A 1 333 ? 35.094 5.043 -18.656 1 94.06 333 ASN A O 1
ATOM 2692 N N . ARG A 1 334 ? 35.219 3.271 -20.016 1 95.5 334 ARG A N 1
ATOM 2693 C CA . ARG A 1 334 ? 33.844 2.855 -19.703 1 95.5 334 ARG A CA 1
ATOM 2694 C C . ARG A 1 334 ? 33.844 1.604 -18.828 1 95.5 334 ARG A C 1
ATOM 2696 O O . ARG A 1 334 ? 32.781 1.065 -18.531 1 95.5 334 ARG A O 1
ATOM 2703 N N . ALA A 1 335 ? 35.094 1.094 -18.547 1 93.88 335 ALA A N 1
ATOM 2704 C CA . ALA A 1 335 ? 35.188 -0.091 -17.703 1 93.88 335 ALA A CA 1
ATOM 2705 C C . ALA A 1 335 ? 34.531 0.155 -16.344 1 93.88 335 ALA A C 1
ATOM 2707 O O . ALA A 1 335 ? 34.656 1.233 -15.766 1 93.88 335 ALA A O 1
ATOM 2708 N N . SER A 1 336 ? 33.688 -0.761 -15.867 1 95.38 336 SER A N 1
ATOM 2709 C CA . SER A 1 336 ? 33 -0.644 -14.602 1 95.38 336 SER A CA 1
ATOM 2710 C C . SER A 1 336 ? 32.719 -2.014 -13.984 1 95.38 336 SER A C 1
ATOM 2712 O O . SER A 1 336 ? 32.375 -2.961 -14.688 1 95.38 336 SER A O 1
ATOM 2714 N N . LYS A 1 337 ? 33.031 -2.158 -12.742 1 95.88 337 LYS A N 1
ATOM 2715 C CA . LYS A 1 337 ? 32.75 -3.352 -11.961 1 95.88 337 LYS A CA 1
ATOM 2716 C C . LYS A 1 337 ? 32.312 -2.984 -10.539 1 95.88 337 LYS A C 1
ATOM 2718 O O . LYS A 1 337 ? 32.719 -1.938 -10.023 1 95.88 337 LYS A O 1
ATOM 2723 N N . GLY A 1 338 ? 31.438 -3.762 -9.977 1 96.12 338 GLY A N 1
ATOM 2724 C CA . GLY A 1 338 ? 30.969 -3.486 -8.625 1 96.12 338 GLY A CA 1
ATOM 2725 C C . GLY A 1 338 ? 30.016 -4.543 -8.102 1 96.12 338 GLY A C 1
ATOM 2726 O O . GLY A 1 338 ? 29.938 -5.645 -8.641 1 96.12 338 GLY A O 1
ATOM 2727 N N . ALA A 1 339 ? 29.562 -4.266 -6.953 1 95.94 339 ALA A N 1
ATOM 2728 C CA . ALA A 1 339 ? 28.609 -5.156 -6.305 1 95.94 339 ALA A CA 1
ATOM 2729 C C . ALA A 1 339 ? 27.438 -4.371 -5.707 1 95.94 339 ALA A C 1
ATOM 2731 O O . ALA A 1 339 ? 27.641 -3.285 -5.152 1 95.94 339 ALA A O 1
ATOM 2732 N N . LEU A 1 340 ? 26.281 -4.898 -5.898 1 94.56 340 LEU A N 1
ATOM 2733 C CA . LEU A 1 340 ? 25.047 -4.371 -5.34 1 94.56 340 LEU A CA 1
ATOM 2734 C C . LEU A 1 340 ? 24.5 -5.289 -4.254 1 94.56 340 LEU A C 1
ATOM 2736 O O . LEU A 1 340 ? 24.578 -6.516 -4.379 1 94.56 340 LEU A O 1
ATOM 2740 N N . GLU A 1 341 ? 24.047 -4.742 -3.146 1 96.44 341 GLU A N 1
ATOM 2741 C CA . GLU A 1 341 ? 23.406 -5.5 -2.076 1 96.44 341 GLU A CA 1
ATOM 2742 C C . GLU A 1 341 ? 22.016 -4.949 -1.762 1 96.44 341 GLU A C 1
ATOM 2744 O O . GLU A 1 341 ? 21.859 -3.76 -1.473 1 96.44 341 GLU A O 1
ATOM 2749 N N . TYR A 1 342 ? 21.078 -5.816 -1.828 1 97 342 TYR A N 1
ATOM 2750 C CA . TYR A 1 342 ? 19.688 -5.438 -1.601 1 97 342 TYR A CA 1
ATOM 2751 C C . TYR A 1 342 ? 19.047 -6.328 -0.545 1 97 342 TYR A C 1
ATOM 2753 O O . TYR A 1 342 ? 19.453 -7.477 -0.364 1 97 342 TYR A O 1
ATOM 2761 N N . ARG A 1 343 ? 18.156 -5.773 0.137 1 94.44 343 ARG A N 1
ATOM 2762 C CA . ARG A 1 343 ? 17.266 -6.504 1.024 1 94.44 343 ARG A CA 1
ATOM 2763 C C . ARG A 1 343 ? 15.805 -6.219 0.684 1 94.44 343 ARG A C 1
ATOM 2765 O O . ARG A 1 343 ? 15.375 -5.062 0.684 1 94.44 343 ARG A O 1
ATOM 2772 N N . MET A 1 344 ? 15.055 -7.188 0.355 1 93.81 344 MET A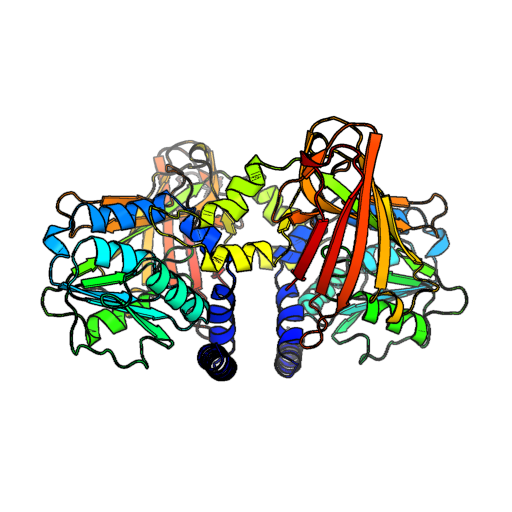 N 1
ATOM 2773 C CA . MET A 1 344 ? 13.617 -7.066 0.112 1 93.81 344 MET A CA 1
ATOM 2774 C C . MET A 1 344 ? 12.828 -7.414 1.367 1 93.81 344 MET A C 1
ATOM 2776 O O . MET A 1 344 ? 12.891 -8.547 1.855 1 93.81 344 MET A O 1
ATOM 2780 N N . CYS A 1 345 ? 12.156 -6.402 1.91 1 87.25 345 CYS A N 1
ATOM 2781 C CA . CYS A 1 345 ? 11.453 -6.57 3.176 1 87.25 345 CYS A CA 1
ATOM 2782 C C . CYS A 1 345 ? 9.977 -6.242 3.025 1 87.25 345 CYS A C 1
ATOM 2784 O O . CYS A 1 345 ? 9.586 -5.488 2.129 1 87.25 345 CYS A O 1
ATOM 2786 N N . MET B 1 1 ? 29.062 4.469 15.633 1 39.28 1 MET B N 1
ATOM 2787 C CA . MET B 1 1 ? 28.453 3.4 14.828 1 39.28 1 MET B CA 1
ATOM 2788 C C . MET B 1 1 ? 27.766 2.373 15.727 1 39.28 1 MET B C 1
ATOM 2790 O O . MET B 1 1 ? 26.672 1.907 15.406 1 39.28 1 MET B O 1
ATOM 2794 N N . SER B 1 2 ? 28.5 2.021 16.797 1 50.28 2 SER B N 1
ATOM 2795 C CA . SER B 1 2 ? 28.141 0.989 17.766 1 50.28 2 SER B CA 1
ATOM 2796 C C . SER B 1 2 ? 26.984 1.44 18.641 1 50.28 2 SER B C 1
ATOM 2798 O O . SER B 1 2 ? 26.062 0.66 18.922 1 50.28 2 SER B O 1
ATOM 2800 N N . GLY B 1 3 ? 26.953 2.727 18.891 1 47.78 3 GLY B N 1
ATOM 2801 C CA . GLY B 1 3 ? 25.953 3.297 19.781 1 47.78 3 GLY B CA 1
ATOM 2802 C C . GLY B 1 3 ? 24.578 3.408 19.141 1 47.78 3 GLY B C 1
ATOM 2803 O O . GLY B 1 3 ? 23.562 3.109 19.766 1 47.78 3 GLY B O 1
ATOM 2804 N N . ASP B 1 4 ? 24.547 3.695 17.891 1 59.72 4 ASP B N 1
ATOM 2805 C CA . ASP B 1 4 ? 23.297 3.904 17.156 1 59.72 4 ASP B CA 1
ATOM 2806 C C . ASP B 1 4 ? 22.562 2.582 16.938 1 59.72 4 ASP B C 1
ATOM 2808 O O . ASP B 1 4 ? 21.344 2.52 17.031 1 59.72 4 ASP B O 1
ATOM 2812 N N . LYS B 1 5 ? 23.359 1.562 16.703 1 63.78 5 LYS B N 1
ATOM 2813 C CA . LYS B 1 5 ? 22.75 0.249 16.516 1 63.78 5 LYS B CA 1
ATOM 2814 C C . LYS B 1 5 ? 22.078 -0.233 17.797 1 63.78 5 LYS B C 1
ATOM 2816 O O . LYS B 1 5 ? 20.984 -0.81 17.75 1 63.78 5 LYS B O 1
ATOM 2821 N N . MET B 1 6 ? 22.812 0.016 18.891 1 70.19 6 MET B N 1
ATOM 2822 C CA . MET B 1 6 ? 22.266 -0.359 20.188 1 70.19 6 MET B CA 1
ATOM 2823 C C . MET B 1 6 ? 20.984 0.421 20.469 1 70.19 6 MET B C 1
ATOM 2825 O O . MET B 1 6 ? 20.016 -0.138 20.984 1 70.19 6 MET B O 1
ATOM 2829 N N . ASP B 1 7 ? 21.016 1.715 20.031 1 76.38 7 ASP B N 1
ATOM 2830 C CA . ASP B 1 7 ? 19.828 2.549 20.234 1 76.38 7 ASP B CA 1
ATOM 2831 C C . ASP B 1 7 ? 18.656 2.061 19.391 1 76.38 7 ASP B C 1
ATOM 2833 O O . ASP B 1 7 ? 17.516 2.053 19.859 1 76.38 7 ASP B O 1
ATOM 2837 N N . VAL B 1 8 ? 18.969 1.545 18.25 1 78.44 8 VAL B N 1
ATOM 2838 C CA . VAL B 1 8 ? 17.938 1.026 17.359 1 78.44 8 VAL B CA 1
ATOM 2839 C C . VAL B 1 8 ? 17.328 -0.245 17.953 1 78.44 8 VAL B C 1
ATOM 2841 O O . VAL B 1 8 ? 16.109 -0.424 17.938 1 78.44 8 VAL B O 1
ATOM 2844 N N . GLU B 1 9 ? 18.219 -1.042 18.469 1 78.75 9 GLU B N 1
ATOM 2845 C CA . GLU B 1 9 ? 17.75 -2.303 19.047 1 78.75 9 GLU B CA 1
ATOM 2846 C C . GLU B 1 9 ? 16.844 -2.062 20.25 1 78.75 9 GLU B C 1
ATOM 2848 O O . GLU B 1 9 ? 15.828 -2.734 20.406 1 78.75 9 GLU B O 1
ATOM 2853 N N . ILE B 1 10 ? 17.25 -1.121 21.031 1 79.38 10 ILE B N 1
ATOM 2854 C CA . ILE B 1 10 ? 16.484 -0.789 22.219 1 79.38 10 ILE B CA 1
ATOM 2855 C C . ILE B 1 10 ? 15.125 -0.216 21.812 1 79.38 10 ILE B C 1
ATOM 2857 O O . ILE B 1 10 ? 14.094 -0.577 22.391 1 79.38 10 ILE B O 1
ATOM 2861 N N . ALA B 1 11 ? 15.148 0.605 20.797 1 80.56 11 ALA B N 1
ATOM 2862 C CA . ALA B 1 11 ? 13.914 1.197 20.297 1 80.56 11 ALA B CA 1
ATOM 2863 C C . ALA B 1 11 ? 12.984 0.129 19.734 1 80.56 11 ALA B C 1
ATOM 2865 O O . ALA B 1 11 ? 11.773 0.164 19.969 1 80.56 11 ALA B O 1
ATOM 2866 N N . GLU B 1 12 ? 13.578 -0.796 19.078 1 78 12 GLU B N 1
ATOM 2867 C CA . GLU B 1 12 ? 12.797 -1.887 18.5 1 78 12 GLU B CA 1
ATOM 2868 C C . GLU B 1 12 ? 12.164 -2.748 19.594 1 78 12 GLU B C 1
ATOM 2870 O O . GLU B 1 12 ? 11.016 -3.17 19.469 1 78 12 GLU B O 1
ATOM 2875 N N . GLN B 1 13 ? 12.938 -2.951 20.609 1 78.5 13 GLN B N 1
ATOM 2876 C CA . GLN B 1 13 ? 12.422 -3.734 21.734 1 78.5 13 GLN B CA 1
ATOM 2877 C C . GLN B 1 13 ? 11.258 -3.02 22.406 1 78.5 13 GLN B C 1
ATOM 2879 O O . GLN B 1 13 ? 10.242 -3.643 22.734 1 78.5 13 GLN B O 1
ATOM 2884 N N . LYS B 1 14 ? 11.438 -1.784 22.594 1 77.19 14 LYS B N 1
ATOM 2885 C CA . LYS B 1 14 ? 10.375 -0.988 23.188 1 77.19 14 LYS B CA 1
ATOM 2886 C C . LYS B 1 14 ? 9.109 -1.016 22.328 1 77.19 14 LYS B C 1
ATOM 2888 O O . LYS B 1 14 ? 8.008 -1.178 22.844 1 77.19 14 LYS B O 1
ATOM 2893 N N . MET B 1 15 ? 9.25 -0.898 21.109 1 77.25 15 MET B N 1
ATOM 2894 C CA . MET B 1 15 ? 8.133 -0.9 20.156 1 77.25 15 MET B CA 1
ATOM 2895 C C . MET B 1 15 ? 7.418 -2.248 20.172 1 77.25 15 MET B C 1
ATOM 2897 O O . MET B 1 15 ? 6.188 -2.303 20.094 1 77.25 15 MET B O 1
ATOM 2901 N N . ASN B 1 16 ? 8.156 -3.324 20.312 1 76.88 16 ASN B N 1
ATOM 2902 C CA . ASN B 1 16 ? 7.594 -4.668 20.297 1 76.88 16 ASN B CA 1
ATOM 2903 C C . ASN B 1 16 ? 6.773 -4.945 21.562 1 76.88 16 ASN B C 1
ATOM 2905 O O . ASN B 1 16 ? 5.988 -5.895 21.594 1 76.88 16 ASN B O 1
ATOM 2909 N N . SER B 1 17 ? 6.973 -4.078 22.578 1 78.62 17 SER B N 1
ATOM 2910 C CA . SER B 1 17 ? 6.262 -4.27 23.828 1 78.62 17 SER B CA 1
ATOM 2911 C C . SER B 1 17 ? 4.941 -3.506 23.844 1 78.62 17 SER B C 1
ATOM 2913 O O . SER B 1 17 ? 4.137 -3.652 24.766 1 78.62 17 SER B O 1
ATOM 2915 N N . MET B 1 18 ? 4.68 -2.762 22.828 1 79.88 18 MET B N 1
ATOM 2916 C CA . MET B 1 18 ? 3.465 -1.954 22.75 1 79.88 18 MET B CA 1
ATOM 2917 C C . MET B 1 18 ? 2.281 -2.797 22.281 1 79.88 18 MET B C 1
ATOM 2919 O O . MET B 1 18 ? 2.457 -3.943 21.859 1 79.88 18 MET B O 1
ATOM 2923 N N . GLU B 1 19 ? 1.092 -2.166 22.469 1 77.19 19 GLU B N 1
ATOM 2924 C CA . GLU B 1 19 ? -0.1 -2.805 21.922 1 77.19 19 GLU B CA 1
ATOM 2925 C C . GLU B 1 19 ? 0.028 -3.006 20.422 1 77.19 19 GLU B C 1
ATOM 2927 O O . GLU B 1 19 ? 0.687 -2.219 19.734 1 77.19 19 GLU B O 1
ATOM 2932 N N . HIS B 1 20 ? -0.644 -4.004 19.969 1 76 20 HIS B N 1
ATOM 2933 C CA . HIS B 1 20 ? -0.521 -4.414 18.562 1 76 20 HIS B CA 1
ATOM 2934 C C . HIS B 1 20 ? -0.86 -3.268 17.625 1 76 20 HIS B C 1
ATOM 2936 O O . HIS B 1 20 ? -0.166 -3.053 16.625 1 76 20 HIS B O 1
ATOM 2942 N N . SER B 1 21 ? -1.843 -2.584 18.016 1 76.56 21 SER B N 1
ATOM 2943 C CA . SER B 1 21 ? -2.258 -1.475 17.156 1 76.56 21 SER B CA 1
ATOM 2944 C C . SER B 1 21 ? -1.181 -0.396 17.094 1 76.56 21 SER B C 1
ATOM 2946 O O . SER B 1 21 ? -0.917 0.161 16.031 1 76.56 21 SER B O 1
ATOM 2948 N N . GLU B 1 22 ? -0.55 -0.19 18.156 1 80.19 22 GLU B N 1
ATOM 2949 C CA . GLU B 1 22 ? 0.527 0.794 18.219 1 80.19 22 GLU B CA 1
ATOM 2950 C C . GLU B 1 22 ? 1.758 0.307 17.453 1 80.19 22 GLU B C 1
ATOM 2952 O O . GLU B 1 22 ? 2.4 1.081 16.75 1 80.19 22 GLU B O 1
ATOM 2957 N N . GLN B 1 23 ? 2.043 -0.941 17.609 1 78.19 23 GLN B N 1
ATOM 2958 C CA . GLN B 1 23 ? 3.17 -1.517 16.891 1 78.19 23 GLN B CA 1
ATOM 2959 C C . GLN B 1 23 ? 2.994 -1.359 15.375 1 78.19 23 GLN B C 1
ATOM 2961 O O . GLN B 1 23 ? 3.906 -0.902 14.68 1 78.19 23 GLN B O 1
ATOM 2966 N N . HIS B 1 24 ? 1.772 -1.652 15.008 1 77.69 24 HIS B N 1
ATOM 2967 C CA . HIS B 1 24 ? 1.473 -1.571 13.578 1 77.69 24 HIS B CA 1
ATOM 2968 C C . HIS B 1 24 ? 1.613 -0.142 13.07 1 77.69 24 HIS B C 1
ATOM 2970 O O . HIS B 1 24 ? 2.205 0.088 12.008 1 77.69 24 HIS B O 1
ATOM 2976 N N . TYR B 1 25 ? 1.18 0.704 13.844 1 81.19 25 TYR B N 1
ATOM 2977 C CA . TYR B 1 25 ? 1.215 2.111 13.461 1 81.19 25 TYR B CA 1
ATOM 2978 C C . TYR B 1 25 ? 2.65 2.609 13.352 1 81.19 25 TYR B C 1
ATOM 2980 O O . TYR B 1 25 ? 3.062 3.105 12.297 1 81.19 25 TYR B O 1
ATOM 2988 N N . PHE B 1 26 ? 3.441 2.443 14.266 1 83.69 26 PHE B N 1
ATOM 2989 C CA . PHE B 1 26 ? 4.777 3.025 14.297 1 83.69 26 PHE B CA 1
ATOM 2990 C C . PHE B 1 26 ? 5.719 2.271 13.367 1 83.69 26 PHE B C 1
ATOM 2992 O O . PHE B 1 26 ? 6.602 2.871 12.75 1 83.69 26 PHE B O 1
ATOM 2999 N N . LYS B 1 27 ? 5.52 1.013 13.18 1 80.94 27 LYS B N 1
ATOM 3000 C CA . LYS B 1 27 ? 6.355 0.228 12.281 1 80.94 27 LYS B CA 1
ATOM 3001 C C . LYS B 1 27 ? 6.102 0.604 10.828 1 80.94 27 LYS B C 1
ATOM 3003 O O . LYS B 1 27 ? 7.012 0.561 10 1 80.94 27 LYS B O 1
ATOM 3008 N N . SER B 1 28 ? 4.863 1.024 10.633 1 80.62 28 SER B N 1
ATOM 3009 C CA . SER B 1 28 ? 4.531 1.431 9.266 1 80.62 28 SER B CA 1
ATOM 3010 C C . SER B 1 28 ? 5.34 2.652 8.844 1 80.62 28 SER B C 1
ATOM 3012 O O . SER B 1 28 ? 5.625 2.832 7.656 1 80.62 28 SER B O 1
ATOM 3014 N N . TYR B 1 29 ? 5.762 3.389 9.734 1 83.56 29 TYR B N 1
ATOM 3015 C CA . TYR B 1 29 ? 6.445 4.641 9.422 1 83.56 29 TYR B CA 1
ATOM 3016 C C . TYR B 1 29 ? 7.957 4.449 9.438 1 83.56 29 TYR B C 1
ATOM 3018 O O . TYR B 1 29 ? 8.711 5.395 9.188 1 83.56 29 TYR B O 1
ATOM 3026 N N . ASP B 1 30 ? 8.391 3.254 9.617 1 85.12 30 ASP B N 1
ATOM 3027 C CA . ASP B 1 30 ? 9.82 2.955 9.57 1 85.12 30 ASP B CA 1
ATOM 3028 C C . ASP B 1 30 ? 10.312 2.852 8.133 1 85.12 30 ASP B C 1
ATOM 3030 O O . ASP B 1 30 ? 11.516 2.928 7.875 1 85.12 30 ASP B O 1
ATOM 3034 N N . HIS B 1 31 ? 9.414 2.699 7.262 1 85.31 31 HIS B N 1
ATOM 3035 C CA . HIS B 1 31 ? 9.789 2.449 5.875 1 85.31 31 HIS B CA 1
ATOM 3036 C C . HIS B 1 31 ? 10.023 3.754 5.125 1 85.31 31 HIS B C 1
ATOM 3038 O O . HIS B 1 31 ? 9.188 4.652 5.145 1 85.31 31 HIS B O 1
ATOM 3044 N N . HIS B 1 32 ? 11.094 3.814 4.43 1 87.75 32 HIS B N 1
ATOM 3045 C CA . HIS B 1 32 ? 11.453 5.059 3.758 1 87.75 32 HIS B CA 1
ATOM 3046 C C . HIS B 1 32 ? 10.453 5.402 2.658 1 87.75 32 HIS B C 1
ATOM 3048 O O . HIS B 1 32 ? 10.266 6.578 2.336 1 87.75 32 HIS B O 1
ATOM 3054 N N . GLY B 1 33 ? 9.82 4.371 2.07 1 89 33 GLY B N 1
ATOM 3055 C CA . GLY B 1 33 ? 8.875 4.605 0.996 1 89 33 GLY B CA 1
ATOM 3056 C C . GLY B 1 33 ? 7.719 5.504 1.403 1 89 33 GLY B C 1
ATOM 3057 O O . GLY B 1 33 ? 7.262 6.332 0.614 1 89 33 GLY B O 1
ATOM 3058 N N . ILE B 1 34 ? 7.293 5.359 2.604 1 90.44 34 ILE B N 1
ATOM 3059 C CA . ILE B 1 34 ? 6.191 6.184 3.098 1 90.44 34 ILE B CA 1
ATOM 3060 C C . ILE B 1 34 ? 6.648 7.633 3.219 1 90.44 34 ILE B C 1
ATOM 3062 O O . ILE B 1 34 ? 5.91 8.555 2.859 1 90.44 34 ILE B O 1
ATOM 3066 N N . HIS B 1 35 ? 7.836 7.832 3.611 1 93.38 35 HIS B N 1
ATOM 3067 C CA . HIS B 1 35 ? 8.375 9.18 3.758 1 93.38 35 HIS B CA 1
ATOM 3068 C C . HIS B 1 35 ? 8.648 9.812 2.398 1 93.38 35 HIS B C 1
ATOM 3070 O O . HIS B 1 35 ? 8.477 11.023 2.225 1 93.38 35 HIS B O 1
ATOM 3076 N N . GLU B 1 36 ? 9.094 9 1.488 1 94.69 36 GLU B N 1
ATOM 3077 C CA . GLU B 1 36 ? 9.258 9.5 0.128 1 94.69 36 GLU B CA 1
ATOM 3078 C C . GLU B 1 36 ? 7.945 10.047 -0.424 1 94.69 36 GLU B C 1
ATOM 3080 O O . GLU B 1 36 ? 7.91 11.148 -0.976 1 94.69 36 GLU B O 1
ATOM 3085 N N . GLU B 1 37 ? 6.926 9.227 -0.22 1 93.75 37 GLU B N 1
ATOM 3086 C CA . GLU B 1 37 ? 5.609 9.641 -0.693 1 93.75 37 GLU B CA 1
ATOM 3087 C C . GLU B 1 37 ? 5.18 10.953 -0.042 1 93.75 37 GLU B C 1
ATOM 3089 O O . GLU B 1 37 ? 4.699 11.867 -0.724 1 93.75 37 GLU B O 1
ATOM 3094 N N . MET B 1 38 ? 5.43 11.062 1.181 1 95.31 38 MET B N 1
ATOM 3095 C CA . MET B 1 38 ? 5.004 12.25 1.92 1 95.31 38 MET B CA 1
ATOM 3096 C C . MET B 1 38 ? 5.832 13.469 1.518 1 95.31 38 MET B C 1
ATOM 3098 O O . MET B 1 38 ? 5.285 14.555 1.307 1 95.31 38 MET B O 1
ATOM 3102 N N . LEU B 1 39 ? 7.102 13.32 1.388 1 97.06 39 LEU B N 1
ATOM 3103 C CA . LEU B 1 39 ? 7.996 14.422 1.052 1 97.06 39 LEU B CA 1
ATOM 3104 C C . LEU B 1 39 ? 7.773 14.883 -0.383 1 97.06 39 LEU B C 1
ATOM 3106 O O . LEU B 1 39 ? 7.949 16.062 -0.693 1 97.06 39 LEU B O 1
ATOM 3110 N N . LYS B 1 40 ? 7.273 14 -1.233 1 96.69 40 LYS B N 1
ATOM 3111 C CA . LYS B 1 40 ? 7.043 14.336 -2.635 1 96.69 40 LYS B CA 1
ATOM 3112 C C . LYS B 1 40 ? 5.672 14.984 -2.826 1 96.69 40 LYS B C 1
ATOM 3114 O O . LYS B 1 40 ? 5.371 15.5 -3.9 1 96.69 40 LYS B O 1
ATOM 3119 N N . ASP B 1 41 ? 4.84 14.891 -1.863 1 97.31 41 ASP B N 1
ATOM 3120 C CA . ASP B 1 41 ? 3.604 15.656 -1.884 1 97.31 41 ASP B CA 1
ATOM 3121 C C . ASP B 1 41 ? 3.887 17.156 -1.781 1 97.31 41 ASP B C 1
ATOM 3123 O O . ASP B 1 41 ? 3.941 17.703 -0.681 1 97.31 41 ASP B O 1
ATOM 3127 N N . GLU B 1 42 ? 3.955 17.75 -2.916 1 96.62 42 GLU B N 1
ATOM 3128 C CA . GLU B 1 42 ? 4.41 19.141 -2.977 1 96.62 42 GLU B CA 1
ATOM 3129 C C . GLU B 1 42 ? 3.398 20.078 -2.332 1 96.62 42 GLU B C 1
ATOM 3131 O O . GLU B 1 42 ? 3.777 21.078 -1.707 1 96.62 42 GLU B O 1
ATOM 3136 N N . VAL B 1 43 ? 2.121 19.781 -2.502 1 97.5 43 VAL B N 1
ATOM 3137 C CA . VAL B 1 43 ? 1.094 20.625 -1.902 1 97.5 43 VAL B CA 1
ATOM 3138 C C . VAL B 1 43 ? 1.297 20.688 -0.391 1 97.5 43 VAL B C 1
ATOM 3140 O O . VAL B 1 43 ? 1.382 21.781 0.182 1 97.5 43 VAL B O 1
ATOM 3143 N N . ARG B 1 44 ? 1.409 19.547 0.183 1 96.88 44 ARG B N 1
ATOM 3144 C CA . ARG B 1 44 ? 1.588 19.453 1.628 1 96.88 44 ARG B CA 1
ATOM 3145 C C . ARG B 1 44 ? 2.91 20.078 2.059 1 96.88 44 ARG B C 1
ATOM 3147 O O . ARG B 1 44 ? 2.928 21 2.873 1 96.88 44 ARG B O 1
ATOM 3154 N N . THR B 1 45 ? 4.027 19.641 1.544 1 97.69 45 THR B N 1
ATOM 3155 C CA . THR B 1 45 ? 5.348 20 2.047 1 97.69 45 THR B CA 1
ATOM 3156 C C . THR B 1 45 ? 5.641 21.469 1.803 1 97.69 45 THR B C 1
ATOM 3158 O O . THR B 1 45 ? 6.168 22.156 2.68 1 97.69 45 THR B O 1
ATOM 3161 N N . ARG B 1 46 ? 5.234 21.969 0.669 1 97.81 46 ARG B N 1
ATOM 3162 C CA . ARG B 1 46 ? 5.492 23.375 0.366 1 97.81 46 ARG B CA 1
ATOM 3163 C C . ARG B 1 46 ? 4.609 24.281 1.212 1 97.81 46 ARG B C 1
ATOM 3165 O O . ARG B 1 46 ? 5.023 25.391 1.584 1 97.81 46 ARG B O 1
ATOM 3172 N N . SER B 1 47 ? 3.389 23.828 1.475 1 98.5 47 SER B N 1
ATOM 3173 C CA . SER B 1 47 ? 2.543 24.641 2.352 1 98.5 47 SER B CA 1
ATOM 3174 C C . SER B 1 47 ? 3.166 24.781 3.734 1 98.5 47 SER B C 1
ATOM 3176 O O . SER B 1 47 ? 3.209 25.891 4.281 1 98.5 47 SER B O 1
ATOM 3178 N N . TYR B 1 48 ? 3.688 23.719 4.277 1 98.69 48 TYR B N 1
ATOM 3179 C CA . TYR B 1 48 ? 4.391 23.797 5.555 1 98.69 48 TYR B CA 1
ATOM 3180 C C . TYR B 1 48 ? 5.645 24.656 5.438 1 98.69 48 TYR B C 1
ATOM 3182 O O . TYR B 1 48 ? 5.902 25.5 6.285 1 98.69 48 TYR B O 1
ATOM 3190 N N . MET B 1 49 ? 6.398 24.359 4.379 1 98.69 49 MET B N 1
ATOM 3191 C CA . MET B 1 49 ? 7.621 25.125 4.152 1 98.69 49 MET B CA 1
ATOM 3192 C C . MET B 1 49 ? 7.328 26.625 4.086 1 98.69 49 MET B C 1
ATOM 3194 O O . MET B 1 49 ? 7.973 27.422 4.773 1 98.69 49 MET B O 1
ATOM 3198 N N . ASN B 1 50 ? 6.344 26.969 3.281 1 98.56 50 ASN B N 1
ATOM 3199 C CA . ASN B 1 50 ? 5.992 28.375 3.111 1 98.56 50 ASN B CA 1
ATOM 3200 C C . ASN B 1 50 ? 5.465 28.984 4.41 1 98.56 50 ASN B C 1
ATOM 3202 O O . ASN B 1 50 ? 5.781 30.125 4.742 1 98.56 50 ASN B O 1
ATOM 3206 N N . ALA B 1 51 ? 4.668 28.219 5.102 1 98.75 51 ALA B N 1
ATOM 3207 C CA . ALA B 1 51 ? 4.141 28.703 6.375 1 98.75 51 ALA B CA 1
ATOM 3208 C C . ALA B 1 51 ? 5.27 29.047 7.34 1 98.75 51 ALA B C 1
ATOM 3210 O O . ALA B 1 51 ? 5.145 29.984 8.141 1 98.75 51 ALA B O 1
ATOM 3211 N N . ILE B 1 52 ? 6.332 28.359 7.242 1 98.69 52 ILE B N 1
ATOM 3212 C CA . ILE B 1 52 ? 7.449 28.547 8.164 1 98.69 52 ILE B CA 1
ATOM 3213 C C . ILE B 1 52 ? 8.438 29.562 7.586 1 98.69 52 ILE B C 1
ATOM 3215 O O . ILE B 1 52 ? 8.688 30.609 8.188 1 98.69 52 ILE B O 1
ATOM 3219 N N . MET B 1 53 ? 8.844 29.391 6.352 1 98.06 53 MET B N 1
ATOM 3220 C CA . MET B 1 53 ? 9.961 30.109 5.762 1 98.06 53 MET B CA 1
ATOM 3221 C C . MET B 1 53 ? 9.539 31.516 5.336 1 98.06 53 MET B C 1
ATOM 3223 O O . MET B 1 53 ? 10.375 32.406 5.25 1 98.06 53 MET B O 1
ATOM 3227 N N . GLN B 1 54 ? 8.312 31.656 5.078 1 98 54 GLN B N 1
ATOM 3228 C CA . GLN B 1 54 ? 7.844 33 4.734 1 98 54 GLN B CA 1
ATOM 3229 C C . GLN B 1 54 ? 7.422 33.75 5.984 1 98 54 GLN B C 1
ATOM 3231 O O . GLN B 1 54 ? 6.973 34.906 5.891 1 98 54 GLN B O 1
ATOM 3236 N N . ASN B 1 55 ? 7.531 33.156 7.094 1 98.44 55 ASN B N 1
ATOM 3237 C CA . ASN B 1 55 ? 7.188 33.781 8.367 1 98.44 55 ASN B CA 1
ATOM 3238 C C . ASN B 1 55 ? 8.32 33.656 9.383 1 98.44 55 ASN B C 1
ATOM 3240 O O . ASN B 1 55 ? 8.094 33.281 10.531 1 98.44 55 ASN B O 1
ATOM 3244 N N . LYS B 1 56 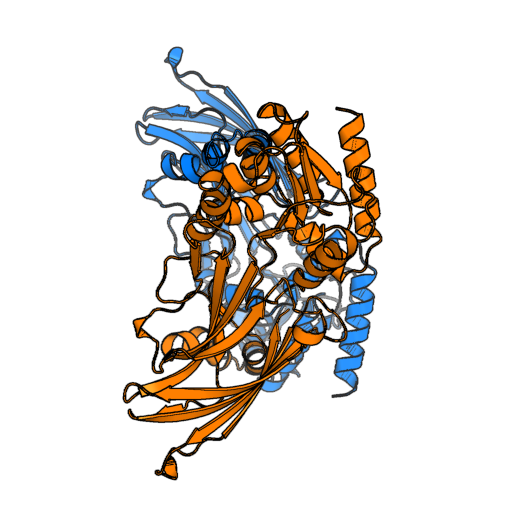? 9.484 33.938 8.953 1 98.19 56 LYS B N 1
ATOM 3245 C CA . LYS B 1 56 ? 10.68 33.812 9.789 1 98.19 56 LYS B CA 1
ATOM 3246 C C . LYS B 1 56 ? 10.555 34.688 11.039 1 98.19 56 LYS B C 1
ATOM 3248 O O . LYS B 1 56 ? 11.07 34.312 12.102 1 98.19 56 LYS B O 1
ATOM 3253 N N . HIS B 1 57 ? 9.867 35.812 10.914 1 97.81 57 HIS B N 1
ATOM 3254 C CA . HIS B 1 57 ? 9.688 36.719 12.039 1 97.81 57 HIS B CA 1
ATOM 3255 C C . HIS B 1 57 ? 8.922 36.062 13.18 1 97.81 57 HIS B C 1
ATOM 3257 O O . HIS B 1 57 ? 9.07 36.438 14.336 1 97.81 57 HIS B O 1
ATOM 3263 N N . ILE B 1 58 ? 8.133 35.031 12.875 1 97.69 58 ILE B N 1
ATOM 3264 C CA . ILE B 1 58 ? 7.363 34.312 13.867 1 97.69 58 ILE B CA 1
ATOM 3265 C C . ILE B 1 58 ? 8.25 33.25 14.539 1 97.69 58 ILE B C 1
ATOM 3267 O O . ILE B 1 58 ? 8.109 33 15.734 1 97.69 58 ILE B O 1
ATOM 3271 N N . PHE B 1 59 ? 9.258 32.719 13.82 1 98.5 59 PHE B N 1
ATOM 3272 C CA . PHE B 1 59 ? 10.023 31.578 14.266 1 98.5 59 PHE B CA 1
ATOM 3273 C C . PHE B 1 59 ? 11.352 32 14.883 1 98.5 59 PHE B C 1
ATOM 3275 O O . PHE B 1 59 ? 11.938 31.266 15.68 1 98.5 59 PHE B O 1
ATOM 3282 N N . LYS B 1 60 ? 11.789 33.188 14.523 1 98.5 60 LYS B N 1
ATOM 3283 C CA . LYS B 1 60 ? 13.094 33.656 14.977 1 98.5 60 LYS B CA 1
ATOM 3284 C C . LYS B 1 60 ? 13.188 33.625 16.5 1 98.5 60 LYS B C 1
ATOM 3286 O O . LYS B 1 60 ? 12.312 34.156 17.188 1 98.5 60 LYS B O 1
ATOM 3291 N N . ASP B 1 61 ? 14.203 33 17 1 98.44 61 ASP B N 1
ATOM 3292 C CA . ASP B 1 61 ? 14.578 32.969 18.406 1 98.44 61 ASP B CA 1
ATOM 3293 C C . ASP B 1 61 ? 13.516 32.219 19.234 1 98.44 61 ASP B C 1
ATOM 3295 O O . ASP B 1 61 ? 13.43 32.438 20.453 1 98.44 61 ASP B O 1
ATOM 3299 N N . LYS B 1 62 ? 12.656 31.453 18.641 1 98.62 62 LYS B N 1
AT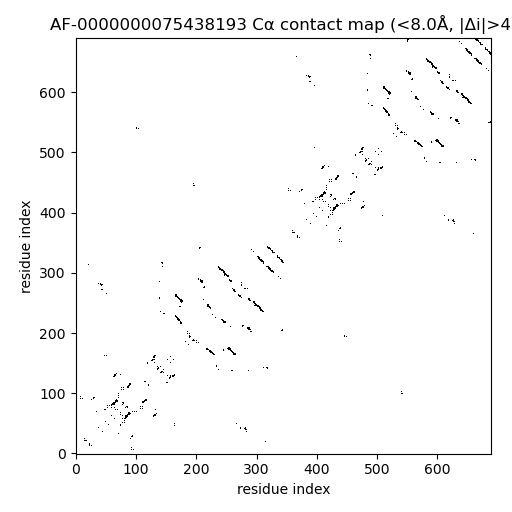OM 3300 C CA . LYS B 1 62 ? 11.602 30.703 19.328 1 98.62 62 LYS B CA 1
ATOM 3301 C C . LYS B 1 62 ? 12.016 29.25 19.547 1 98.62 62 LYS B C 1
ATOM 3303 O O . LYS B 1 62 ? 12.875 28.734 18.828 1 98.62 62 LYS B O 1
ATOM 3308 N N . VAL B 1 63 ? 11.445 28.656 20.578 1 98.81 63 VAL B N 1
ATOM 3309 C CA . VAL B 1 63 ? 11.555 27.219 20.781 1 98.81 63 VAL B CA 1
ATOM 3310 C C . VAL B 1 63 ? 10.375 26.516 20.109 1 98.81 63 VAL B C 1
ATOM 3312 O O . VAL B 1 63 ? 9.219 26.828 20.359 1 98.81 63 VAL B O 1
ATOM 3315 N N . VAL B 1 64 ? 10.688 25.562 19.188 1 98.94 64 VAL B N 1
ATOM 3316 C CA . VAL B 1 64 ? 9.672 24.906 18.359 1 98.94 64 VAL B CA 1
ATOM 3317 C C . VAL B 1 64 ? 9.633 23.422 18.688 1 98.94 64 VAL B C 1
ATOM 3319 O O . VAL B 1 64 ? 10.672 22.781 18.828 1 98.94 64 VAL B O 1
ATOM 3322 N N . LEU B 1 65 ? 8.422 22.906 18.875 1 98.94 65 LEU B N 1
ATOM 3323 C CA . LEU B 1 65 ? 8.195 21.469 19.047 1 98.94 65 LEU B CA 1
ATOM 3324 C C . LEU B 1 65 ? 7.578 20.859 17.797 1 98.94 65 LEU B C 1
ATOM 3326 O O . LEU B 1 65 ? 6.508 21.281 17.359 1 98.94 65 LEU B O 1
ATOM 3330 N N . ASP B 1 66 ? 8.242 19.922 17.203 1 98.88 66 ASP B N 1
ATOM 3331 C CA . ASP B 1 66 ? 7.809 19.156 16.047 1 98.88 66 ASP B CA 1
ATOM 3332 C C . ASP B 1 66 ? 7.266 17.797 16.453 1 98.88 66 ASP B C 1
ATOM 3334 O O . ASP B 1 66 ? 8.031 16.844 16.672 1 98.88 66 ASP B O 1
ATOM 3338 N N . VAL B 1 67 ? 5.914 17.672 16.531 1 98.69 67 VAL B N 1
ATOM 3339 C CA . VAL B 1 67 ? 5.254 16.469 17 1 98.69 67 VAL B CA 1
ATOM 3340 C C . VAL B 1 67 ? 5.113 15.469 15.844 1 98.69 67 VAL B C 1
ATOM 3342 O O . VAL B 1 67 ? 4.449 15.758 14.844 1 98.69 67 VAL B O 1
ATOM 3345 N N . GLY B 1 68 ? 5.664 14.258 16 1 97.5 68 GLY B N 1
ATOM 3346 C CA . GLY B 1 68 ? 5.742 13.328 14.891 1 97.5 68 GLY B CA 1
ATOM 3347 C C . GLY B 1 68 ? 6.668 13.797 13.781 1 97.5 68 GLY B C 1
ATOM 3348 O O . GLY B 1 68 ? 6.246 13.938 12.633 1 97.5 68 GLY B O 1
ATOM 3349 N N . CYS B 1 69 ? 7.918 13.898 14.102 1 98.19 69 CYS B N 1
ATOM 3350 C CA . CYS B 1 69 ? 8.812 14.68 13.25 1 98.19 69 CYS B CA 1
ATOM 3351 C C . CYS B 1 69 ? 9.273 13.859 12.055 1 98.19 69 CYS B C 1
ATOM 3353 O O . CYS B 1 69 ? 9.82 14.406 11.094 1 98.19 69 CYS B O 1
ATOM 3355 N N . GLY B 1 70 ? 9.094 12.539 12.133 1 97 70 GLY B N 1
ATOM 3356 C CA . GLY B 1 70 ? 9.531 11.703 11.023 1 97 70 GLY B CA 1
ATOM 3357 C C . GLY B 1 70 ? 10.977 11.93 10.641 1 97 70 GLY B C 1
ATOM 3358 O O . GLY B 1 70 ? 11.867 11.844 11.492 1 97 70 GLY B O 1
ATOM 3359 N N . THR B 1 71 ? 11.203 12.375 9.422 1 97.81 71 THR B N 1
ATOM 3360 C CA . THR B 1 71 ? 12.555 12.594 8.922 1 97.81 71 THR B CA 1
ATOM 3361 C C . THR B 1 71 ? 13.039 14 9.258 1 97.81 71 THR B C 1
ATOM 3363 O O . THR B 1 71 ? 14.07 14.445 8.75 1 97.81 71 THR B O 1
ATOM 3366 N N . ALA B 1 72 ? 12.297 14.734 9.969 1 98.56 72 ALA B N 1
ATOM 3367 C CA . ALA B 1 72 ? 12.664 16 10.594 1 98.56 72 ALA B CA 1
ATOM 3368 C C . ALA B 1 72 ? 12.656 17.141 9.57 1 98.56 72 ALA B C 1
ATOM 3370 O O . ALA B 1 72 ? 13.352 18.141 9.75 1 98.56 72 ALA B O 1
ATOM 3371 N N . ILE B 1 73 ? 11.875 17.031 8.453 1 98.69 73 ILE B N 1
ATOM 3372 C CA . ILE B 1 73 ? 11.859 18.078 7.434 1 98.69 73 ILE B CA 1
ATOM 3373 C C . ILE B 1 73 ? 11.297 19.359 8.016 1 98.69 73 ILE B C 1
ATOM 3375 O O . ILE B 1 73 ? 11.852 20.438 7.816 1 98.69 73 ILE B O 1
ATOM 3379 N N . LEU B 1 74 ? 10.258 19.281 8.75 1 98.81 74 LEU B N 1
ATOM 3380 C CA . LEU B 1 74 ? 9.656 20.469 9.328 1 98.81 74 LEU B CA 1
ATOM 3381 C C . LEU B 1 74 ? 10.555 21.078 10.391 1 98.81 74 LEU B C 1
ATOM 3383 O O . LEU B 1 74 ? 10.648 22.312 10.516 1 98.81 74 LEU B O 1
ATOM 3387 N N . SER B 1 75 ? 11.18 20.188 11.195 1 98.88 75 SER B N 1
ATOM 3388 C CA . SER B 1 75 ? 12.156 20.656 12.172 1 98.88 75 SER B CA 1
ATOM 3389 C C . SER B 1 75 ? 13.242 21.484 11.5 1 98.88 75 SER B C 1
ATOM 3391 O O . SER B 1 75 ? 13.617 22.547 12.016 1 98.88 75 SER B O 1
ATOM 3393 N N . MET B 1 76 ? 13.664 21.031 10.383 1 98.88 76 MET B N 1
ATOM 3394 C CA . MET B 1 76 ? 14.758 21.719 9.703 1 98.88 76 MET B CA 1
ATOM 3395 C C . MET B 1 76 ? 14.273 23.016 9.062 1 98.88 76 MET B C 1
ATOM 3397 O O . MET B 1 76 ? 15 24.016 9.031 1 98.88 76 MET B O 1
ATOM 3401 N N . PHE B 1 77 ? 13.039 23.062 8.5 1 98.88 77 PHE B N 1
ATOM 3402 C CA . PHE B 1 77 ? 12.469 24.328 8.055 1 98.88 77 PHE B CA 1
ATOM 3403 C C . PHE B 1 77 ? 12.461 25.344 9.18 1 98.88 77 PHE B C 1
ATOM 3405 O O . PHE B 1 77 ? 12.852 26.5 8.984 1 98.88 77 PHE B O 1
ATOM 3412 N N . ALA B 1 78 ? 12.039 24.906 10.359 1 98.88 78 ALA B N 1
ATOM 3413 C CA . ALA B 1 78 ? 11.938 25.797 11.5 1 98.88 78 ALA B CA 1
ATOM 3414 C C . ALA B 1 78 ? 13.312 26.312 11.914 1 98.88 78 ALA B C 1
ATOM 3416 O O . ALA B 1 78 ? 13.484 27.5 12.203 1 98.88 78 ALA B O 1
ATOM 3417 N N . ALA B 1 79 ? 14.258 25.422 11.953 1 98.88 79 ALA B N 1
ATOM 3418 C CA . ALA B 1 79 ? 15.625 25.812 12.281 1 98.88 79 ALA B CA 1
ATOM 3419 C C . ALA B 1 79 ? 16.156 26.844 11.273 1 98.88 79 ALA B C 1
ATOM 3421 O O . ALA B 1 79 ? 16.734 27.859 11.664 1 98.88 79 ALA B O 1
ATOM 3422 N N . LYS B 1 80 ? 15.945 26.594 10.023 1 98.31 80 LYS B N 1
ATOM 3423 C CA . LYS B 1 80 ? 16.391 27.5 8.961 1 98.31 80 LYS B CA 1
ATOM 3424 C C . LYS B 1 80 ? 15.695 28.844 9.055 1 98.31 80 LYS B C 1
ATOM 3426 O O . LYS B 1 80 ? 16.266 29.875 8.672 1 98.31 80 LYS B O 1
ATOM 3431 N N . ALA B 1 81 ? 14.531 28.828 9.586 1 98.5 81 ALA B N 1
ATOM 3432 C CA . ALA B 1 81 ? 13.75 30.062 9.719 1 98.5 81 ALA B CA 1
ATOM 3433 C C . ALA B 1 81 ? 14.234 30.891 10.906 1 98.5 81 ALA B C 1
ATOM 3435 O O . ALA B 1 81 ? 13.75 32 11.125 1 98.5 81 ALA B O 1
ATOM 3436 N N . GLY B 1 82 ? 15.141 30.344 11.695 1 98.44 82 GLY B N 1
ATOM 3437 C CA . GLY B 1 82 ? 15.75 31.156 12.742 1 98.44 82 GLY B CA 1
ATOM 3438 C C . GLY B 1 82 ? 15.336 30.734 14.141 1 98.44 82 GLY B C 1
ATOM 3439 O O . GLY B 1 82 ? 15.602 31.453 15.109 1 98.44 82 GLY B O 1
ATOM 3440 N N . ALA B 1 83 ? 14.695 29.609 14.273 1 98.81 83 ALA B N 1
ATOM 3441 C CA . ALA B 1 83 ? 14.328 29.125 15.602 1 98.81 83 ALA B CA 1
ATOM 3442 C C . ALA B 1 83 ? 15.547 29.062 16.516 1 98.81 83 ALA B C 1
ATOM 3444 O O . ALA B 1 83 ? 16.641 28.688 16.078 1 98.81 83 ALA B O 1
ATOM 3445 N N . LYS B 1 84 ? 15.328 29.375 17.781 1 98.5 84 LYS B N 1
ATOM 3446 C CA . LYS B 1 84 ? 16.375 29.203 18.781 1 98.5 84 LYS B CA 1
ATOM 3447 C C . LYS B 1 84 ? 16.719 27.719 18.969 1 98.5 84 LYS B C 1
ATOM 3449 O O . LYS B 1 84 ? 17.906 27.375 19.047 1 98.5 84 LYS B O 1
ATOM 3454 N N . HIS B 1 85 ? 15.742 26.953 19.062 1 98.81 85 HIS B N 1
ATOM 3455 C CA . HIS B 1 85 ? 15.898 25.5 19.188 1 98.81 85 HIS B CA 1
ATOM 3456 C C . HIS B 1 85 ? 14.648 24.766 18.719 1 98.81 85 HIS B C 1
ATOM 3458 O O . HIS B 1 85 ? 13.531 25.266 18.891 1 98.81 85 HIS B O 1
ATOM 3464 N N . VAL B 1 86 ? 14.828 23.641 18.078 1 98.94 86 VAL B N 1
ATOM 3465 C CA . VAL B 1 86 ? 13.734 22.797 17.641 1 98.94 86 VAL B CA 1
ATOM 3466 C C . VAL B 1 86 ? 13.844 21.422 18.297 1 98.94 86 VAL B C 1
ATOM 3468 O O . VAL B 1 86 ? 14.922 20.844 18.344 1 98.94 86 VAL B O 1
ATOM 3471 N N . ILE B 1 87 ? 12.766 20.938 18.906 1 98.88 87 ILE B N 1
ATOM 3472 C CA . ILE B 1 87 ? 12.672 19.594 19.453 1 98.88 87 ILE B CA 1
ATOM 3473 C C . ILE B 1 87 ? 11.758 18.734 18.578 1 98.88 87 ILE B C 1
ATOM 3475 O O . ILE B 1 87 ? 10.578 19.047 18.422 1 98.88 87 ILE B O 1
ATOM 3479 N N . GLY B 1 88 ? 12.273 17.719 17.953 1 98.69 88 GLY B N 1
ATOM 3480 C CA . GLY B 1 88 ? 11.461 16.75 17.234 1 98.69 88 GLY B CA 1
ATOM 3481 C C . GLY B 1 88 ? 11.227 15.469 18.016 1 98.69 88 GLY B C 1
ATOM 3482 O O . GLY B 1 88 ? 12.148 14.922 18.609 1 98.69 88 GLY B O 1
ATOM 3483 N N . VAL B 1 89 ? 9.992 15.023 18.047 1 98.31 89 VAL B N 1
ATOM 3484 C CA . VAL B 1 89 ? 9.648 13.797 18.766 1 98.31 89 VAL B CA 1
ATOM 3485 C C . VAL B 1 89 ? 8.984 12.805 17.812 1 98.31 89 VAL B C 1
ATOM 3487 O O . VAL B 1 89 ? 8.062 13.164 17.078 1 98.31 89 VAL B O 1
ATOM 3490 N N . ASP B 1 90 ? 9.438 11.641 17.766 1 97.06 90 ASP B N 1
ATOM 3491 C CA . ASP B 1 90 ? 8.867 10.547 16.984 1 97.06 90 ASP B CA 1
ATOM 3492 C C . ASP B 1 90 ? 9.141 9.195 17.641 1 97.06 90 ASP B C 1
ATOM 3494 O O . ASP B 1 90 ? 10.219 8.984 18.203 1 97.06 90 ASP B O 1
ATOM 3498 N N . MET B 1 91 ? 8.156 8.336 17.5 1 94.81 91 MET B N 1
ATOM 3499 C CA . MET B 1 91 ? 8.32 7.039 18.141 1 94.81 91 MET B CA 1
ATOM 3500 C C . MET B 1 91 ? 8.945 6.031 17.172 1 94.81 91 MET B C 1
ATOM 3502 O O . MET B 1 91 ? 9.57 5.062 17.609 1 94.81 91 MET B O 1
ATOM 3506 N N . SER B 1 92 ? 8.734 6.234 15.883 1 92.31 92 SER B N 1
ATOM 3507 C CA . SER B 1 92 ? 9.227 5.281 14.891 1 92.31 92 SER B CA 1
ATOM 3508 C C . SER B 1 92 ? 10.758 5.293 14.82 1 92.31 92 SER B C 1
ATOM 3510 O O . SER B 1 92 ? 11.391 6.27 15.227 1 92.31 92 SER B O 1
ATOM 3512 N N . THR B 1 93 ? 11.336 4.281 14.305 1 92.38 93 THR B N 1
ATOM 3513 C CA . THR B 1 93 ? 12.781 4.137 14.25 1 92.38 93 THR B CA 1
ATOM 3514 C C . THR B 1 93 ? 13.367 5.008 13.141 1 92.38 93 THR B C 1
ATOM 3516 O O . THR B 1 93 ? 14.578 5.207 13.07 1 92.38 93 THR B O 1
ATOM 3519 N N . ILE B 1 94 ? 12.508 5.598 12.375 1 94.31 94 ILE B N 1
ATOM 3520 C CA . ILE B 1 94 ? 12.977 6.492 11.32 1 94.31 94 ILE B CA 1
ATOM 3521 C C . ILE B 1 94 ? 13.719 7.676 11.945 1 94.31 94 ILE B C 1
ATOM 3523 O O . ILE B 1 94 ? 14.5 8.352 11.266 1 94.31 94 ILE B O 1
ATOM 3527 N N . ILE B 1 95 ? 13.516 7.898 13.203 1 95.62 95 ILE B N 1
ATOM 3528 C CA . ILE B 1 95 ? 14.094 9.039 13.906 1 95.62 95 ILE B CA 1
ATOM 3529 C C . ILE B 1 95 ? 15.609 8.922 13.93 1 95.62 95 ILE B C 1
ATOM 3531 O O . ILE B 1 95 ? 16.328 9.93 13.961 1 95.62 95 ILE B O 1
ATOM 3535 N N . PHE B 1 96 ? 16.156 7.762 13.867 1 95.19 96 PHE B N 1
ATOM 3536 C CA . PHE B 1 96 ? 17.609 7.578 13.828 1 95.19 96 PHE B CA 1
ATOM 3537 C C . PHE B 1 96 ? 18.188 8.078 12.508 1 95.19 96 PHE B C 1
ATOM 3539 O O . PHE B 1 96 ? 19.25 8.695 12.492 1 95.19 96 PHE B O 1
ATOM 3546 N N . LYS B 1 97 ? 17.453 7.809 11.469 1 95.81 97 LYS B N 1
ATOM 3547 C CA . LYS B 1 97 ? 17.844 8.391 10.188 1 95.81 97 LYS B CA 1
ATOM 3548 C C . LYS B 1 97 ? 17.688 9.906 10.195 1 95.81 97 LYS B C 1
ATOM 3550 O O . LYS B 1 97 ? 18.5 10.625 9.594 1 95.81 97 LYS B O 1
ATOM 3555 N N . ALA B 1 98 ? 16.672 10.328 10.875 1 97.69 98 ALA B N 1
ATOM 3556 C CA . ALA B 1 98 ? 16.469 11.773 11 1 97.69 98 ALA B CA 1
ATOM 3557 C C . ALA B 1 98 ? 17.672 12.438 11.672 1 97.69 98 ALA B C 1
ATOM 3559 O O . ALA B 1 98 ? 18.078 13.523 11.281 1 97.69 98 ALA B O 1
ATOM 3560 N N . ARG B 1 99 ? 18.219 11.781 12.656 1 98.12 99 ARG B N 1
ATOM 3561 C CA . ARG B 1 99 ? 19.391 12.305 13.336 1 98.12 99 ARG B CA 1
ATOM 3562 C C . ARG B 1 99 ? 20.562 12.461 12.375 1 98.12 99 ARG B C 1
ATOM 3564 O O . ARG B 1 99 ? 21.266 13.477 12.391 1 98.12 99 ARG B O 1
ATOM 3571 N N . GLU B 1 100 ? 20.766 11.469 11.523 1 98 100 GLU B N 1
ATOM 3572 C CA . GLU B 1 100 ? 21.812 11.547 10.508 1 98 100 GLU B CA 1
ATOM 3573 C C . GLU B 1 100 ? 21.562 12.703 9.547 1 98 100 GLU B C 1
ATOM 3575 O O . GLU B 1 100 ? 22.484 13.414 9.172 1 98 100 GLU B O 1
ATOM 3580 N N . ILE B 1 101 ? 20.344 12.891 9.203 1 98.31 101 ILE B N 1
ATOM 3581 C CA . ILE B 1 101 ? 19.969 13.93 8.25 1 98.31 101 ILE B CA 1
ATOM 3582 C C . ILE B 1 101 ? 20.234 15.305 8.859 1 98.31 101 ILE B C 1
ATOM 3584 O O . ILE B 1 101 ? 20.828 16.172 8.219 1 98.31 101 ILE B O 1
ATOM 3588 N N . VAL B 1 102 ? 19.812 15.445 10.062 1 98.69 102 VAL B N 1
ATOM 3589 C CA . VAL B 1 102 ? 20.031 16.719 10.758 1 98.69 102 VAL B CA 1
ATOM 3590 C C . VAL B 1 102 ? 21.531 17 10.852 1 98.69 102 VAL B C 1
ATOM 3592 O O . VAL B 1 102 ? 21.953 18.141 10.617 1 98.69 102 VAL B O 1
ATOM 3595 N N . LYS B 1 103 ? 22.281 15.992 11.133 1 98.56 103 LYS B N 1
ATOM 3596 C CA . LYS B 1 103 ? 23.734 16.125 11.297 1 98.56 103 LYS B CA 1
ATOM 3597 C C . LYS B 1 103 ? 24.391 16.547 9.984 1 98.56 103 LYS B C 1
ATOM 3599 O O . LYS B 1 103 ? 25.188 17.484 9.953 1 98.56 103 LYS B O 1
ATOM 3604 N N . VAL B 1 104 ? 24.047 15.914 8.883 1 98.25 104 VAL B N 1
ATOM 3605 C CA . VAL B 1 104 ? 24.719 16.188 7.609 1 98.25 104 VAL B CA 1
ATOM 3606 C C . VAL B 1 104 ? 24.312 17.562 7.105 1 98.25 104 VAL B C 1
ATOM 3608 O O . VAL B 1 104 ? 25.016 18.141 6.262 1 98.25 104 VAL B O 1
ATOM 3611 N N . ASN B 1 105 ? 23.266 18.125 7.605 1 98.69 105 ASN B N 1
ATOM 3612 C CA . ASN B 1 105 ? 22.844 19.469 7.211 1 98.69 105 ASN B CA 1
ATOM 3613 C C . ASN B 1 105 ? 23.359 20.531 8.18 1 98.69 105 ASN B C 1
ATOM 3615 O O . ASN B 1 105 ? 23 21.703 8.07 1 98.69 105 ASN B O 1
ATOM 3619 N N . GLY B 1 106 ? 24.141 20.109 9.203 1 98.38 106 GLY B N 1
ATOM 3620 C CA . GLY B 1 106 ? 24.781 21.047 10.109 1 98.38 106 GLY B CA 1
ATOM 3621 C C . GLY B 1 106 ? 23.828 21.656 11.109 1 98.38 106 GLY B C 1
ATOM 3622 O O . GLY B 1 106 ? 24.016 22.812 11.508 1 98.38 106 GLY B O 1
ATOM 3623 N N . LEU B 1 107 ? 22.797 20.906 11.523 1 98.62 107 LEU B N 1
ATOM 3624 C CA . LEU B 1 107 ? 21.766 21.516 12.359 1 98.62 107 LEU B CA 1
ATOM 3625 C C . LEU B 1 107 ? 21.672 20.812 13.711 1 98.62 107 LEU B C 1
ATOM 3627 O O . LEU B 1 107 ? 20.703 21 14.445 1 98.62 107 LEU B O 1
ATOM 3631 N N . SER B 1 108 ? 22.703 20.062 14.102 1 97.94 108 SER B N 1
ATOM 3632 C CA . SER B 1 108 ? 22.672 19.266 15.32 1 97.94 108 SER B CA 1
ATOM 3633 C C . SER B 1 108 ? 22.641 20.141 16.562 1 97.94 108 SER B C 1
ATOM 3635 O O . SER B 1 108 ? 22.172 19.719 17.609 1 97.94 108 SER B O 1
ATOM 3637 N N . ASP B 1 109 ? 23.125 21.344 16.438 1 97.69 109 ASP B N 1
ATOM 3638 C CA . ASP B 1 109 ? 23.141 22.25 17.578 1 97.69 109 ASP B CA 1
ATOM 3639 C C . ASP B 1 109 ? 21.781 22.938 17.75 1 97.69 109 ASP B C 1
ATOM 3641 O O . ASP B 1 109 ? 21.484 23.469 18.828 1 97.69 109 ASP B O 1
ATOM 3645 N N . LYS B 1 110 ? 20.984 22.906 16.75 1 98.31 110 LYS B N 1
ATOM 3646 C CA . LYS B 1 110 ? 19.719 23.641 16.75 1 98.31 110 LYS B CA 1
ATOM 3647 C C . LYS B 1 110 ? 18.531 22.688 16.922 1 98.31 110 LYS B C 1
ATOM 3649 O O . LYS B 1 110 ? 17.438 23.109 17.297 1 98.31 110 LYS B O 1
ATOM 3654 N N . ILE B 1 111 ? 18.703 21.406 16.594 1 98.81 111 ILE B N 1
ATOM 3655 C CA . ILE B 1 111 ? 17.594 20.453 16.609 1 98.81 111 ILE B CA 1
ATOM 3656 C C . ILE B 1 111 ? 17.922 19.297 17.531 1 98.81 111 ILE B C 1
ATOM 3658 O O . ILE B 1 111 ? 18.984 18.672 17.422 1 98.81 111 ILE B O 1
ATOM 3662 N N . THR B 1 112 ? 17.078 19 18.453 1 98.62 112 THR B N 1
ATOM 3663 C CA . THR B 1 112 ? 17.141 17.812 19.281 1 98.62 112 THR B CA 1
ATOM 3664 C C . THR B 1 112 ? 16.031 16.844 18.891 1 98.62 112 THR B C 1
ATOM 3666 O O . THR B 1 112 ? 14.852 17.203 18.859 1 98.62 112 THR B O 1
ATOM 3669 N N . LEU B 1 113 ? 16.375 15.617 18.609 1 98.5 113 LEU B N 1
ATOM 3670 C CA . LEU B 1 113 ? 15.406 14.594 18.234 1 98.5 113 LEU B CA 1
ATOM 3671 C C . LEU B 1 113 ? 15.266 13.562 19.344 1 98.5 113 LEU B C 1
ATOM 3673 O O . LEU B 1 113 ? 16.25 12.961 19.781 1 98.5 113 LEU B O 1
ATOM 3677 N N . LEU B 1 114 ? 14.062 13.367 19.781 1 97.69 114 LEU B N 1
ATOM 3678 C CA . LEU B 1 114 ? 13.75 12.43 20.859 1 97.69 114 LEU B CA 1
ATOM 3679 C C . LEU B 1 114 ? 12.914 11.266 20.344 1 97.69 114 LEU B C 1
ATOM 3681 O O . LEU B 1 114 ? 11.844 11.469 19.766 1 97.69 114 LEU B O 1
ATOM 3685 N N . GLN B 1 115 ? 13.398 10.055 20.547 1 96.06 115 GLN B N 1
ATOM 3686 C CA . GLN B 1 115 ? 12.633 8.859 20.203 1 96.06 115 GLN B CA 1
ATOM 3687 C C . GLN B 1 115 ? 11.695 8.453 21.328 1 96.06 115 GLN B C 1
ATOM 3689 O O . GLN B 1 115 ? 12.148 8.188 22.453 1 96.06 115 GLN B O 1
ATOM 3694 N N . GLY B 1 116 ? 10.453 8.453 21.094 1 94.81 116 GLY B N 1
ATOM 3695 C CA . GLY B 1 116 ? 9.469 8.062 22.078 1 94.81 116 GLY B CA 1
ATOM 3696 C C . GLY B 1 116 ? 8.086 8.617 21.812 1 94.81 116 GLY B C 1
ATOM 3697 O O . GLY B 1 116 ? 7.891 9.352 20.828 1 94.81 116 GLY B O 1
ATOM 3698 N N . LYS B 1 117 ? 7.16 8.188 22.594 1 94.56 117 LYS B N 1
ATOM 3699 C CA . LYS B 1 117 ? 5.828 8.789 22.562 1 94.56 117 LYS B CA 1
ATOM 3700 C C . LYS B 1 117 ? 5.832 10.188 23.156 1 94.56 117 LYS B C 1
ATOM 3702 O O . LYS B 1 117 ? 6.488 10.438 24.172 1 94.56 117 LYS B O 1
ATOM 3707 N N . MET B 1 118 ? 5.09 11.023 22.516 1 95.31 118 MET B N 1
ATOM 3708 C CA . MET B 1 118 ? 4.996 12.398 23 1 95.31 118 MET B CA 1
ATOM 3709 C C . MET B 1 118 ? 4.621 12.438 24.469 1 95.31 118 MET B C 1
ATOM 3711 O O . MET B 1 118 ? 5.129 13.273 25.219 1 95.31 118 MET B O 1
ATOM 3715 N N . GLU B 1 119 ? 3.846 11.477 24.859 1 94.81 119 GLU B N 1
ATOM 3716 C CA . GLU B 1 119 ? 3.301 11.445 26.203 1 94.81 119 GLU B CA 1
ATOM 3717 C C . GLU B 1 119 ? 4.328 10.93 27.203 1 94.81 119 GLU B C 1
ATOM 3719 O O . GLU B 1 119 ? 4.137 11.039 28.422 1 94.81 119 GLU B O 1
ATOM 3724 N N . GLU B 1 120 ? 5.41 10.438 26.688 1 94.38 120 GLU B N 1
ATOM 3725 C CA . GLU B 1 120 ? 6.34 9.758 27.594 1 94.38 120 GLU B CA 1
ATOM 3726 C C . GLU B 1 120 ? 7.691 10.461 27.625 1 94.38 120 GLU B C 1
ATOM 3728 O O . GLU B 1 120 ? 8.461 10.297 28.562 1 94.38 120 GLU B O 1
ATOM 3733 N N . VAL B 1 121 ? 7.941 11.211 26.641 1 94.56 121 VAL B N 1
ATOM 3734 C CA . VAL B 1 121 ? 9.258 11.836 26.547 1 94.56 121 VAL B CA 1
ATOM 3735 C C . VAL B 1 121 ? 9.312 13.047 27.484 1 94.56 121 VAL B C 1
ATOM 3737 O O . VAL B 1 121 ? 8.281 13.617 27.828 1 94.56 121 VAL B O 1
ATOM 3740 N N . GLU B 1 122 ? 10.562 13.383 27.859 1 93.62 122 GLU B N 1
ATOM 3741 C CA . GLU B 1 122 ? 10.852 14.625 28.578 1 93.62 122 GLU B CA 1
ATOM 3742 C C . GLU B 1 122 ? 11.57 15.625 27.672 1 93.62 122 GLU B C 1
ATOM 3744 O O . GLU B 1 122 ? 12.648 15.336 27.156 1 93.62 122 GLU B O 1
ATOM 3749 N N . LEU B 1 123 ? 11.016 16.734 27.516 1 96.56 123 LEU B N 1
ATOM 3750 C CA . LEU B 1 123 ? 11.602 17.75 26.641 1 96.56 123 LEU B CA 1
ATOM 3751 C C . LEU B 1 123 ? 12.727 18.484 27.375 1 96.56 123 LEU B C 1
ATOM 3753 O O . LEU B 1 123 ? 12.688 18.656 28.594 1 96.56 123 LEU B O 1
ATOM 3757 N N . PRO B 1 124 ? 13.664 18.938 26.656 1 96.06 124 PRO B N 1
ATOM 3758 C CA . PRO B 1 124 ? 14.734 19.734 27.266 1 96.06 124 PRO B CA 1
ATOM 3759 C C . PRO B 1 124 ? 14.281 21.125 27.656 1 96.06 124 PRO B C 1
ATOM 3761 O O . PRO B 1 124 ? 15.031 21.859 28.312 1 96.06 124 PRO B O 1
ATOM 3764 N N . PHE B 1 125 ? 13.117 21.578 27.281 1 96.12 125 PHE B N 1
ATOM 3765 C CA . PHE B 1 125 ? 12.484 22.828 27.672 1 96.12 125 PHE B CA 1
ATOM 3766 C C . PHE B 1 125 ? 11.148 22.578 28.344 1 96.12 125 PHE B C 1
ATOM 3768 O O . PHE B 1 125 ? 10.383 21.703 27.922 1 96.12 125 PHE B O 1
ATOM 3775 N N . PRO B 1 126 ? 10.867 23.297 29.344 1 95.88 126 PRO B N 1
ATOM 3776 C CA . PRO B 1 126 ? 9.586 23.094 30.031 1 95.88 126 PRO B CA 1
ATOM 3777 C C . PRO B 1 126 ? 8.391 23.516 29.172 1 95.88 126 PRO B C 1
ATOM 3779 O O . PRO B 1 126 ? 7.301 22.953 29.312 1 95.88 126 PRO B O 1
ATOM 3782 N N . LYS B 1 127 ? 8.57 24.594 28.375 1 98.06 127 LYS B N 1
ATOM 3783 C CA . LYS B 1 127 ? 7.547 25.078 27.469 1 98.06 127 LYS B CA 1
ATOM 3784 C C . LYS B 1 127 ? 8.141 25.391 26.094 1 98.06 127 LYS B C 1
ATOM 3786 O O . LYS B 1 127 ? 9.359 25.516 25.953 1 98.06 127 LYS B O 1
ATOM 3791 N N . VAL B 1 128 ? 7.246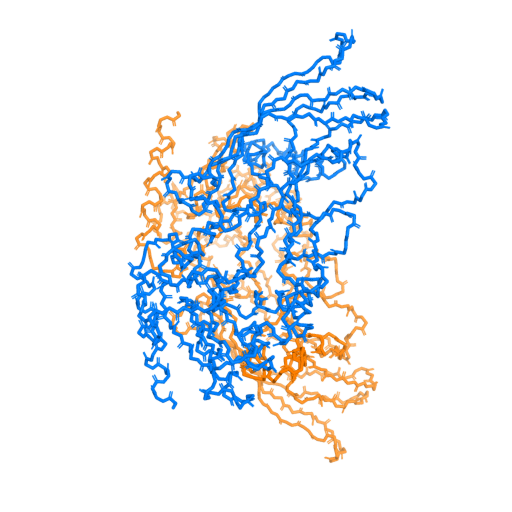 25.469 25.141 1 98.81 128 VAL B N 1
ATOM 3792 C CA . VAL B 1 128 ? 7.652 25.797 23.781 1 98.81 128 VAL B CA 1
ATOM 3793 C C . VAL B 1 128 ? 6.785 26.938 23.25 1 98.81 128 VAL B C 1
ATOM 3795 O O . VAL B 1 128 ? 5.68 27.172 23.75 1 98.81 128 VAL B O 1
ATOM 3798 N N . ASP B 1 129 ? 7.266 27.625 22.234 1 98.81 129 ASP B N 1
ATOM 3799 C CA . ASP B 1 129 ? 6.566 28.781 21.672 1 98.81 129 ASP B CA 1
ATOM 3800 C C . ASP B 1 129 ? 5.656 28.359 20.516 1 98.81 129 ASP B C 1
ATOM 3802 O O . ASP B 1 129 ? 4.625 29 20.281 1 98.81 129 ASP B O 1
ATOM 3806 N N . ILE B 1 130 ? 6.074 27.391 19.797 1 98.88 130 ILE B N 1
ATOM 3807 C CA . ILE B 1 130 ? 5.379 26.969 18.578 1 98.88 130 ILE B CA 1
ATOM 3808 C C . ILE B 1 130 ? 5.34 25.438 18.516 1 98.88 130 ILE B C 1
ATOM 3810 O O . ILE B 1 130 ? 6.332 24.781 18.828 1 98.88 130 ILE B O 1
ATOM 3814 N N . ILE B 1 131 ? 4.219 24.875 18.203 1 98.94 131 ILE B N 1
ATOM 3815 C CA . ILE B 1 131 ? 4.07 23.469 17.891 1 98.94 131 ILE B CA 1
ATOM 3816 C C . ILE B 1 131 ? 3.771 23.297 16.406 1 98.94 131 ILE B C 1
ATOM 3818 O O . ILE B 1 131 ? 2.881 23.953 15.859 1 98.94 131 ILE B O 1
ATOM 3822 N N . ILE B 1 132 ? 4.547 22.547 15.711 1 98.88 132 ILE B N 1
ATOM 3823 C CA . ILE B 1 132 ? 4.277 22.156 14.336 1 98.88 132 ILE B CA 1
ATOM 3824 C C . ILE B 1 132 ? 4.035 20.656 14.258 1 98.88 132 ILE B C 1
ATOM 3826 O O . ILE B 1 132 ? 4.676 19.875 14.977 1 98.88 132 ILE B O 1
ATOM 3830 N N . SER B 1 133 ? 3.078 20.234 13.445 1 98.62 133 SER B N 1
ATOM 3831 C CA . SER B 1 133 ? 2.818 18.812 13.289 1 98.62 133 SER B CA 1
ATOM 3832 C C . SER B 1 133 ? 2.055 18.531 12 1 98.62 133 SER B C 1
ATOM 3834 O O . SER B 1 133 ? 1.153 19.281 11.625 1 98.62 133 SER B O 1
ATOM 3836 N N . GLU B 1 134 ? 2.488 17.516 11.297 1 96.75 134 GLU B N 1
ATOM 3837 C CA . GLU B 1 134 ? 1.671 16.922 10.25 1 96.75 134 GLU B CA 1
ATOM 3838 C C . GLU B 1 134 ? 0.832 15.773 10.789 1 96.75 134 GLU B C 1
ATOM 3840 O O . GLU B 1 134 ? 1.197 14.602 10.625 1 96.75 134 GLU B O 1
ATOM 3845 N N . TRP B 1 135 ? -0.319 16.156 11.297 1 97 135 TRP B N 1
ATOM 3846 C CA . TRP B 1 135 ? -1.042 15.195 12.117 1 97 135 TRP B CA 1
ATOM 3847 C C . TRP B 1 135 ? -2.193 14.57 11.336 1 97 135 TRP B C 1
ATOM 3849 O O . TRP B 1 135 ? -2.785 13.578 11.773 1 97 135 TRP B O 1
ATOM 3859 N N . MET B 1 136 ? -2.428 14.984 10.086 1 97.31 136 MET B N 1
ATOM 3860 C CA . MET B 1 136 ? -3.639 14.578 9.383 1 97.31 136 MET B CA 1
ATOM 3861 C C . MET B 1 136 ? -3.537 13.125 8.922 1 97.31 136 MET B C 1
ATOM 3863 O O . MET B 1 136 ? -2.449 12.648 8.602 1 97.31 136 MET B O 1
ATOM 3867 N N . GLY B 1 137 ? -4.621 12.461 8.883 1 96.12 137 GLY B N 1
ATOM 3868 C CA . GLY B 1 137 ? -4.805 11.18 8.227 1 96.12 137 GLY B CA 1
ATOM 3869 C C . GLY B 1 137 ? -5.957 11.172 7.238 1 96.12 137 GLY B C 1
ATOM 3870 O O . GLY B 1 137 ? -6.559 12.219 6.973 1 96.12 137 GLY B O 1
ATOM 3871 N N . TYR B 1 138 ? -6.184 10 6.695 1 96.5 138 TYR B N 1
ATOM 3872 C CA . TYR B 1 138 ? -7.359 9.875 5.84 1 96.5 138 TYR B CA 1
ATOM 3873 C C . TYR B 1 138 ? -8.617 10.352 6.559 1 96.5 138 TYR B C 1
ATOM 3875 O O . TYR B 1 138 ? -8.781 10.117 7.758 1 96.5 138 TYR B O 1
ATOM 3883 N N . PHE B 1 139 ? -9.445 11.055 5.785 1 97.94 139 PHE B N 1
ATOM 3884 C CA . PHE B 1 139 ? -10.664 11.602 6.371 1 97.94 139 PHE B CA 1
ATOM 3885 C C . PHE B 1 139 ? -10.336 12.508 7.551 1 97.94 139 PHE B C 1
ATOM 3887 O O . PHE B 1 139 ? -11.117 12.609 8.5 1 97.94 139 PHE B O 1
ATOM 3894 N N . LEU B 1 140 ? -9.133 13.047 7.574 1 98.19 140 LEU B N 1
ATOM 3895 C CA . LEU B 1 140 ? -8.586 14.031 8.508 1 98.19 140 LEU B CA 1
ATOM 3896 C C . LEU B 1 140 ? -8.242 13.383 9.844 1 98.19 140 LEU B C 1
ATOM 3898 O O . LEU B 1 140 ? -7.16 13.602 10.383 1 98.19 140 LEU B O 1
ATOM 3902 N N . LEU B 1 141 ? -9.133 12.5 10.328 1 97.19 141 LEU B N 1
ATOM 3903 C CA . LEU B 1 141 ? -9.039 12.086 11.719 1 97.19 141 LEU B CA 1
ATOM 3904 C C . LEU B 1 141 ? -8.602 10.633 11.828 1 97.19 141 LEU B C 1
ATOM 3906 O O . LEU B 1 141 ? -8.469 10.094 12.93 1 97.19 141 LEU B O 1
ATOM 3910 N N . TYR B 1 142 ? -8.352 10.047 10.656 1 93.31 142 TYR B N 1
ATOM 3911 C CA . TYR B 1 142 ? -7.855 8.68 10.695 1 93.31 142 TYR B CA 1
ATOM 3912 C C . TYR B 1 142 ? -6.508 8.609 11.406 1 93.31 142 TYR B C 1
ATOM 3914 O O . TYR B 1 142 ? -5.711 9.547 11.328 1 93.31 142 TYR B O 1
ATOM 3922 N N . GLU B 1 143 ? -6.234 7.531 12.234 1 88.69 143 GLU B N 1
ATOM 3923 C CA . GLU B 1 143 ? -5.031 7.184 12.977 1 88.69 143 GLU B CA 1
ATOM 3924 C C . GLU B 1 143 ? -4.949 7.965 14.289 1 88.69 143 GLU B C 1
ATOM 3926 O O . GLU B 1 143 ? -4.02 7.777 15.07 1 88.69 143 GLU B O 1
ATOM 3931 N N . SER B 1 144 ? -5.742 8.984 14.578 1 89 144 SER B N 1
ATOM 3932 C CA . SER B 1 144 ? -5.934 9.641 15.867 1 89 144 SER B CA 1
ATOM 3933 C C . SER B 1 144 ? -4.656 10.328 16.328 1 89 144 SER B C 1
ATOM 3935 O O . SER B 1 144 ? -4.309 10.266 17.516 1 89 144 SER B O 1
ATOM 3937 N N . MET B 1 145 ? -3.971 10.898 15.414 1 92.44 145 MET B N 1
ATOM 3938 C CA . MET B 1 145 ? -2.734 11.594 15.758 1 92.44 145 MET B CA 1
ATOM 3939 C C . MET B 1 145 ? -3.031 12.93 16.438 1 92.44 145 MET B C 1
ATOM 3941 O O . MET B 1 145 ? -2.207 13.445 17.188 1 92.44 145 MET B O 1
ATOM 3945 N N . LEU B 1 146 ? -4.172 13.484 16.156 1 97 146 LEU B N 1
ATOM 3946 C CA . LEU B 1 146 ? -4.492 14.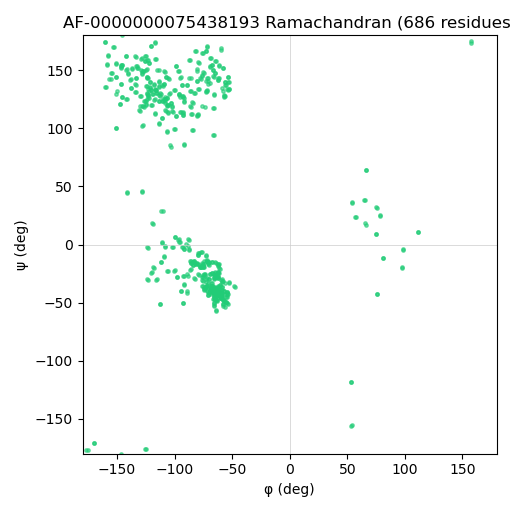805 16.703 1 97 146 LEU B CA 1
ATOM 3947 C C . LEU B 1 146 ? -4.539 14.766 18.219 1 97 146 LEU B C 1
ATOM 3949 O O . LEU B 1 146 ? -4.199 15.758 18.875 1 97 146 LEU B O 1
ATOM 3953 N N . ASP B 1 147 ? -4.855 13.609 18.844 1 95.75 147 ASP B N 1
ATOM 3954 C CA . ASP B 1 147 ? -4.82 13.453 20.297 1 95.75 147 ASP B CA 1
ATOM 3955 C C . ASP B 1 147 ? -3.447 13.828 20.859 1 95.75 147 ASP B C 1
ATOM 3957 O O . ASP B 1 147 ? -3.352 14.523 21.875 1 95.75 147 ASP B O 1
ATOM 3961 N N . THR B 1 148 ? -2.496 13.391 20.188 1 96.56 148 THR B N 1
ATOM 3962 C CA . THR B 1 148 ? -1.123 13.625 20.609 1 96.56 148 THR B CA 1
ATOM 3963 C C . THR B 1 148 ? -0.759 15.102 20.5 1 96.56 148 THR B C 1
ATOM 3965 O O . THR B 1 148 ? -0.087 15.648 21.375 1 96.56 148 THR B O 1
ATOM 3968 N N . VAL B 1 149 ? -1.194 15.734 19.453 1 98.25 149 VAL B N 1
ATOM 3969 C CA . VAL B 1 149 ? -0.919 17.156 19.25 1 98.25 149 VAL B CA 1
ATOM 3970 C C . VAL B 1 149 ? -1.604 17.969 20.344 1 98.25 149 VAL B C 1
ATOM 3972 O O . VAL B 1 149 ? -1.019 18.906 20.891 1 98.25 149 VAL B O 1
ATOM 3975 N N . LEU B 1 150 ? -2.803 17.578 20.625 1 98.25 150 LEU B N 1
ATOM 3976 C CA . LEU B 1 150 ? -3.545 18.281 21.672 1 98.25 150 LEU B CA 1
ATOM 3977 C C . LEU B 1 150 ? -2.891 18.078 23.031 1 98.25 150 LEU B C 1
ATOM 3979 O O . LEU B 1 150 ? -2.84 19 23.844 1 98.25 150 LEU B O 1
ATOM 3983 N N . TYR B 1 151 ? -2.41 16.891 23.281 1 97.94 151 TYR B N 1
ATOM 3984 C CA . TYR B 1 151 ? -1.643 16.656 24.5 1 97.94 151 TYR B CA 1
ATOM 3985 C C . TYR B 1 151 ? -0.435 17.578 24.578 1 97.94 151 TYR B C 1
ATOM 3987 O O . TYR B 1 151 ? -0.182 18.203 25.609 1 97.94 151 TYR B O 1
ATOM 3995 N N . ALA B 1 152 ? 0.305 17.672 23.516 1 98.5 152 ALA B N 1
ATOM 3996 C CA . ALA B 1 152 ? 1.477 18.547 23.453 1 98.5 152 ALA B CA 1
ATOM 3997 C C . ALA B 1 152 ? 1.089 20 23.688 1 98.5 152 ALA B C 1
ATOM 3999 O O . ALA B 1 152 ? 1.777 20.719 24.422 1 98.5 152 ALA B O 1
ATOM 4000 N N . ARG B 1 153 ? 0.004 20.406 23.016 1 98.62 153 ARG B N 1
ATOM 4001 C CA . ARG B 1 153 ? -0.518 21.766 23.188 1 98.62 153 ARG B CA 1
ATOM 4002 C C . ARG B 1 153 ? -0.776 22.047 24.672 1 98.62 153 ARG B C 1
ATOM 4004 O O . ARG B 1 153 ? -0.253 23.031 25.219 1 98.62 153 ARG B O 1
ATOM 4011 N N . ASP B 1 154 ? -1.475 21.172 25.312 1 98.19 154 ASP B N 1
ATOM 4012 C CA . ASP B 1 154 ? -1.947 21.406 26.672 1 98.19 154 ASP B CA 1
ATOM 4013 C C . ASP B 1 154 ? -0.806 21.297 27.672 1 98.19 154 ASP B C 1
ATOM 4015 O O . ASP B 1 154 ? -0.843 21.906 28.734 1 98.19 154 ASP B O 1
ATOM 4019 N N . THR B 1 155 ? 0.196 20.562 27.344 1 97.94 155 THR B N 1
ATOM 4020 C CA . THR B 1 155 ? 1.276 20.266 28.281 1 97.94 155 THR B CA 1
ATOM 4021 C C . THR B 1 155 ? 2.432 21.25 28.094 1 97.94 155 THR B C 1
ATOM 4023 O O . THR B 1 155 ? 3 21.734 29.078 1 97.94 155 THR B O 1
ATOM 4026 N N . TYR B 1 156 ? 2.719 21.578 26.812 1 98.19 156 TYR B N 1
ATOM 4027 C CA . TYR B 1 156 ? 4.023 22.188 26.578 1 98.19 156 TYR B CA 1
ATOM 4028 C C . TYR B 1 156 ? 3.879 23.578 25.969 1 98.19 156 TYR B C 1
ATOM 4030 O O . TYR B 1 156 ? 4.812 24.391 26.016 1 98.19 156 TYR B O 1
ATOM 4038 N N . LEU B 1 157 ? 2.818 23.891 25.312 1 98.62 157 LEU B N 1
ATOM 4039 C CA . LEU B 1 157 ? 2.707 25.141 24.594 1 98.62 157 LEU B CA 1
ATOM 4040 C C . LEU B 1 157 ? 2.568 26.328 25.547 1 98.62 157 LEU B C 1
ATOM 4042 O O . LEU B 1 157 ? 1.77 26.281 26.484 1 98.62 157 LEU B O 1
ATOM 4046 N N . GLN B 1 158 ? 3.324 27.375 25.344 1 97.88 158 GLN B N 1
ATOM 4047 C CA . GLN B 1 158 ? 3.217 28.609 26.109 1 97.88 158 GLN B CA 1
ATOM 4048 C C . GLN B 1 158 ? 1.864 29.281 25.891 1 97.88 158 GLN B C 1
ATOM 4050 O O . GLN B 1 158 ? 1.205 29.031 24.875 1 97.88 158 GLN B O 1
ATOM 4055 N N . LYS B 1 159 ? 1.58 30.125 26.938 1 96.06 159 LYS B N 1
ATOM 4056 C CA . LYS B 1 159 ? 0.413 30.969 26.719 1 96.06 159 LYS B CA 1
ATOM 4057 C C . LYS B 1 159 ? 0.569 31.797 25.453 1 96.06 159 LYS B C 1
ATOM 4059 O O . LYS B 1 159 ? 1.616 32.406 25.234 1 96.06 159 LYS B O 1
ATOM 4064 N N . ASP B 1 160 ? -0.334 31.781 24.594 1 95.44 160 ASP B N 1
ATOM 4065 C CA . ASP B 1 160 ? -0.359 32.531 23.344 1 95.44 160 ASP B CA 1
ATOM 4066 C C . ASP B 1 160 ? 0.594 31.922 22.312 1 95.44 160 ASP B C 1
ATOM 4068 O O . ASP B 1 160 ? 1.003 32.594 21.375 1 95.44 160 ASP B O 1
ATOM 4072 N N . GLY B 1 161 ? 1.139 30.734 22.625 1 98.44 161 GLY B N 1
ATOM 4073 C CA . GLY B 1 161 ? 1.947 30.047 21.641 1 98.44 161 GLY B CA 1
ATOM 4074 C C . GLY B 1 161 ? 1.192 29.734 20.359 1 98.44 161 GLY B C 1
ATOM 4075 O O . GLY B 1 161 ? -0.024 29.922 20.297 1 98.44 161 GLY B O 1
ATOM 4076 N N . LEU B 1 162 ? 1.925 29.328 19.375 1 98.81 162 LEU B N 1
ATOM 4077 C CA . LEU B 1 162 ? 1.312 29.141 18.062 1 98.81 162 LEU B CA 1
ATOM 4078 C C . LEU B 1 162 ? 1.348 27.672 17.656 1 98.81 162 LEU B C 1
ATOM 4080 O O . LEU B 1 162 ? 2.215 26.906 18.094 1 98.81 162 LEU B O 1
ATOM 4084 N N . ILE B 1 163 ? 0.388 27.266 16.891 1 98.75 163 ILE B N 1
ATOM 4085 C CA . ILE B 1 163 ? 0.285 25.906 16.375 1 98.75 163 ILE B CA 1
ATOM 4086 C C . ILE B 1 163 ? 0.209 25.938 14.844 1 98.75 163 ILE B C 1
ATOM 4088 O O . ILE B 1 163 ? -0.554 26.719 14.266 1 98.75 163 ILE B O 1
ATOM 4092 N N . PHE B 1 164 ? 1.029 25.156 14.18 1 98.81 164 PHE B N 1
ATOM 4093 C CA . PHE B 1 164 ? 1.066 25.047 12.727 1 98.81 164 PHE B CA 1
ATOM 4094 C C . PHE B 1 164 ? 0.771 23.625 12.273 1 98.81 164 PHE B C 1
ATOM 4096 O O . PHE B 1 164 ? 1.545 22.703 12.555 1 98.81 164 PHE B O 1
ATOM 4103 N N . PRO B 1 165 ? -0.276 23.422 11.477 1 98.75 165 PRO B N 1
ATOM 4104 C CA . PRO B 1 165 ? -1.395 24.328 11.203 1 98.75 165 PRO B CA 1
ATOM 4105 C C . PRO B 1 165 ? -2.344 24.469 12.383 1 98.75 165 PRO B C 1
ATOM 4107 O O . PRO B 1 165 ? -2.234 23.734 13.367 1 98.75 165 PRO B O 1
ATOM 4110 N N . ASP B 1 166 ? -3.262 25.422 12.273 1 98.62 166 ASP B N 1
ATOM 4111 C CA . ASP B 1 166 ? -4.043 25.688 13.477 1 98.62 166 ASP B CA 1
ATOM 4112 C C . ASP B 1 166 ? -5.535 25.547 13.203 1 98.62 166 ASP B C 1
ATOM 4114 O O . ASP B 1 166 ? -6.355 25.719 14.109 1 98.62 166 ASP B O 1
ATOM 4118 N N . LYS B 1 167 ? -5.914 25.266 11.977 1 98.69 167 LYS B N 1
ATOM 4119 C CA . LYS B 1 167 ? -7.324 25.078 11.656 1 98.69 167 LYS B CA 1
ATOM 4120 C C . LYS B 1 167 ? -7.504 24.031 10.555 1 98.69 167 LYS B C 1
ATOM 4122 O O . LYS B 1 167 ? -6.715 23.969 9.609 1 98.69 167 LYS B O 1
ATOM 4127 N N . ALA B 1 168 ? -8.477 23.172 10.688 1 98.69 168 ALA B N 1
ATOM 4128 C CA . ALA B 1 168 ? -8.812 22.141 9.711 1 98.69 168 ALA B CA 1
ATOM 4129 C C . ALA B 1 168 ? -10.328 22.031 9.531 1 98.69 168 ALA B C 1
ATOM 4131 O O . ALA B 1 168 ? -11.078 22.125 10.508 1 98.69 168 ALA B O 1
ATOM 4132 N N . THR B 1 169 ? -10.773 21.797 8.312 1 98.81 169 THR B N 1
ATOM 4133 C CA . THR B 1 169 ? -12.203 21.688 8.031 1 98.81 169 THR B CA 1
ATOM 4134 C C . THR B 1 169 ? -12.484 20.484 7.148 1 98.81 169 THR B C 1
ATOM 4136 O O . THR B 1 169 ? -11.82 20.281 6.129 1 98.81 169 THR B O 1
ATOM 4139 N N . ILE B 1 170 ? -13.469 19.672 7.535 1 98.88 170 ILE B N 1
ATOM 4140 C CA . ILE B 1 170 ? -13.914 18.531 6.746 1 98.88 170 ILE B CA 1
ATOM 4141 C C . ILE B 1 170 ? -15.086 18.938 5.855 1 98.88 170 ILE B C 1
ATOM 4143 O O . ILE B 1 170 ? -16 19.641 6.301 1 98.88 170 ILE B O 1
ATOM 4147 N N . PHE B 1 171 ? -15.047 18.484 4.648 1 98.88 171 PHE B N 1
ATOM 4148 C CA . PHE B 1 171 ? -16.109 18.766 3.686 1 98.88 171 PHE B CA 1
ATOM 4149 C C . PHE B 1 171 ? -16.703 17.469 3.158 1 98.88 171 PHE B C 1
ATOM 4151 O O . PHE B 1 171 ? -16.047 16.422 3.164 1 98.88 171 PHE B O 1
ATOM 4158 N N . PHE B 1 172 ? -17.984 17.578 2.678 1 98.88 172 PHE B N 1
ATOM 4159 C CA . PHE B 1 172 ? -18.672 16.5 1.98 1 98.88 172 PHE B CA 1
ATOM 4160 C C . PHE B 1 172 ? -19.312 17 0.697 1 98.88 172 PHE B C 1
ATOM 4162 O O . PHE B 1 172 ? -19.688 18.172 0.606 1 98.88 172 PHE B O 1
ATOM 4169 N N . ALA B 1 173 ? -19.438 16.125 -0.241 1 98.88 173 ALA B N 1
ATOM 4170 C CA . ALA B 1 173 ? -20.234 16.328 -1.442 1 98.88 173 ALA B CA 1
ATOM 4171 C C . ALA B 1 173 ? -20.766 15 -1.973 1 98.88 173 ALA B C 1
ATOM 4173 O O . ALA B 1 173 ? -20.25 13.93 -1.614 1 98.88 173 ALA B O 1
ATOM 4174 N N . GLY B 1 174 ? -21.844 15.062 -2.721 1 98.81 174 GLY B N 1
ATOM 4175 C CA . GLY B 1 174 ? -22.328 13.898 -3.453 1 98.81 174 GLY B CA 1
ATOM 4176 C C . GLY B 1 174 ? -21.688 13.758 -4.824 1 98.81 174 GLY B C 1
ATOM 4177 O O . GLY B 1 174 ? -21.469 14.758 -5.52 1 98.81 174 GLY B O 1
ATOM 4178 N N . ILE B 1 175 ? -21.422 12.508 -5.238 1 98.81 175 ILE B N 1
ATOM 4179 C CA . ILE B 1 175 ? -20.734 12.344 -6.516 1 98.81 175 ILE B CA 1
ATOM 4180 C C . ILE B 1 175 ? -21.438 11.266 -7.344 1 98.81 175 ILE B C 1
ATOM 4182 O O . ILE B 1 175 ? -21.969 10.305 -6.793 1 98.81 175 ILE B O 1
ATOM 4186 N N . GLU B 1 176 ? -21.469 11.508 -8.656 1 98.69 176 GLU B N 1
ATOM 4187 C CA . GLU B 1 176 ? -21.75 10.461 -9.625 1 98.69 176 GLU B CA 1
ATOM 4188 C C . GLU B 1 176 ? -20.516 9.602 -9.898 1 98.69 176 GLU B C 1
ATOM 4190 O O . GLU B 1 176 ? -19.531 10.094 -10.43 1 98.69 176 GLU B O 1
ATOM 4195 N N . ASP B 1 177 ? -20.594 8.383 -9.461 1 97.44 177 ASP B N 1
ATOM 4196 C CA . ASP B 1 177 ? -19.422 7.516 -9.523 1 97.44 177 ASP B CA 1
ATOM 4197 C C . ASP B 1 177 ? -19.812 6.086 -9.891 1 97.44 177 ASP B C 1
ATOM 4199 O O . ASP B 1 177 ? -19.328 5.129 -9.297 1 97.44 177 ASP B O 1
ATOM 4203 N N . GLY B 1 178 ? -20.641 6.012 -10.852 1 96.94 178 GLY B N 1
ATOM 4204 C CA . GLY B 1 178 ? -21.203 4.727 -11.234 1 96.94 178 GLY B CA 1
ATOM 4205 C C . GLY B 1 178 ? -20.156 3.748 -11.742 1 96.94 178 GLY B C 1
ATOM 4206 O O . GLY B 1 178 ? -20.141 2.586 -11.328 1 96.94 178 GLY B O 1
ATOM 4207 N N . ASP B 1 179 ? -19.312 4.18 -12.633 1 95.88 179 ASP B N 1
ATOM 4208 C CA . ASP B 1 179 ? -18.297 3.312 -13.203 1 95.88 179 ASP B CA 1
ATOM 4209 C C . ASP B 1 179 ? -17.359 2.775 -12.125 1 95.88 179 ASP B C 1
ATOM 4211 O O . ASP B 1 179 ? -17.047 1.584 -12.109 1 95.88 179 ASP B O 1
ATOM 4215 N N . TYR B 1 180 ? -16.938 3.621 -11.289 1 94.5 180 TYR B N 1
ATOM 4216 C CA . TYR B 1 180 ? -16.016 3.219 -10.234 1 94.5 180 TYR B CA 1
ATOM 4217 C C . TYR B 1 180 ? -16.703 2.322 -9.219 1 94.5 180 TYR B C 1
ATOM 4219 O O . TYR B 1 180 ? -16.109 1.38 -8.695 1 94.5 180 TYR B O 1
ATOM 4227 N N . LYS B 1 181 ? -17.906 2.611 -8.898 1 96 181 LYS B N 1
ATOM 4228 C CA . LYS B 1 181 ? -18.688 1.738 -8.016 1 96 181 LYS B CA 1
ATOM 4229 C C . LYS B 1 181 ? -18.828 0.34 -8.617 1 96 181 LYS B C 1
ATOM 4231 O O . LYS B 1 181 ? -18.703 -0.659 -7.902 1 96 181 LYS B O 1
ATOM 4236 N N . GLU B 1 182 ? -19.156 0.281 -9.914 1 95.38 182 GLU B N 1
ATOM 4237 C CA . GLU B 1 182 ? -19.234 -1.001 -10.602 1 95.38 182 GLU B CA 1
ATOM 4238 C C . GLU B 1 182 ? -17.938 -1.784 -10.453 1 95.38 182 GLU B C 1
ATOM 4240 O O . GLU B 1 182 ? -17.953 -2.982 -10.172 1 95.38 182 GLU B O 1
ATOM 4245 N N . ASP B 1 183 ? -16.906 -1.062 -10.562 1 94.94 183 ASP B N 1
ATOM 4246 C CA . ASP B 1 183 ? -15.586 -1.677 -10.555 1 94.94 183 ASP B CA 1
ATOM 4247 C C . ASP B 1 183 ? -15.195 -2.113 -9.141 1 94.94 183 ASP B C 1
ATOM 4249 O O . ASP B 1 183 ? -14.625 -3.191 -8.961 1 94.94 183 ASP B O 1
ATOM 4253 N N . LYS B 1 184 ? -15.508 -1.361 -8.125 1 94.12 184 LYS B N 1
ATOM 4254 C CA . LYS B 1 184 ? -14.969 -1.596 -6.789 1 94.12 184 LYS B CA 1
ATOM 4255 C C . LYS B 1 184 ? -15.961 -2.369 -5.926 1 94.12 184 LYS B C 1
ATOM 4257 O O . LYS B 1 184 ? -15.562 -3.084 -5.004 1 94.12 184 LYS B O 1
ATOM 4262 N N . ILE B 1 185 ? -17.25 -2.203 -6.238 1 94.25 185 ILE B N 1
ATOM 4263 C CA . ILE B 1 185 ? -18.266 -2.785 -5.363 1 94.25 185 ILE B CA 1
ATOM 4264 C C . ILE B 1 185 ? -19 -3.904 -6.098 1 94.25 185 ILE B C 1
ATOM 4266 O O . ILE B 1 185 ? -19.031 -5.047 -5.637 1 94.25 185 ILE B O 1
ATOM 4270 N N . GLU B 1 186 ? -19.469 -3.609 -7.277 1 95.06 186 GLU B N 1
ATOM 4271 C CA . GLU B 1 186 ? -20.312 -4.566 -7.996 1 95.06 186 GLU B CA 1
ATOM 4272 C C . GLU B 1 186 ? -19.469 -5.707 -8.57 1 95.06 186 GLU B C 1
ATOM 4274 O O . GLU B 1 186 ? -20.016 -6.742 -8.961 1 95.06 186 GLU B O 1
ATOM 4279 N N . PHE B 1 187 ? -18.203 -5.527 -8.648 1 95.75 187 PHE B N 1
ATOM 4280 C CA . PHE B 1 187 ? -17.25 -6.559 -9.055 1 95.75 187 PHE B CA 1
ATOM 4281 C C . PHE B 1 187 ? -17.516 -7.859 -8.305 1 95.75 187 PHE B C 1
ATOM 4283 O O . PHE B 1 187 ? -17.438 -8.945 -8.883 1 95.75 187 PHE B O 1
ATOM 4290 N N . TRP B 1 188 ? -17.891 -7.773 -7.07 1 97.25 188 TRP B N 1
ATOM 4291 C CA . TRP B 1 188 ? -18.016 -8.922 -6.172 1 97.25 188 TRP B CA 1
ATOM 4292 C C . TRP B 1 188 ? -19.266 -9.742 -6.492 1 97.25 188 TRP B C 1
ATOM 4294 O O . TRP B 1 188 ? -19.391 -10.875 -6.027 1 97.25 188 TRP B O 1
ATOM 4304 N N . ASN B 1 189 ? -20.188 -9.148 -7.23 1 97.38 189 ASN B N 1
ATOM 4305 C CA . ASN B 1 189 ? -21.406 -9.875 -7.594 1 97.38 189 ASN B CA 1
ATOM 4306 C C . ASN B 1 189 ? -21.109 -11.062 -8.5 1 97.38 189 ASN B C 1
ATOM 4308 O O . ASN B 1 189 ? -21.859 -12.039 -8.523 1 97.38 189 ASN B O 1
ATOM 4312 N N . ASP B 1 190 ? -20.078 -10.922 -9.242 1 97.94 190 ASP B N 1
ATOM 4313 C CA . ASP B 1 190 ? -19.656 -11.969 -10.172 1 97.94 190 ASP B CA 1
ATOM 4314 C C . ASP B 1 190 ? -18.141 -11.938 -10.383 1 97.94 190 ASP B C 1
ATOM 4316 O O . ASP B 1 190 ? -17.641 -11.164 -11.203 1 97.94 190 ASP B O 1
ATOM 4320 N N . VAL B 1 191 ? -17.469 -12.789 -9.734 1 98 191 VAL B N 1
ATOM 4321 C CA . VAL B 1 191 ? -16.031 -12.953 -9.867 1 98 191 VAL B CA 1
ATOM 4322 C C . VAL B 1 191 ? -15.719 -14.234 -10.641 1 98 191 VAL B C 1
ATOM 4324 O O . VAL B 1 191 ? -15.711 -15.32 -10.062 1 98 191 VAL B O 1
ATOM 4327 N N . TYR B 1 192 ? -15.477 -14.094 -11.938 1 97.88 192 TYR B N 1
ATOM 4328 C CA . TYR B 1 192 ? -15.203 -15.195 -12.852 1 97.88 192 TYR B CA 1
ATOM 4329 C C . TYR B 1 192 ? -16.312 -16.25 -12.773 1 97.88 192 TYR B C 1
ATOM 4331 O O . TYR B 1 192 ? -16.031 -17.453 -12.766 1 97.88 192 TYR B O 1
ATOM 4339 N N . GLY B 1 193 ? -17.562 -15.812 -12.594 1 97.69 193 GLY B N 1
ATOM 4340 C CA . GLY B 1 193 ? -18.703 -16.719 -12.602 1 97.69 193 GLY B CA 1
ATOM 4341 C C . GLY B 1 193 ? -19.172 -17.109 -11.211 1 97.69 193 GLY B C 1
ATOM 4342 O O . GLY B 1 193 ? -20.156 -17.828 -11.055 1 97.69 193 GLY B O 1
ATOM 4343 N N . PHE B 1 194 ? -18.484 -16.688 -10.195 1 98.56 194 PHE B N 1
ATOM 4344 C CA . PHE B 1 194 ? -18.844 -17.062 -8.828 1 98.56 194 PHE B CA 1
ATOM 4345 C C . PHE B 1 194 ? -19.406 -15.875 -8.07 1 98.56 194 PHE B C 1
ATOM 4347 O O . PHE B 1 194 ? -19.016 -14.734 -8.297 1 98.56 194 PHE B O 1
ATOM 4354 N N . ASP B 1 195 ? -20.312 -16.188 -7.145 1 98.44 195 ASP B N 1
ATOM 4355 C CA . ASP B 1 195 ? -20.922 -15.195 -6.258 1 98.44 195 ASP B CA 1
ATOM 4356 C C . ASP B 1 195 ? -19.984 -14.859 -5.09 1 98.44 195 ASP B C 1
ATOM 4358 O O . ASP B 1 195 ? -19.766 -15.695 -4.211 1 98.44 195 ASP B O 1
ATOM 4362 N N . TYR B 1 196 ? -19.453 -13.672 -5.074 1 98.25 196 TYR B N 1
ATOM 4363 C CA . TYR B 1 196 ? -18.594 -13.211 -4 1 98.25 196 TYR B CA 1
ATOM 4364 C C . TYR B 1 196 ? -19.281 -12.133 -3.168 1 98.25 196 TYR B C 1
ATOM 4366 O O . TYR B 1 196 ? -18.609 -11.305 -2.537 1 98.25 196 TYR B O 1
ATOM 4374 N N . THR B 1 197 ? -20.531 -12.102 -3.049 1 96.69 197 THR B N 1
ATOM 4375 C CA . THR B 1 197 ? -21.312 -11.078 -2.354 1 96.69 197 THR B CA 1
ATOM 4376 C C . THR B 1 197 ? -20.938 -11.039 -0.872 1 96.69 197 THR B C 1
ATOM 4378 O O . THR B 1 197 ? -21.094 -10 -0.219 1 96.69 197 THR B O 1
ATOM 4381 N N . PRO B 1 198 ? -20.422 -12.133 -0.286 1 95.62 198 PRO B N 1
ATOM 4382 C CA . PRO B 1 198 ? -19.969 -12.023 1.098 1 95.62 198 PRO B CA 1
ATOM 4383 C C . PRO B 1 198 ? -18.859 -10.977 1.269 1 95.62 198 PRO B C 1
ATOM 4385 O O . PRO B 1 198 ? -18.719 -10.391 2.348 1 95.62 198 PRO B O 1
ATOM 4388 N N . LEU B 1 199 ? -18.062 -10.773 0.272 1 95.75 199 LEU B N 1
ATOM 4389 C CA . LEU B 1 199 ? -17.031 -9.758 0.346 1 95.75 199 LEU B CA 1
ATOM 4390 C C . LEU B 1 199 ? -17.562 -8.391 -0.051 1 95.75 199 LEU B C 1
ATOM 4392 O O . LEU B 1 199 ? -16.969 -7.359 0.262 1 95.75 199 LEU B O 1
ATOM 4396 N N . LYS B 1 200 ? -18.672 -8.398 -0.801 1 94.06 200 LYS B N 1
ATOM 4397 C CA . LYS B 1 200 ? -19.297 -7.129 -1.179 1 94.06 200 LYS B CA 1
ATOM 4398 C C . LYS B 1 200 ? -19.703 -6.328 0.055 1 94.06 200 LYS B C 1
ATOM 4400 O O . LYS B 1 200 ? -19.5 -5.113 0.107 1 94.06 200 LYS B O 1
ATOM 4405 N N . ALA B 1 201 ? -20.25 -7.059 1.008 1 89.5 201 ALA B N 1
ATOM 4406 C CA . ALA B 1 201 ? -20.688 -6.41 2.246 1 89.5 201 ALA B CA 1
ATOM 4407 C C . ALA B 1 201 ? -19.5 -5.766 2.965 1 89.5 201 ALA B C 1
ATOM 4409 O O . ALA B 1 201 ? -19.609 -4.66 3.494 1 89.5 201 ALA B O 1
ATOM 4410 N N . THR B 1 202 ? -18.406 -6.484 2.949 1 91.12 202 THR B N 1
ATOM 4411 C CA . THR B 1 202 ? -17.188 -5.961 3.557 1 91.12 202 THR B CA 1
ATOM 4412 C C . THR B 1 202 ? -16.688 -4.738 2.793 1 91.12 202 THR B C 1
ATOM 4414 O O . THR B 1 202 ? -16.328 -3.729 3.398 1 91.12 202 THR B O 1
ATOM 4417 N N . ALA B 1 203 ? -16.688 -4.809 1.514 1 92.06 203 ALA B N 1
ATOM 4418 C CA . ALA B 1 203 ? -16.25 -3.707 0.666 1 92.06 203 ALA B CA 1
ATOM 4419 C C . ALA B 1 203 ? -17.109 -2.463 0.891 1 92.06 203 ALA B C 1
ATOM 4421 O O . ALA B 1 203 ? -16.594 -1.342 0.892 1 92.06 203 ALA B O 1
ATOM 4422 N N . LEU B 1 204 ? -18.344 -2.678 1.147 1 92.06 204 LEU B N 1
ATOM 4423 C CA . LEU B 1 204 ? -19.281 -1.573 1.336 1 92.06 204 LEU B CA 1
ATOM 4424 C C . LEU B 1 204 ? -19.125 -0.965 2.727 1 92.06 204 LEU B C 1
ATOM 4426 O O . LEU B 1 204 ? -19.578 0.158 2.969 1 92.06 204 LEU B O 1
ATOM 4430 N N . SER B 1 205 ? -18.531 -1.709 3.598 1 92.56 205 SER B N 1
ATOM 4431 C CA . SER B 1 205 ? -18.422 -1.24 4.977 1 92.56 205 SER B CA 1
ATOM 4432 C C . SER B 1 205 ? -17.109 -0.499 5.207 1 92.56 205 SER B C 1
ATOM 4434 O O . SER B 1 205 ? -16.859 0.004 6.305 1 92.56 205 SER B O 1
ATOM 4436 N N . GLU B 1 206 ? -16.281 -0.399 4.266 1 94 206 GLU B N 1
ATOM 4437 C CA . GLU B 1 206 ? -15.039 0.362 4.34 1 94 206 GLU B CA 1
ATOM 4438 C C . GLU B 1 206 ? -15.039 1.523 3.352 1 94 206 GLU B C 1
ATOM 4440 O O . GLU B 1 206 ? -15.344 1.34 2.17 1 94 206 GLU B O 1
ATOM 4445 N N . PRO B 1 207 ? -14.711 2.668 3.84 1 96.5 207 PRO B N 1
ATOM 4446 C CA . PRO B 1 207 ? -14.578 3.754 2.865 1 96.5 207 PRO B CA 1
ATOM 4447 C C . PRO B 1 207 ? -13.414 3.549 1.905 1 96.5 207 PRO B C 1
ATOM 4449 O O . PRO B 1 207 ? -12.43 2.893 2.256 1 96.5 207 PRO B O 1
ATOM 4452 N N . LEU B 1 208 ? -13.562 4.055 0.745 1 96 208 LEU B N 1
ATOM 4453 C CA . LEU B 1 208 ? -12.477 4.016 -0.231 1 96 208 LEU B CA 1
ATOM 4454 C C . LEU B 1 208 ? -11.688 5.32 -0.219 1 96 208 LEU B C 1
ATOM 4456 O O . LEU B 1 208 ? -12.273 6.406 -0.181 1 96 208 LEU B O 1
ATOM 4460 N N . VAL B 1 209 ? -10.414 5.184 -0.119 1 96.44 209 VAL B N 1
ATOM 4461 C CA . VAL B 1 209 ? -9.539 6.348 -0.218 1 96.44 209 VAL B CA 1
ATOM 4462 C C . VAL B 1 209 ? -8.961 6.438 -1.628 1 96.44 209 VAL B C 1
ATOM 4464 O O . VAL B 1 209 ? -8.195 5.566 -2.051 1 96.44 209 VAL B O 1
ATOM 4467 N N . ASP B 1 210 ? -9.375 7.43 -2.377 1 96.12 210 ASP B N 1
ATOM 4468 C CA . ASP B 1 210 ? -8.938 7.605 -3.758 1 96.12 210 ASP B CA 1
ATOM 4469 C C . ASP B 1 210 ? -9.164 9.039 -4.227 1 96.12 210 ASP B C 1
ATOM 4471 O O . ASP B 1 210 ? -9.703 9.867 -3.484 1 96.12 210 ASP B O 1
ATOM 4475 N N . THR B 1 211 ? -8.688 9.305 -5.422 1 97.31 211 THR B N 1
ATOM 4476 C CA . THR B 1 211 ? -8.906 10.609 -6.027 1 97.31 211 THR B CA 1
ATOM 4477 C C . THR B 1 211 ? -10.211 10.625 -6.816 1 97.31 211 THR B C 1
ATOM 4479 O O . THR B 1 211 ? -10.547 9.656 -7.496 1 97.31 211 THR B O 1
ATOM 4482 N N . VAL B 1 212 ? -10.93 11.656 -6.68 1 97.69 212 VAL B N 1
ATOM 4483 C CA . VAL B 1 212 ? -12.195 11.859 -7.379 1 97.69 212 VAL B CA 1
ATOM 4484 C C . VAL B 1 212 ? -12.062 13.023 -8.359 1 97.69 212 VAL B C 1
ATOM 4486 O O . VAL B 1 212 ? -11.453 14.047 -8.031 1 97.69 212 VAL B O 1
ATOM 4489 N N . GLU B 1 213 ? -12.57 12.852 -9.539 1 97.12 213 GLU B N 1
ATOM 4490 C CA . GLU B 1 213 ? -12.594 13.961 -10.492 1 97.12 213 GLU B CA 1
ATOM 4491 C C . GLU B 1 213 ? -13.617 15.023 -10.086 1 97.12 213 GLU B C 1
ATOM 4493 O O . GLU B 1 213 ? -14.719 14.688 -9.633 1 97.12 213 GLU B O 1
ATOM 4498 N N . VAL B 1 214 ? -13.242 16.188 -10.336 1 96.94 214 VAL B N 1
ATOM 4499 C CA . VAL B 1 214 ? -14.102 17.297 -9.945 1 96.94 214 VAL B CA 1
ATOM 4500 C C . VAL B 1 214 ? -15.445 17.188 -10.664 1 96.94 214 VAL B C 1
ATOM 4502 O O . VAL B 1 214 ? -16.484 17.531 -10.102 1 96.94 214 VAL B O 1
ATOM 4505 N N . LYS B 1 215 ? -15.453 16.75 -11.898 1 97.25 215 LYS B N 1
ATOM 4506 C CA . LYS B 1 215 ? -16.672 16.672 -12.711 1 97.25 215 LYS B CA 1
ATOM 4507 C C . LYS B 1 215 ? -17.656 15.664 -12.117 1 97.25 215 LYS B C 1
ATOM 4509 O O . LYS B 1 215 ? -18.828 15.648 -12.5 1 97.25 215 LYS B O 1
ATOM 4514 N N . ALA B 1 216 ? -17.172 14.82 -11.211 1 98.12 216 ALA B N 1
ATOM 4515 C CA . ALA B 1 216 ? -18.031 13.812 -10.609 1 98.12 216 ALA B CA 1
ATOM 4516 C C . ALA B 1 216 ? -18.969 14.445 -9.586 1 98.12 216 ALA B C 1
ATOM 4518 O O . ALA B 1 216 ? -19.969 13.828 -9.18 1 98.12 216 ALA B O 1
ATOM 4519 N N . ALA B 1 217 ? -18.688 15.617 -9.086 1 98.31 217 ALA B N 1
ATOM 4520 C CA . ALA B 1 217 ? -19.484 16.266 -8.047 1 98.31 217 ALA B CA 1
ATOM 4521 C C . ALA B 1 217 ? -20.875 16.625 -8.555 1 98.31 217 ALA B C 1
ATOM 4523 O O . ALA B 1 217 ? -21.016 17.234 -9.617 1 98.31 217 ALA B O 1
ATOM 4524 N N . VAL B 1 218 ? -21.844 16.234 -7.824 1 98.62 218 VAL B N 1
ATOM 4525 C CA . VAL B 1 218 ? -23.234 16.453 -8.195 1 98.62 218 VAL B CA 1
ATOM 4526 C C . VAL B 1 218 ? -23.875 17.469 -7.234 1 98.62 218 VAL B C 1
ATOM 4528 O O . VAL B 1 218 ? -24.953 17.984 -7.504 1 98.62 218 VAL B O 1
ATOM 4531 N N . THR B 1 219 ? -23.25 17.734 -6.117 1 98.81 219 THR B N 1
ATOM 4532 C CA . THR B 1 219 ? -23.75 18.672 -5.121 1 98.81 219 THR B CA 1
ATOM 4533 C C . THR B 1 219 ? -22.688 19.734 -4.809 1 98.81 219 THR B C 1
ATOM 4535 O O . THR B 1 219 ? -21.516 19.547 -5.141 1 98.81 219 THR B O 1
ATOM 4538 N N . GLU B 1 220 ? -23.141 20.844 -4.199 1 98.44 220 GLU B N 1
ATOM 4539 C CA . GLU B 1 220 ? -22.188 21.781 -3.611 1 98.44 220 GLU B CA 1
ATOM 4540 C C . GLU B 1 220 ? -21.469 21.156 -2.422 1 98.44 220 GLU B C 1
ATOM 4542 O O . GLU B 1 220 ? -22.047 20.344 -1.697 1 98.44 220 GLU B O 1
ATOM 4547 N N . PRO B 1 221 ? -20.219 21.516 -2.285 1 98.56 221 PRO B N 1
ATOM 4548 C CA . PRO B 1 221 ? -19.547 21.062 -1.063 1 98.56 221 PRO B CA 1
ATOM 4549 C C . PRO B 1 221 ? -20.156 21.672 0.199 1 98.56 221 PRO B C 1
ATOM 4551 O O . PRO B 1 221 ? -20.609 22.812 0.173 1 98.56 221 PRO B O 1
ATOM 4554 N N . THR B 1 222 ? -20.156 21 1.224 1 98.75 222 THR B N 1
ATOM 4555 C CA . THR B 1 222 ? -20.609 21.484 2.52 1 98.75 222 THR B CA 1
ATOM 4556 C C . THR B 1 222 ? -19.578 21.219 3.604 1 98.75 222 THR B C 1
ATOM 4558 O O . THR B 1 222 ? -19.094 20.094 3.73 1 98.75 222 THR B O 1
ATOM 4561 N N . ALA B 1 223 ? -19.188 22.203 4.355 1 98.75 223 ALA B N 1
ATOM 4562 C CA . ALA B 1 223 ? -18.344 22.016 5.527 1 98.75 223 ALA B CA 1
ATOM 4563 C C . ALA B 1 223 ? -19.109 21.375 6.672 1 98.75 223 ALA B C 1
ATOM 4565 O O . ALA B 1 223 ? -20.203 21.812 7.023 1 98.75 223 ALA B O 1
ATOM 4566 N N . VAL B 1 224 ? -18.516 20.359 7.258 1 98.5 224 VAL B N 1
ATOM 4567 C CA . VAL B 1 224 ? -19.297 19.625 8.258 1 98.5 224 VAL B CA 1
ATOM 4568 C C . VAL B 1 224 ? -18.641 19.766 9.625 1 98.5 224 VAL B C 1
ATOM 4570 O O . VAL B 1 224 ? -19.312 19.625 10.656 1 98.5 224 VAL B O 1
ATOM 4573 N N . LEU B 1 225 ? -17.359 19.906 9.68 1 98.25 225 LEU B N 1
ATOM 4574 C CA . LEU B 1 225 ? -16.609 20.078 10.922 1 98.25 225 LEU B CA 1
ATOM 4575 C C . LEU B 1 225 ? -15.414 21 10.727 1 98.25 225 LEU B C 1
ATOM 4577 O O . LEU B 1 225 ? -14.656 20.828 9.766 1 98.25 225 LEU B O 1
ATOM 4581 N N . THR B 1 226 ? -15.312 21.969 11.516 1 98.62 226 THR B N 1
ATOM 4582 C CA . THR B 1 226 ? -14.125 22.812 11.578 1 98.62 226 THR B CA 1
ATOM 4583 C C . THR B 1 226 ? -13.469 22.719 12.953 1 98.62 226 THR B C 1
ATOM 4585 O O . THR B 1 226 ? -14.117 22.922 13.977 1 98.62 226 THR B O 1
ATOM 4588 N N . LEU B 1 227 ? -12.211 22.375 12.977 1 98.56 227 LEU B N 1
ATOM 4589 C CA . LEU B 1 227 ? -11.438 22.266 14.211 1 98.56 227 LEU B CA 1
ATOM 4590 C C . LEU B 1 227 ? -10.469 23.422 14.359 1 98.56 227 LEU B C 1
ATOM 4592 O O . LEU B 1 227 ? -9.664 23.688 13.461 1 98.56 227 LEU B O 1
ATOM 4596 N N . ASP B 1 228 ? -10.648 24.125 15.383 1 98.62 228 ASP B N 1
ATOM 4597 C CA . ASP B 1 228 ? -9.672 25.109 15.852 1 98.62 228 ASP B CA 1
ATOM 4598 C C . ASP B 1 228 ? -8.719 24.484 16.875 1 98.62 228 ASP B C 1
ATOM 4600 O O . ASP B 1 228 ? -9.102 24.219 18 1 98.62 228 ASP B O 1
ATOM 4604 N N . LEU B 1 229 ? -7.469 24.328 16.516 1 98.5 229 LEU B N 1
ATOM 4605 C CA . LEU B 1 229 ? -6.543 23.547 17.328 1 98.5 229 LEU B CA 1
ATOM 4606 C C . LEU B 1 229 ? -6.191 24.266 18.609 1 98.5 229 LEU B C 1
ATOM 4608 O O . LEU B 1 229 ? -5.633 23.672 19.531 1 98.5 229 LEU B O 1
ATOM 4612 N N . TYR B 1 230 ? -6.477 25.547 18.672 1 98.38 230 TYR B N 1
ATOM 4613 C CA . TYR B 1 230 ? -6.242 26.266 19.922 1 98.38 230 TYR B CA 1
ATOM 4614 C C . TYR B 1 230 ? -7.336 25.969 20.938 1 98.38 230 TYR B C 1
ATOM 4616 O O . TYR B 1 230 ? -7.133 26.125 22.141 1 98.38 230 TYR B O 1
ATOM 4624 N N . LYS B 1 231 ? -8.492 25.469 20.438 1 97.81 231 LYS B N 1
ATOM 4625 C CA . LYS B 1 231 ? -9.648 25.391 21.312 1 97.81 231 LYS B CA 1
ATOM 4626 C C . LYS B 1 231 ? -10.18 23.969 21.406 1 97.81 231 LYS B C 1
ATOM 4628 O O . LYS B 1 231 ? -10.75 23.562 22.422 1 97.81 231 LYS B O 1
ATOM 4633 N N . CYS B 1 232 ? -10.016 23.219 20.359 1 97.62 232 CYS B N 1
ATOM 4634 C CA . CYS B 1 232 ? -10.664 21.906 20.312 1 97.62 232 CYS B CA 1
ATOM 4635 C C . CYS B 1 232 ? -10.07 20.953 21.328 1 97.62 232 CYS B C 1
ATOM 4637 O O . CYS B 1 232 ? -8.938 21.141 21.781 1 97.62 232 CYS B O 1
ATOM 4639 N N . THR B 1 233 ? -10.867 19.969 21.75 1 97.69 233 THR B N 1
ATOM 4640 C CA . THR B 1 233 ? -10.484 18.922 22.688 1 97.69 233 THR B CA 1
ATOM 4641 C C . THR B 1 233 ? -10.633 17.547 22.031 1 97.69 233 THR B C 1
ATOM 4643 O O . THR B 1 233 ? -11.172 17.438 20.922 1 97.69 233 THR B O 1
ATOM 4646 N N . THR B 1 234 ? -10.148 16.531 22.688 1 95.56 234 THR B N 1
ATOM 4647 C CA . THR B 1 234 ? -10.266 15.188 22.156 1 95.56 234 THR B CA 1
ATOM 4648 C C . THR B 1 234 ? -11.734 14.781 22.031 1 95.56 234 THR B C 1
ATOM 4650 O O . THR B 1 234 ? -12.094 13.992 21.156 1 95.56 234 THR B O 1
ATOM 4653 N N . ASP B 1 235 ? -12.609 15.32 22.875 1 96.19 235 ASP B N 1
ATOM 4654 C CA . ASP B 1 235 ? -14.039 15.039 22.797 1 96.19 235 ASP B CA 1
ATOM 4655 C C . ASP B 1 235 ? -14.633 15.539 21.484 1 96.19 235 ASP B C 1
ATOM 4657 O O . ASP B 1 235 ? -15.609 14.977 20.984 1 96.19 235 ASP B O 1
ATOM 4661 N N . ASP B 1 236 ? -14.008 16.578 20.922 1 96.81 236 ASP B N 1
ATOM 4662 C CA . ASP B 1 236 ? -14.5 17.172 19.688 1 96.81 236 ASP B CA 1
ATOM 4663 C C . ASP B 1 236 ? -14.188 16.266 18.5 1 96.81 236 ASP B C 1
ATOM 4665 O O . ASP B 1 236 ? -14.734 16.453 17.406 1 96.81 236 ASP B O 1
ATOM 4669 N N . LEU B 1 237 ? -13.328 15.305 18.688 1 96.25 237 LEU B N 1
ATOM 4670 C CA . LEU B 1 237 ? -12.914 14.422 17.609 1 96.25 237 LEU B CA 1
ATOM 4671 C C . LEU B 1 237 ? -13.906 13.281 17.422 1 96.25 237 LEU B C 1
ATOM 4673 O O . LEU B 1 237 ? -13.812 12.516 16.469 1 96.25 237 LEU B O 1
ATOM 4677 N N . ALA B 1 238 ? -14.766 13.062 18.391 1 96.88 238 ALA B N 1
ATOM 4678 C CA . ALA B 1 238 ? -15.992 12.273 18.266 1 96.88 238 ALA B CA 1
ATOM 4679 C C . ALA B 1 238 ? -17.219 13.18 18.141 1 96.88 238 ALA B C 1
ATOM 4681 O O . ALA B 1 238 ? -17.547 13.922 19.062 1 96.88 238 ALA B O 1
ATOM 4682 N N . PHE B 1 239 ? -17.891 13.141 17 1 97.88 239 PHE B N 1
ATOM 4683 C CA . PHE B 1 239 ? -18.922 14.148 16.781 1 97.88 239 PHE B CA 1
ATOM 4684 C C . PHE B 1 239 ? -20.078 13.578 15.961 1 97.88 239 PHE B C 1
ATOM 4686 O O . PHE B 1 239 ? -19.906 12.57 15.266 1 97.88 239 PHE B O 1
ATOM 4693 N N . GLN B 1 240 ? -21.188 14.125 16.125 1 98.38 240 GLN B N 1
ATOM 4694 C CA . GLN B 1 240 ? -22.391 13.906 15.344 1 98.38 240 GLN B CA 1
ATOM 4695 C C . GLN B 1 240 ? -22.953 15.227 14.812 1 98.38 240 GLN B C 1
ATOM 4697 O O . GLN B 1 240 ? -23.188 16.156 15.578 1 98.38 240 GLN B O 1
ATOM 4702 N N . VAL B 1 241 ? -23.125 15.336 13.523 1 98.44 241 VAL B N 1
ATOM 4703 C CA . VAL B 1 241 ? -23.5 16.625 12.945 1 98.44 241 VAL B CA 1
ATOM 4704 C C . VAL B 1 241 ? -24.5 16.406 11.805 1 98.44 241 VAL B C 1
ATOM 4706 O O . VAL B 1 241 ? -24.25 15.578 10.914 1 98.44 241 VAL B O 1
ATOM 4709 N N . PRO B 1 242 ? -25.625 17.047 11.867 1 98.62 242 PRO B N 1
ATOM 4710 C CA . PRO B 1 242 ? -26.5 17.094 10.688 1 98.62 242 PRO B CA 1
ATOM 4711 C C . PRO B 1 242 ? -26.016 18.078 9.633 1 98.62 242 PRO B C 1
ATOM 4713 O O . PRO B 1 242 ? -25.453 19.125 9.977 1 98.62 242 PRO B O 1
ATOM 4716 N N . PHE B 1 243 ? -26.141 17.781 8.383 1 98.56 243 PHE B N 1
ATOM 4717 C CA . PHE B 1 243 ? -25.859 18.719 7.305 1 98.56 243 PHE B CA 1
ATOM 4718 C C . PHE B 1 243 ? -26.672 18.391 6.066 1 98.56 243 PHE B C 1
ATOM 4720 O O . PHE B 1 243 ? -27.406 17.391 6.047 1 98.56 243 PHE B O 1
ATOM 4727 N N . LYS B 1 244 ? -26.656 19.281 5.086 1 98.75 244 LYS B N 1
ATOM 4728 C CA . LYS B 1 244 ? -27.391 19.094 3.84 1 98.75 244 LYS B CA 1
ATOM 4729 C C . LYS B 1 244 ? -26.484 19.297 2.629 1 98.75 244 LYS B C 1
ATOM 4731 O O . LYS B 1 244 ? -25.516 20.062 2.693 1 98.75 244 LYS B O 1
ATOM 4736 N N . LEU B 1 245 ? -26.766 18.578 1.645 1 98.81 245 LEU B N 1
ATOM 4737 C CA . LEU B 1 245 ? -26.125 18.75 0.352 1 98.81 245 LEU B CA 1
ATOM 4738 C C . LEU B 1 245 ? -27.109 19.25 -0.692 1 98.81 245 LEU B C 1
ATOM 4740 O O . LEU B 1 245 ? -28.188 18.672 -0.869 1 98.81 245 LEU B O 1
ATOM 4744 N N . SER B 1 246 ? -26.734 20.328 -1.355 1 98.81 246 SER B N 1
ATOM 4745 C CA . SER B 1 246 ? -27.578 20.906 -2.396 1 98.81 246 SER B CA 1
ATOM 4746 C C . SER B 1 246 ? -27.219 20.344 -3.771 1 98.81 246 SER B C 1
ATOM 4748 O O . SER B 1 246 ? -26.078 20.484 -4.223 1 98.81 246 SER B O 1
ATOM 4750 N N . VAL B 1 247 ? -28.203 19.812 -4.473 1 98.75 247 VAL B N 1
ATOM 4751 C CA . VAL B 1 247 ? -27.984 19.188 -5.77 1 98.75 247 VAL B CA 1
ATOM 4752 C C . VAL B 1 247 ? -27.859 20.266 -6.848 1 98.75 247 VAL B C 1
ATOM 4754 O O . VAL B 1 247 ? -28.703 21.156 -6.934 1 98.75 247 VAL B O 1
ATOM 4757 N N . THR B 1 248 ? -26.875 20.125 -7.684 1 98.62 248 THR B N 1
ATOM 4758 C CA . THR B 1 248 ? -26.578 21.203 -8.625 1 98.62 248 THR B CA 1
ATOM 4759 C C . THR B 1 248 ? -26.953 20.797 -10.047 1 98.62 248 THR B C 1
ATOM 4761 O O . THR B 1 248 ? -26.906 21.609 -10.961 1 98.62 248 THR B O 1
ATOM 4764 N N . ARG B 1 249 ? -27.281 19.531 -10.312 1 98.56 249 ARG B N 1
ATOM 4765 C CA . ARG B 1 249 ? -27.672 19.047 -11.633 1 98.56 249 ARG B CA 1
ATOM 4766 C C . ARG B 1 249 ? -28.469 17.75 -11.531 1 98.56 249 ARG B C 1
ATOM 4768 O O . ARG B 1 249 ? -28.375 17.031 -10.531 1 98.56 249 ARG B O 1
ATOM 4775 N N . ASP B 1 250 ? -29.281 17.531 -12.555 1 98.5 250 ASP B N 1
ATOM 4776 C CA . ASP B 1 250 ? -29.953 16.234 -12.648 1 98.5 250 ASP B CA 1
ATOM 4777 C C . ASP B 1 250 ? -28.953 15.109 -12.891 1 98.5 250 ASP B C 1
ATOM 4779 O O . ASP B 1 250 ? -28.266 15.078 -13.922 1 98.5 250 ASP B O 1
ATOM 4783 N N . ASP B 1 251 ? -28.875 14.188 -11.961 1 98.56 251 ASP B N 1
ATOM 4784 C CA . ASP B 1 251 ? -27.891 13.117 -12.07 1 98.56 251 ASP B CA 1
ATOM 4785 C C . ASP B 1 251 ? -28.141 12.031 -11.031 1 98.56 251 ASP B C 1
ATOM 4787 O O . ASP B 1 251 ? -29.219 11.992 -10.406 1 98.56 251 ASP B O 1
ATOM 4791 N N . PHE B 1 252 ? -27.203 11.109 -10.914 1 98.56 252 PHE B N 1
ATOM 4792 C CA . PHE B 1 252 ? -27.172 10.078 -9.875 1 98.56 252 PHE B CA 1
ATOM 4793 C C . PHE B 1 252 ? -26.125 10.398 -8.828 1 98.56 252 PHE B C 1
ATOM 4795 O O . PHE B 1 252 ? -25.078 10.984 -9.133 1 98.56 252 PHE B O 1
ATOM 4802 N N . VAL B 1 253 ? -26.469 10.094 -7.602 1 98.69 253 VAL B N 1
ATOM 4803 C CA . VAL B 1 253 ? -25.453 10.117 -6.543 1 98.69 253 VAL B CA 1
ATOM 4804 C C . VAL B 1 253 ? -25.172 8.695 -6.074 1 98.69 253 VAL B C 1
ATOM 4806 O O . VAL B 1 253 ? -25.984 8.078 -5.402 1 98.69 253 VAL B O 1
ATOM 4809 N N . HIS B 1 254 ? -23.984 8.234 -6.445 1 98.31 254 HIS B N 1
ATOM 4810 C CA . HIS B 1 254 ? -23.562 6.879 -6.098 1 98.31 254 HIS B CA 1
ATOM 4811 C C . HIS B 1 254 ? -22.875 6.848 -4.746 1 98.31 254 HIS B C 1
ATOM 4813 O O . HIS B 1 254 ? -22.828 5.812 -4.082 1 98.31 254 HIS B O 1
ATOM 4819 N N . ALA B 1 255 ? -22.266 7.977 -4.344 1 98.56 255 ALA B N 1
ATOM 4820 C CA . ALA B 1 255 ? -21.453 8.016 -3.135 1 98.56 255 ALA B CA 1
ATOM 4821 C C . ALA B 1 255 ? -21.328 9.445 -2.607 1 98.56 255 ALA B C 1
ATOM 4823 O O . ALA B 1 255 ? -21.656 10.406 -3.307 1 98.56 255 ALA B O 1
ATOM 4824 N N . LEU B 1 256 ? -20.938 9.539 -1.371 1 98.69 256 LEU B N 1
ATOM 4825 C CA . LEU B 1 256 ? -20.406 10.781 -0.797 1 98.69 256 LEU B CA 1
ATOM 4826 C C . LEU B 1 256 ? -18.891 10.812 -0.862 1 98.69 256 LEU B C 1
ATOM 4828 O O . LEU B 1 256 ? -18.234 9.773 -0.751 1 98.69 256 LEU B O 1
ATOM 4832 N N . VAL B 1 257 ? -18.359 11.953 -1.089 1 98.81 257 VAL B N 1
ATOM 4833 C CA . VAL B 1 257 ? -16.906 12.148 -1.02 1 98.81 257 VAL B CA 1
ATOM 4834 C C . VAL B 1 257 ? -16.578 13.164 0.071 1 98.81 257 VAL B C 1
ATOM 4836 O O . VAL B 1 257 ? -17.297 14.148 0.248 1 98.81 257 VAL B O 1
ATOM 4839 N N . SER B 1 258 ? -15.539 12.867 0.828 1 98.81 258 SER B N 1
ATOM 4840 C CA . SER B 1 258 ? -15.07 13.766 1.875 1 98.81 258 SER B CA 1
ATOM 4841 C C . SER B 1 258 ? -13.602 14.125 1.671 1 98.81 258 SER B C 1
ATOM 4843 O O . SER B 1 258 ? -12.812 13.305 1.202 1 98.81 258 SER B O 1
ATOM 4845 N N . TRP B 1 259 ? -13.32 15.289 1.965 1 98.81 259 TRP B N 1
ATOM 4846 C CA . TRP B 1 259 ? -11.953 15.797 1.979 1 98.81 259 TRP B CA 1
ATOM 4847 C C . TRP B 1 259 ? -11.766 16.844 3.074 1 98.81 259 TRP B C 1
ATOM 4849 O O . TRP B 1 259 ? -12.68 17.094 3.861 1 98.81 259 TRP B O 1
ATOM 4859 N N . PHE B 1 260 ? -10.562 17.406 3.209 1 98.81 260 PHE B N 1
ATOM 4860 C CA . PHE B 1 260 ? -10.375 18.391 4.254 1 98.81 260 PHE B CA 1
ATOM 4861 C C . PHE B 1 260 ? -9.469 19.516 3.775 1 98.81 260 PHE B C 1
ATOM 4863 O O . PHE B 1 260 ? -8.664 19.328 2.855 1 98.81 260 PHE B O 1
ATOM 4870 N N . ASP B 1 261 ? -9.672 20.672 4.301 1 98.75 261 ASP B N 1
ATOM 4871 C CA . ASP B 1 261 ? -8.844 21.844 4.125 1 98.75 261 ASP B CA 1
ATOM 4872 C C . ASP B 1 261 ? -8.047 22.156 5.395 1 98.75 261 ASP B C 1
ATOM 4874 O O . ASP B 1 261 ? -8.539 21.953 6.504 1 98.75 261 ASP B O 1
ATOM 4878 N N . ILE B 1 262 ? -6.844 22.625 5.176 1 98.75 262 ILE B N 1
ATOM 4879 C CA . ILE B 1 262 ? -5.945 22.953 6.27 1 98.75 262 ILE B CA 1
ATOM 4880 C C . ILE B 1 262 ? -5.543 24.422 6.18 1 98.75 262 ILE B C 1
ATOM 4882 O O . ILE B 1 262 ? -5.207 24.922 5.098 1 98.75 262 ILE B O 1
ATOM 4886 N N . ASP B 1 263 ? -5.574 25.109 7.281 1 98.75 263 ASP B N 1
ATOM 4887 C CA . ASP B 1 263 ? -5.238 26.531 7.301 1 98.75 263 ASP B CA 1
ATOM 4888 C C . ASP B 1 263 ? -4.117 26.812 8.305 1 98.75 263 ASP B C 1
ATOM 4890 O O . ASP B 1 263 ? -4.094 26.234 9.391 1 98.75 263 ASP B O 1
ATOM 4894 N N . PHE B 1 264 ? -3.199 27.594 7.902 1 98.62 264 PHE B N 1
ATOM 4895 C CA . PHE B 1 264 ? -2.193 28.25 8.734 1 98.62 264 PHE B CA 1
ATOM 4896 C C . PHE B 1 264 ? -2.541 29.719 8.961 1 98.62 264 PHE B C 1
ATOM 4898 O O . PHE B 1 264 ? -1.997 30.594 8.297 1 98.62 264 PHE B O 1
ATOM 4905 N N . THR B 1 265 ? -3.34 29.938 9.906 1 97.88 265 THR B N 1
ATOM 4906 C CA . THR B 1 265 ? -3.936 31.266 10.047 1 97.88 265 THR B CA 1
ATOM 4907 C C . THR B 1 265 ? -3 32.188 10.797 1 97.88 265 THR B C 1
ATOM 4909 O O . THR B 1 265 ? -3.18 33.406 10.766 1 97.88 265 THR B O 1
ATOM 4912 N N . ALA B 1 266 ? -2.014 31.609 11.516 1 95.75 266 ALA B N 1
ATOM 4913 C CA . ALA B 1 266 ? -1.061 32.438 12.273 1 95.75 266 ALA B CA 1
ATOM 4914 C C . ALA B 1 266 ? -0.101 33.156 11.344 1 95.75 266 ALA B C 1
ATOM 4916 O O . ALA B 1 266 ? 0.59 34.094 11.758 1 95.75 266 ALA B O 1
ATOM 4917 N N . CYS B 1 267 ? -0.042 32.781 10.094 1 96.06 267 CYS B N 1
ATOM 4918 C CA . CYS B 1 267 ? 0.88 33.344 9.125 1 96.06 267 CYS B CA 1
ATOM 4919 C C . CYS B 1 267 ? 0.497 34.781 8.805 1 96.06 267 CYS B C 1
ATOM 4921 O O . CYS B 1 267 ? -0.676 35.156 8.898 1 96.06 267 CYS B O 1
ATOM 4923 N N . HIS B 1 268 ? 1.477 35.594 8.398 1 95.31 268 HIS B N 1
ATOM 4924 C CA . HIS B 1 268 ? 1.231 36.969 7.996 1 95.31 268 HIS B CA 1
ATOM 4925 C C . HIS B 1 268 ? 0.224 37.031 6.852 1 95.31 268 HIS B C 1
ATOM 4927 O O . HIS B 1 268 ? -0.738 37.812 6.91 1 95.31 268 HIS B O 1
ATOM 4933 N N . LYS B 1 269 ? 0.498 36.312 5.836 1 95.62 269 LYS B N 1
ATOM 4934 C CA . LYS B 1 269 ? -0.498 35.969 4.816 1 95.62 269 LYS B CA 1
ATOM 4935 C C . LYS B 1 269 ? -1.005 34.562 4.984 1 95.62 269 LYS B C 1
ATOM 4937 O O . LYS B 1 269 ? -0.232 33.594 4.879 1 95.62 269 LYS B O 1
ATOM 4942 N N . PRO B 1 270 ? -2.254 34.469 5.211 1 93.81 270 PRO B N 1
ATOM 4943 C CA . PRO B 1 270 ? -2.76 33.125 5.469 1 93.81 270 PRO B CA 1
ATOM 4944 C C . PRO B 1 270 ? -2.389 32.125 4.367 1 93.81 270 PRO B C 1
ATOM 4946 O O . PRO B 1 270 ? -2.418 32.469 3.184 1 93.81 270 PRO B O 1
ATOM 4949 N N . ILE B 1 271 ? -1.921 31 4.73 1 97.94 271 ILE B N 1
ATOM 4950 C CA . ILE B 1 271 ? -1.604 29.875 3.848 1 97.94 271 ILE B CA 1
ATOM 4951 C C . ILE B 1 271 ? -2.611 28.75 4.059 1 97.94 271 ILE B C 1
ATOM 4953 O O . ILE B 1 271 ? -3.039 28.5 5.188 1 97.94 271 ILE B O 1
ATOM 4957 N N . ARG B 1 272 ? -3.031 28.156 2.998 1 97.94 272 ARG B N 1
ATOM 4958 C CA . ARG B 1 272 ? -4.012 27.062 3.07 1 97.94 272 ARG B CA 1
ATOM 4959 C C . ARG B 1 272 ? -3.766 26.031 1.978 1 97.94 272 ARG B C 1
ATOM 4961 O O . ARG B 1 272 ? -3.16 26.344 0.948 1 97.94 272 ARG B O 1
ATOM 4968 N N . PHE B 1 273 ? -4.16 24.797 2.227 1 98.38 273 PHE B N 1
ATOM 4969 C CA . PHE B 1 273 ? -4.246 23.797 1.159 1 98.38 273 PHE B CA 1
ATOM 4970 C C . PHE B 1 273 ? -5.453 22.891 1.358 1 98.38 273 PHE B C 1
ATOM 4972 O O . PHE B 1 273 ? -6.035 22.859 2.445 1 98.38 273 PHE B O 1
ATOM 4979 N N . SER B 1 274 ? -5.824 22.219 0.275 1 98.5 274 SER B N 1
ATOM 4980 C CA . SER B 1 274 ? -6.98 21.328 0.26 1 98.5 274 SER B CA 1
ATOM 4981 C C . SER B 1 274 ? -6.609 19.969 -0.303 1 98.5 274 SER B C 1
ATOM 4983 O O . SER B 1 274 ? -5.668 19.844 -1.087 1 98.5 274 SER B O 1
ATOM 4985 N N . THR B 1 275 ? -7.309 18.938 0.177 1 98.44 275 THR B N 1
ATOM 4986 C CA . THR B 1 275 ? -7.176 17.594 -0.396 1 98.44 275 THR B CA 1
ATOM 4987 C C . THR B 1 275 ? -8.328 17.297 -1.348 1 98.44 275 THR B C 1
ATOM 4989 O O . THR B 1 275 ? -8.5 16.172 -1.794 1 98.44 275 THR B O 1
ATOM 4992 N N . GLY B 1 276 ? -9.141 18.266 -1.614 1 97.94 276 GLY B N 1
ATOM 4993 C CA . GLY B 1 276 ? -10.375 18.062 -2.354 1 97.94 276 GLY B CA 1
ATOM 4994 C C . GLY B 1 276 ? -10.148 17.797 -3.83 1 97.94 276 GLY B C 1
ATOM 4995 O O . GLY B 1 276 ? -9.039 18 -4.34 1 97.94 276 GLY B O 1
ATOM 4996 N N . PRO B 1 277 ? -11.188 17.344 -4.477 1 96.94 277 PRO B N 1
ATOM 4997 C CA . PRO B 1 277 ? -11.094 16.984 -5.895 1 96.94 277 PRO B CA 1
ATOM 4998 C C . PRO B 1 277 ? -10.711 18.188 -6.77 1 96.94 277 PRO B C 1
ATOM 5000 O O . PRO B 1 277 ? -10.188 18 -7.871 1 96.94 277 PRO B O 1
ATOM 5003 N N . HIS B 1 278 ? -10.898 19.359 -6.316 1 96.06 278 HIS B N 1
ATOM 5004 C CA . HIS B 1 278 ? -10.703 20.562 -7.105 1 96.06 278 HIS B CA 1
ATOM 5005 C C . HIS B 1 278 ? -9.258 21.047 -7.031 1 96.06 278 HIS B C 1
ATOM 5007 O O . HIS B 1 278 ? -8.914 22.078 -7.605 1 96.06 278 HIS B O 1
ATOM 5013 N N . THR B 1 279 ? -8.461 20.422 -6.273 1 95.38 279 THR B N 1
ATOM 5014 C CA . THR B 1 279 ? -7.086 20.875 -6.09 1 95.38 279 THR B CA 1
ATOM 5015 C C . THR B 1 279 ? -6.098 19.828 -6.59 1 95.38 279 THR B C 1
ATOM 5017 O O . THR B 1 279 ? -6.504 18.75 -7.023 1 95.38 279 THR B O 1
ATOM 5020 N N . LYS B 1 280 ? -4.812 20.203 -6.566 1 95.31 280 LYS B N 1
ATOM 5021 C CA . LYS B 1 280 ? -3.746 19.281 -6.93 1 95.31 280 LYS B CA 1
ATOM 5022 C C . LYS B 1 280 ? -3.717 18.078 -5.98 1 95.31 280 LYS B C 1
ATOM 5024 O O . LYS B 1 280 ? -4.074 18.203 -4.809 1 95.31 280 LYS B O 1
ATOM 5029 N N . TYR B 1 281 ? -3.229 17.078 -6.492 1 95.69 281 TYR B N 1
ATOM 5030 C CA . TYR B 1 281 ? -3.133 15.797 -5.793 1 95.69 281 TYR B CA 1
ATOM 5031 C C . TYR B 1 281 ? -2.371 15.953 -4.48 1 95.69 281 TYR B C 1
ATOM 5033 O O . TYR B 1 281 ? -1.352 16.641 -4.426 1 95.69 281 TYR B O 1
ATOM 5041 N N . THR B 1 282 ? -2.838 15.344 -3.428 1 97.44 282 THR B N 1
ATOM 5042 C CA . THR B 1 282 ? -2.121 15.07 -2.188 1 97.44 282 THR B CA 1
ATOM 5043 C C . THR B 1 282 ? -2.174 13.578 -1.853 1 97.44 282 THR B C 1
ATOM 5045 O O . THR B 1 282 ? -3.082 12.867 -2.291 1 97.44 282 THR B O 1
ATOM 5048 N N . HIS B 1 283 ? -1.242 13.062 -1.046 1 96.62 283 HIS B N 1
ATOM 5049 C CA . HIS B 1 283 ? -1.205 11.641 -0.703 1 96.62 283 HIS B CA 1
ATOM 5050 C C . HIS B 1 283 ? -2.402 11.258 0.159 1 96.62 283 HIS B C 1
ATOM 5052 O O . HIS B 1 283 ? -2.688 10.07 0.332 1 96.62 283 HIS B O 1
ATOM 5058 N N . TRP B 1 284 ? -3.104 12.227 0.724 1 97.31 284 TRP B N 1
ATOM 5059 C CA . TRP B 1 284 ? -4.277 11.945 1.543 1 97.31 284 TRP B CA 1
ATOM 5060 C C . TRP B 1 284 ? -5.473 11.57 0.672 1 97.31 284 TRP B C 1
ATOM 5062 O O . TRP B 1 284 ? -6.406 10.914 1.137 1 97.31 284 TRP B O 1
ATOM 5072 N N . LYS B 1 285 ? -5.484 12.086 -0.552 1 98 285 LYS B N 1
ATOM 5073 C CA . LYS B 1 285 ? -6.602 11.852 -1.467 1 98 285 LYS B CA 1
ATOM 5074 C C . LYS B 1 285 ? -7.93 12.234 -0.823 1 98 285 LYS B C 1
ATOM 5076 O O . LYS B 1 285 ? -8.016 13.227 -0.103 1 98 285 LYS B O 1
ATOM 5081 N N . GLN B 1 286 ? -9.031 11.625 -1.325 1 98.56 286 GLN B N 1
ATOM 5082 C CA . GLN B 1 286 ? -10.359 11.797 -0.752 1 98.56 286 GLN B CA 1
ATOM 5083 C C . GLN B 1 286 ? -10.898 10.477 -0.211 1 98.56 286 GLN B C 1
ATOM 5085 O O . GLN B 1 286 ? -10.328 9.414 -0.462 1 98.56 286 GLN B O 1
ATOM 5090 N N . THR B 1 287 ? -11.828 10.562 0.648 1 98.56 287 THR B N 1
ATOM 5091 C CA . THR B 1 287 ? -12.508 9.391 1.188 1 98.56 287 THR B CA 1
ATOM 5092 C C . THR B 1 287 ? -13.922 9.273 0.611 1 98.56 287 THR B C 1
ATOM 5094 O O . THR B 1 287 ? -14.703 10.219 0.669 1 98.56 287 THR B O 1
ATOM 5097 N N . VAL B 1 288 ? -14.211 8.125 0.06 1 98.38 288 VAL B N 1
ATOM 5098 C CA . VAL B 1 288 ? -15.469 7.926 -0.647 1 98.38 288 VAL B CA 1
ATOM 5099 C C . VAL B 1 288 ? -16.344 6.941 0.122 1 98.38 288 VAL B C 1
ATOM 5101 O O . VAL B 1 288 ? -15.875 5.871 0.527 1 98.38 288 VAL B O 1
ATOM 5104 N N . PHE B 1 289 ? -17.578 7.301 0.352 1 98.25 289 PHE B N 1
ATOM 5105 C CA . PHE B 1 289 ? -18.594 6.5 1.025 1 98.25 289 PHE B CA 1
ATOM 5106 C C . PHE B 1 289 ? -19.719 6.121 0.061 1 98.25 289 PHE B C 1
ATOM 5108 O O . PHE B 1 289 ? -20.578 6.938 -0.238 1 98.25 289 PHE B O 1
ATOM 5115 N N . TYR B 1 290 ? -19.781 4.945 -0.392 1 97.38 290 TYR B N 1
ATOM 5116 C CA . TYR B 1 290 ? -20.766 4.539 -1.389 1 97.38 290 TYR B CA 1
ATOM 5117 C C . TYR B 1 290 ? -22.109 4.25 -0.739 1 97.38 290 TYR B C 1
ATOM 5119 O O . TYR B 1 290 ? -22.172 3.652 0.336 1 97.38 290 TYR B O 1
ATOM 5127 N N . PHE B 1 291 ? -23.141 4.664 -1.418 1 96 291 PHE B N 1
ATOM 5128 C CA . PHE B 1 291 ? -24.484 4.266 -1.056 1 96 291 PHE B CA 1
ATOM 5129 C C . PHE B 1 291 ? -24.766 2.83 -1.486 1 96 291 PHE B C 1
ATOM 5131 O O . PHE B 1 291 ? -24.234 2.369 -2.502 1 96 291 PHE B O 1
ATOM 5138 N N . GLU B 1 292 ? -25.562 2.189 -0.633 1 91.25 292 GLU B N 1
ATOM 5139 C CA . GLU B 1 292 ? -26.062 0.907 -1.112 1 91.25 292 GLU B CA 1
ATOM 5140 C C . GLU B 1 292 ? -27 1.095 -2.309 1 91.25 292 GLU B C 1
ATOM 5142 O O . GLU B 1 292 ? -26.797 0.485 -3.361 1 91.25 292 GLU B O 1
ATOM 5147 N N . ASP B 1 293 ? -27.984 2.012 -2.104 1 90.31 293 ASP B N 1
ATOM 5148 C CA . ASP B 1 293 ? -28.906 2.354 -3.176 1 90.31 293 ASP B CA 1
ATOM 5149 C C . ASP B 1 293 ? -28.578 3.719 -3.775 1 90.31 293 ASP B C 1
ATOM 5151 O O . ASP B 1 293 ? -28.484 4.715 -3.053 1 90.31 293 ASP B O 1
ATOM 5155 N N . VAL B 1 294 ? -28.484 3.754 -5.035 1 95.12 294 VAL B N 1
ATOM 5156 C CA . VAL B 1 294 ? -28.141 4.98 -5.75 1 95.12 294 VAL B CA 1
ATOM 5157 C C . VAL B 1 294 ? -29.297 5.973 -5.648 1 95.12 294 VAL B C 1
ATOM 5159 O O . VAL B 1 294 ? -30.469 5.594 -5.754 1 95.12 294 VAL B O 1
ATOM 5162 N N . LEU B 1 295 ? -28.938 7.238 -5.438 1 98 295 LEU B N 1
ATOM 5163 C CA . LEU B 1 295 ? -29.953 8.289 -5.398 1 98 295 LEU B CA 1
ATOM 5164 C C . LEU B 1 295 ? -30.125 8.922 -6.77 1 98 295 LEU B C 1
ATOM 5166 O O . LEU B 1 295 ? -29.141 9.289 -7.422 1 98 295 LEU B O 1
ATOM 5170 N N . THR B 1 296 ? -31.328 8.992 -7.246 1 98.31 296 THR B N 1
ATOM 5171 C CA . THR B 1 296 ? -31.672 9.781 -8.422 1 98.31 296 THR B CA 1
ATOM 5172 C C . THR B 1 296 ? -32.125 11.188 -8.023 1 98.31 296 THR B C 1
ATOM 5174 O O . THR B 1 296 ? -33.188 11.359 -7.422 1 98.31 296 THR B O 1
ATOM 5177 N N . VAL B 1 297 ? -31.312 12.18 -8.414 1 98.56 297 VAL B N 1
ATOM 5178 C CA . VAL B 1 297 ? -31.562 13.5 -7.852 1 98.56 297 VAL B CA 1
ATOM 5179 C C . VAL B 1 297 ? -31.781 14.516 -8.977 1 98.56 297 VAL B C 1
ATOM 5181 O O . VAL B 1 297 ? -31.375 14.281 -10.117 1 98.56 297 VAL B O 1
ATOM 5184 N N . GLN B 1 298 ? -32.438 15.625 -8.656 1 98.31 298 GLN B N 1
ATOM 5185 C CA . GLN B 1 298 ? -32.656 16.734 -9.586 1 98.31 298 GLN B CA 1
ATOM 5186 C C . GLN B 1 298 ? -32.125 18.047 -9.016 1 98.31 298 GLN B C 1
ATOM 5188 O O . GLN B 1 298 ? -32.125 18.25 -7.805 1 98.31 298 GLN B O 1
ATOM 5193 N N . GLN B 1 299 ? -31.766 18.828 -9.992 1 98.25 299 GLN B N 1
ATOM 5194 C CA . GLN B 1 299 ? -31.25 20.141 -9.609 1 98.25 299 GLN B CA 1
ATOM 5195 C C . GLN B 1 299 ? -32.219 20.859 -8.672 1 98.25 299 GLN B C 1
ATOM 5197 O O . GLN B 1 299 ? -33.438 20.875 -8.906 1 98.25 299 GLN B O 1
ATOM 5202 N N . GLY B 1 300 ? -31.594 21.422 -7.598 1 97.69 300 GLY B N 1
ATOM 5203 C CA . GLY B 1 300 ? -32.406 22.188 -6.652 1 97.69 300 GLY B CA 1
ATOM 5204 C C . GLY B 1 300 ? -32.812 21.391 -5.441 1 97.69 300 GLY B C 1
ATOM 5205 O O . GLY B 1 300 ? -33.219 21.953 -4.414 1 97.69 300 GLY B O 1
ATOM 5206 N N . GLU B 1 301 ? -32.781 20.062 -5.531 1 98.31 301 GLU B N 1
ATOM 5207 C CA . GLU B 1 301 ? -33.125 19.203 -4.402 1 98.31 301 GLU B CA 1
ATOM 5208 C C . GLU B 1 301 ? -32 19.172 -3.365 1 98.31 301 GLU B C 1
ATOM 5210 O O . GLU B 1 301 ? -30.906 19.656 -3.625 1 98.31 301 GLU B O 1
ATOM 5215 N N . GLN B 1 302 ? -32.438 18.656 -2.162 1 98.5 302 GLN B N 1
ATOM 5216 C CA . GLN B 1 302 ? -31.469 18.547 -1.067 1 98.5 302 GLN B CA 1
ATOM 5217 C C . GLN B 1 302 ? -31.391 17.125 -0.543 1 98.5 302 GLN B C 1
ATOM 5219 O O . GLN B 1 302 ? -32.406 16.391 -0.558 1 98.5 302 GLN B O 1
ATOM 5224 N N . ILE B 1 303 ? -30.25 16.75 -0.188 1 98.62 303 ILE B N 1
ATOM 5225 C CA . ILE B 1 303 ? -30.062 15.516 0.572 1 98.62 303 ILE B CA 1
ATOM 5226 C C . ILE B 1 303 ? -29.75 15.852 2.029 1 98.62 303 ILE B C 1
ATOM 5228 O O . ILE B 1 303 ? -28.734 16.469 2.324 1 98.62 303 ILE B O 1
ATOM 5232 N N . ALA B 1 304 ? -30.625 15.508 2.949 1 98.75 304 ALA B N 1
ATOM 5233 C CA . ALA B 1 304 ? -30.391 15.68 4.379 1 98.75 304 ALA B CA 1
ATOM 5234 C C . ALA B 1 304 ? -29.578 14.523 4.945 1 98.75 304 ALA B C 1
ATOM 5236 O O . ALA B 1 304 ? -29.906 13.352 4.707 1 98.75 304 ALA B O 1
ATOM 5237 N N . LEU B 1 305 ? -28.516 14.859 5.691 1 98.75 305 LEU B N 1
ATOM 5238 C CA . LEU B 1 305 ? -27.625 13.828 6.215 1 98.75 305 LEU B CA 1
ATOM 5239 C C . LEU B 1 305 ? -27.328 14.062 7.691 1 98.75 305 LEU B C 1
ATOM 5241 O O . LEU B 1 305 ? -27.5 15.18 8.195 1 98.75 305 LEU B O 1
ATOM 5245 N N . ASN B 1 306 ? -27.031 13.008 8.375 1 98.75 306 ASN B N 1
ATOM 5246 C CA . ASN B 1 306 ? -26.453 13.031 9.719 1 98.75 306 ASN B CA 1
ATOM 5247 C C . ASN B 1 306 ? -25.172 12.195 9.797 1 98.75 306 ASN B C 1
ATOM 5249 O O . ASN B 1 306 ? -25.203 10.992 9.523 1 98.75 306 ASN B O 1
ATOM 5253 N N . LEU B 1 307 ? -24.109 12.82 10.109 1 98.75 307 LEU B N 1
ATOM 5254 C CA . LEU B 1 307 ? -22.797 12.188 10.164 1 98.75 307 LEU B CA 1
ATOM 5255 C C . LEU B 1 307 ? -22.375 11.922 11.602 1 98.75 307 LEU B C 1
ATOM 5257 O O . LEU B 1 307 ? -22.391 12.828 12.438 1 98.75 307 LEU B O 1
ATOM 5261 N N . ASP B 1 308 ? -22.109 10.688 11.922 1 98.62 308 ASP B N 1
ATOM 5262 C CA . ASP B 1 308 ? -21.594 10.273 13.227 1 98.62 308 ASP B CA 1
ATOM 5263 C C . ASP B 1 308 ? -20.219 9.641 13.094 1 98.62 308 ASP B C 1
ATOM 5265 O O . ASP B 1 308 ? -20.062 8.562 12.516 1 98.62 308 ASP B O 1
ATOM 5269 N N . VAL B 1 309 ? -19.203 10.297 13.617 1 98.19 309 VAL B N 1
ATOM 5270 C CA . VAL B 1 309 ? -17.828 9.852 13.531 1 98.19 309 VAL B CA 1
ATOM 5271 C C . VAL B 1 309 ? -17.234 9.688 14.93 1 98.19 309 VAL B C 1
ATOM 5273 O O . VAL B 1 309 ? -17.359 10.594 15.766 1 98.19 309 VAL B O 1
ATOM 5276 N N . ARG B 1 310 ? -16.562 8.539 15.195 1 96.81 310 ARG B N 1
ATOM 5277 C CA . ARG B 1 310 ? -15.93 8.305 16.5 1 96.81 310 ARG B CA 1
ATOM 5278 C C . ARG B 1 310 ? -14.766 7.332 16.375 1 96.81 310 ARG B C 1
ATOM 5280 O O . ARG B 1 310 ? -14.781 6.445 15.508 1 96.81 310 ARG B O 1
ATOM 5287 N N . PRO B 1 311 ? -13.742 7.516 17.219 1 95.12 311 PRO B N 1
ATOM 5288 C CA . PRO B 1 311 ? -12.734 6.457 17.297 1 95.12 311 PRO B CA 1
ATOM 5289 C C . PRO B 1 311 ? -13.328 5.098 17.656 1 95.12 311 PRO B C 1
ATOM 5291 O O . PRO B 1 311 ? -14.258 5.016 18.453 1 95.12 311 PRO B O 1
ATOM 5294 N N . ASN B 1 312 ? -12.805 4.094 17 1 94.56 312 ASN B N 1
ATOM 5295 C CA . ASN B 1 312 ? -13.258 2.74 17.297 1 94.56 312 ASN B CA 1
ATOM 5296 C C . ASN B 1 312 ? -12.969 2.35 18.734 1 94.56 312 ASN B C 1
ATOM 5298 O O . ASN B 1 312 ? -11.898 2.666 19.266 1 94.56 312 ASN B O 1
ATOM 5302 N N . SER B 1 313 ? -13.836 1.62 19.328 1 91.62 313 SER B N 1
ATOM 5303 C CA . SER B 1 313 ? -13.734 1.296 20.75 1 91.62 313 SER B CA 1
ATOM 5304 C C . SER B 1 313 ? -12.625 0.289 21 1 91.62 313 SER B C 1
ATOM 5306 O O . SER B 1 313 ? -12.008 0.296 22.078 1 91.62 313 SER B O 1
ATOM 5308 N N . LYS B 1 314 ? -12.336 -0.533 20.094 1 87.25 314 LYS B N 1
ATOM 5309 C CA . LYS B 1 314 ? -11.32 -1.567 20.266 1 87.25 314 LYS B CA 1
ATOM 5310 C C . LYS B 1 314 ? -9.945 -1.056 19.844 1 87.25 314 LYS B C 1
ATOM 5312 O O . LYS B 1 314 ? -8.938 -1.354 20.5 1 87.25 314 LYS B O 1
ATOM 5317 N N . ASN B 1 315 ? -9.883 -0.329 18.797 1 89.62 315 ASN B N 1
ATOM 5318 C CA . ASN B 1 315 ? -8.672 0.301 18.281 1 89.62 315 ASN B CA 1
ATOM 5319 C C . ASN B 1 315 ? -8.875 1.791 18.031 1 89.62 315 ASN B C 1
ATOM 5321 O O . ASN B 1 315 ? -9.328 2.186 16.953 1 89.62 315 ASN B O 1
ATOM 5325 N N . ARG B 1 316 ? -8.414 2.527 18.875 1 89.31 316 ARG B N 1
ATOM 5326 C CA . ARG B 1 316 ? -8.68 3.963 18.859 1 89.31 316 ARG B CA 1
ATOM 5327 C C . ARG B 1 316 ? -8.125 4.605 17.594 1 89.31 316 ARG B C 1
ATOM 5329 O O . ARG B 1 316 ? -8.477 5.738 17.25 1 89.31 316 ARG B O 1
ATOM 5336 N N . ARG B 1 317 ? -7.27 3.959 16.906 1 91.06 317 ARG B N 1
ATOM 5337 C CA . ARG B 1 317 ? -6.703 4.523 15.688 1 91.06 317 ARG B CA 1
ATOM 5338 C C . ARG B 1 317 ? -7.629 4.297 14.492 1 91.06 317 ARG B C 1
ATOM 5340 O O . ARG B 1 317 ? -7.453 4.914 13.445 1 91.06 317 ARG B O 1
ATOM 5347 N N . ASP B 1 318 ? -8.609 3.41 14.656 1 93.38 318 ASP B N 1
ATOM 5348 C CA . ASP B 1 318 ? -9.648 3.203 13.648 1 93.38 318 ASP B CA 1
ATOM 5349 C C . ASP B 1 318 ? -10.805 4.172 13.852 1 93.38 318 ASP B C 1
ATOM 5351 O O . ASP B 1 318 ? -10.977 4.73 14.938 1 93.38 318 ASP B O 1
ATOM 5355 N N . LEU B 1 319 ? -11.578 4.391 12.773 1 96.88 319 LEU B N 1
ATOM 5356 C CA . LEU B 1 319 ? -12.727 5.293 12.844 1 96.88 319 LEU B CA 1
ATOM 5357 C C . LEU B 1 319 ? -14.016 4.559 12.508 1 96.88 319 LEU B C 1
ATOM 5359 O O . LEU B 1 319 ? -14.055 3.756 11.57 1 96.88 319 LEU B O 1
ATOM 5363 N N . ASP B 1 320 ? -15 4.762 13.32 1 97.5 320 ASP B N 1
ATOM 5364 C CA . ASP B 1 320 ? -16.375 4.379 13 1 97.5 320 ASP B CA 1
ATOM 5365 C C . ASP B 1 320 ? -17.156 5.559 12.414 1 97.5 320 ASP B C 1
ATOM 5367 O O . ASP B 1 320 ? -17.188 6.637 13.016 1 97.5 320 ASP B O 1
ATOM 5371 N N . ILE B 1 321 ? -17.734 5.32 11.273 1 98.38 321 ILE B N 1
ATOM 5372 C CA . ILE B 1 321 ? -18.453 6.387 10.586 1 98.38 321 ILE B CA 1
ATOM 5373 C C . ILE B 1 321 ? -19.859 5.906 10.219 1 98.38 321 ILE B C 1
ATOM 5375 O O . ILE B 1 321 ? -20.016 4.91 9.508 1 98.38 321 ILE B O 1
ATOM 5379 N N . LYS B 1 322 ? -20.812 6.582 10.742 1 98.38 322 LYS B N 1
ATOM 5380 C CA . LYS B 1 322 ? -22.219 6.324 10.391 1 98.38 322 LYS B CA 1
ATOM 5381 C C . LYS B 1 322 ? -22.844 7.539 9.719 1 98.38 322 LYS B C 1
ATOM 5383 O O . LYS B 1 322 ? -22.672 8.672 10.18 1 98.38 322 LYS B O 1
ATOM 5388 N N . ILE B 1 323 ? -23.531 7.281 8.617 1 98.38 323 ILE B N 1
ATOM 5389 C CA . ILE B 1 323 ? -24.172 8.359 7.875 1 98.38 323 ILE B CA 1
ATOM 5390 C C . ILE B 1 323 ? -25.625 7.996 7.586 1 98.38 323 ILE B C 1
ATOM 5392 O O . ILE B 1 323 ? -25.891 7.043 6.859 1 98.38 323 ILE B O 1
ATOM 5396 N N . SER B 1 324 ? -26.484 8.703 8.117 1 98.38 324 SER B N 1
ATOM 5397 C CA . SER B 1 324 ? -27.875 8.578 7.703 1 98.38 324 SER B CA 1
ATOM 5398 C C . SER B 1 324 ? -28.234 9.633 6.66 1 98.38 324 SER B C 1
ATOM 5400 O O . SER B 1 324 ? -27.672 10.727 6.656 1 98.38 324 SER B O 1
ATOM 5402 N N . TYR B 1 325 ? -29.156 9.281 5.781 1 98.25 325 TYR B N 1
ATOM 5403 C CA . TYR B 1 325 ? -29.484 10.211 4.711 1 98.25 325 TYR B CA 1
ATOM 5404 C C . TYR B 1 325 ? -30.969 10.117 4.355 1 98.25 325 TYR B C 1
ATOM 5406 O O . TYR B 1 325 ? -31.609 9.094 4.598 1 98.25 325 TYR B O 1
ATOM 5414 N N . GLU B 1 326 ? -31.469 11.227 3.809 1 98.06 326 GLU B N 1
ATOM 5415 C CA . GLU B 1 326 ? -32.812 11.312 3.232 1 98.06 326 GLU B CA 1
ATOM 5416 C C . GLU B 1 326 ? -32.844 12.297 2.062 1 98.06 326 GLU B C 1
ATOM 5418 O O . GLU B 1 326 ? -32.469 13.461 2.213 1 98.06 326 GLU B O 1
ATOM 5423 N N . LEU B 1 327 ? -33.219 11.781 0.91 1 98.12 327 LEU B N 1
ATOM 5424 C CA . LEU B 1 327 ? -33.438 12.664 -0.23 1 98.12 327 LEU B CA 1
ATOM 5425 C C . LEU B 1 327 ? -34.719 13.445 -0.085 1 98.12 327 LEU B C 1
ATOM 5427 O O . LEU B 1 327 ? -35.812 12.844 -0.007 1 98.12 327 LEU B O 1
ATOM 5431 N N . GLU B 1 328 ? -34.625 14.742 -0.036 1 96.88 328 GLU B N 1
ATOM 5432 C CA . GLU B 1 328 ? -35.812 15.594 0.004 1 96.88 328 GLU B CA 1
ATOM 5433 C C . GLU B 1 328 ? -36.344 15.844 -1.397 1 96.88 328 GLU B C 1
ATOM 5435 O O . GLU B 1 328 ? -35.844 16.703 -2.119 1 96.88 328 GLU B O 1
ATOM 5440 N N . THR B 1 329 ? -37.312 15.102 -1.734 1 96.12 329 THR B N 1
ATOM 5441 C CA . THR B 1 329 ? -37.906 15.195 -3.062 1 96.12 329 THR B CA 1
ATOM 5442 C C . THR B 1 329 ? -39.438 15.141 -2.975 1 96.12 329 THR B C 1
ATOM 5444 O O . THR B 1 329 ? -40 14.594 -2.021 1 96.12 329 THR B O 1
ATOM 5447 N N . GLU B 1 330 ? -40.125 15.766 -3.941 1 94.62 330 GLU B N 1
ATOM 5448 C CA . GLU B 1 330 ? -41.562 15.727 -4.039 1 94.62 330 GLU B CA 1
ATOM 5449 C C . GLU B 1 330 ? -42.031 14.492 -4.812 1 94.62 330 GLU B C 1
ATOM 5451 O O . GLU B 1 330 ? -43.219 14.156 -4.797 1 94.62 330 GLU B O 1
ATOM 5456 N N . ASP B 1 331 ? -41.125 13.906 -5.496 1 95.25 331 ASP B N 1
ATOM 5457 C CA . ASP B 1 331 ? -41.438 12.703 -6.27 1 95.25 331 ASP B CA 1
ATOM 5458 C C . ASP B 1 331 ? -41.344 11.453 -5.402 1 95.25 331 ASP B C 1
ATOM 5460 O O . ASP B 1 331 ? -40.25 11.008 -5.062 1 95.25 331 ASP B O 1
ATOM 5464 N N . ALA B 1 332 ? -42.406 10.82 -5.145 1 92.75 332 ALA B N 1
ATOM 5465 C CA . ALA B 1 332 ? -42.469 9.664 -4.258 1 92.75 332 ALA B CA 1
ATOM 5466 C C . ALA B 1 332 ? -41.688 8.484 -4.836 1 92.75 332 ALA B C 1
ATOM 5468 O O . ALA B 1 332 ? -41.156 7.656 -4.09 1 92.75 332 ALA B O 1
ATOM 5469 N N . ASN B 1 333 ? -41.531 8.43 -6.109 1 94.06 333 ASN B N 1
ATOM 5470 C CA . ASN B 1 333 ? -40.844 7.324 -6.758 1 94.06 333 ASN B CA 1
ATOM 5471 C C . ASN B 1 333 ? -39.344 7.426 -6.57 1 94.06 333 ASN B C 1
ATOM 5473 O O . ASN B 1 333 ? -38.625 6.441 -6.754 1 94.06 333 ASN B O 1
ATOM 5477 N N . ARG B 1 334 ? -38.844 8.609 -6.242 1 95.44 334 ARG B N 1
ATOM 5478 C CA . ARG B 1 334 ? -37.406 8.805 -6.082 1 95.44 334 ARG B CA 1
ATOM 5479 C C . ARG B 1 334 ? -37.062 8.977 -4.609 1 95.44 334 ARG B C 1
ATOM 5481 O O . ARG B 1 334 ? -35.875 9.227 -4.277 1 95.44 334 ARG B O 1
ATOM 5488 N N . ALA B 1 335 ? -38.125 8.938 -3.748 1 93.81 335 ALA B N 1
ATOM 5489 C CA . ALA B 1 335 ? -37.844 9.062 -2.316 1 93.81 335 ALA B CA 1
ATOM 5490 C C . ALA B 1 335 ? -36.906 7.973 -1.829 1 93.81 335 ALA B C 1
ATOM 5492 O O . ALA B 1 335 ? -37.031 6.816 -2.244 1 93.81 335 ALA B O 1
ATOM 5493 N N . SER B 1 336 ? -35.906 8.312 -1.05 1 95.31 336 SER B N 1
ATOM 5494 C CA . SER B 1 336 ? -34.906 7.379 -0.533 1 95.31 336 SER B CA 1
ATOM 5495 C C . SER B 1 336 ? -34.344 7.844 0.808 1 95.31 336 SER B C 1
ATOM 5497 O O . SER B 1 336 ? -34.094 9.031 0.992 1 95.31 336 SER B O 1
ATOM 5499 N N . LYS B 1 337 ? -34.344 6.98 1.753 1 95.81 337 LYS B N 1
ATOM 5500 C CA . LYS B 1 337 ? -33.688 7.211 3.053 1 95.81 337 LYS B CA 1
ATOM 5501 C C . LYS B 1 337 ? -33 5.953 3.549 1 95.81 337 LYS B C 1
ATOM 5503 O O . LYS B 1 337 ? -33.375 4.836 3.186 1 95.81 337 LYS B O 1
ATOM 5508 N N . GLY B 1 338 ? -31.906 6.145 4.258 1 96.12 338 GLY B N 1
ATOM 5509 C CA . GLY B 1 338 ? -31.141 5.008 4.762 1 96.12 338 GLY B CA 1
ATOM 5510 C C . GLY B 1 338 ? -29.984 5.41 5.648 1 96.12 338 GLY B C 1
ATOM 5511 O O . GLY B 1 338 ? -29.922 6.547 6.125 1 96.12 338 GLY B O 1
ATOM 5512 N N . ALA B 1 339 ? -29.297 4.426 6.027 1 96 339 ALA B N 1
ATOM 5513 C CA . ALA B 1 339 ? -28.125 4.633 6.859 1 96 339 ALA B CA 1
ATOM 5514 C C . ALA B 1 339 ? -26.938 3.807 6.355 1 96 339 ALA B C 1
ATOM 5516 O O . ALA B 1 339 ? -27.109 2.66 5.934 1 96 339 ALA B O 1
ATOM 5517 N N . LEU B 1 340 ? -25.797 4.414 6.355 1 94.75 340 LEU B N 1
ATOM 5518 C CA . LEU B 1 340 ? -24.531 3.797 5.996 1 94.75 340 LEU B CA 1
ATOM 5519 C C . LEU B 1 340 ? -23.641 3.652 7.223 1 94.75 340 LEU B C 1
ATOM 5521 O O . LEU B 1 340 ? -23.594 4.539 8.078 1 94.75 340 LEU B O 1
ATOM 5525 N N . GLU B 1 341 ? -22.984 2.525 7.383 1 96.5 341 GLU B N 1
ATOM 5526 C CA . GLU B 1 341 ? -22.031 2.297 8.453 1 96.5 341 GLU B CA 1
ATOM 5527 C C . GLU B 1 341 ? -20.672 1.862 7.898 1 96.5 341 GLU B C 1
ATOM 5529 O O . GLU B 1 341 ? -20.594 0.881 7.156 1 96.5 341 GLU B O 1
ATOM 5534 N N . TYR B 1 342 ? -19.688 2.598 8.258 1 97.06 342 TYR B N 1
ATOM 5535 C CA . TYR B 1 342 ? -18.344 2.344 7.773 1 97.06 342 TYR B CA 1
ATOM 5536 C C . TYR B 1 342 ? -17.359 2.217 8.938 1 97.06 342 TYR B C 1
ATOM 5538 O O . TYR B 1 342 ? -17.562 2.795 10 1 97.06 342 TYR B O 1
ATOM 5546 N N . ARG B 1 343 ? -16.391 1.446 8.727 1 94.44 343 ARG B N 1
ATOM 5547 C CA . ARG B 1 343 ? -15.219 1.365 9.602 1 94.44 343 ARG B CA 1
ATOM 5548 C C . ARG B 1 343 ? -13.938 1.597 8.82 1 94.44 343 ARG B C 1
ATOM 5550 O O . ARG B 1 343 ? -13.656 0.885 7.852 1 94.44 343 ARG B O 1
ATOM 5557 N N . MET B 1 344 ? -13.203 2.564 9.148 1 93.81 344 MET B N 1
ATOM 5558 C CA . MET B 1 344 ? -11.898 2.83 8.555 1 93.81 344 MET B CA 1
ATOM 5559 C C . MET B 1 344 ? -10.781 2.211 9.391 1 93.81 344 MET B C 1
ATOM 5561 O O . MET B 1 344 ? -10.594 2.578 10.547 1 93.81 344 MET B O 1
ATOM 5565 N N . CYS B 1 345 ? -10.109 1.234 8.805 1 87.31 345 CYS B N 1
ATOM 5566 C CA . CYS B 1 345 ? -9.094 0.481 9.539 1 87.31 345 CYS B CA 1
ATOM 5567 C C . CYS B 1 345 ? -7.75 0.551 8.828 1 87.31 345 CYS B C 1
ATOM 5569 O O . CYS B 1 345 ? -7.691 0.764 7.613 1 87.31 345 CYS B O 1
#

pLDDT: mean 94.97, std 7.47, range [39.28, 98.94]

Nearest PDB structures (foldseek):
  6nt2-assembly1_A  TM=9.851E-01  e=4.567E-52  Homo sapiens
  5dst-assembly5_J  TM=9.952E-01  e=2.964E-51  Homo sapiens
  1ori-assembly1_A  TM=9.822E-01  e=8.552E-51  Rattus norvegicus
  3q7e-assembly1_A-2  TM=9.863E-01  e=1.602E-49  Rattus norvegicus
  1orh-assembly1_A  TM=9.765E-01  e=1.814E-49  Rattus norvegicus

Radius of gyration: 27.53 Å; Cα contacts (8 Å, |Δi|>4): 1516; chains: 2; bounding box: 82×77×59 Å

Foldseek 3Di:
DVVLVVVLVVLVVVLVPDDPLSNVVQQVLQDVVVVVQQCPQCQVLVLLLCLQQVFLVLLAQWEEEEEQCQLVSSVVSSVVSHHQAYEYEHAHSSQSNSCVVCVVVPNNVRYHYYHDQLVPDDDPDQAGQEYEYPQAAALRCFQNSLQSVLVCCVRHYDVVGYYVFFKKWKKKFFFQDVPVCCVQQVCQCAPPRDHRCVVSVVSLQAWDFAADAPVRTQWDMDTWDMDGSNDDHPVSSWDKTKDKTAGAAFDKGFKMKMWMKIWRPVGPDIGIDILHNVDDHGPSHIIIRGDPDMAGDHHGWMKIKMWTWAQDPVNSSKIKIKMWIWTDDPDPVRTDTDMHIHIYD/DVVLVVVLVVLLVVLVPDDPLSNVVQQVLQDVVVVVQQCPQCQVLVLLLCLQQVFLVLLAQWEEEEEQCQLVSSVVSSVVSHHQAYEYEHQHSSQSNSCVVCVVVPNNVRYHYYHDQLVPDDDPDQAGQEYEYPQAAAQRCFQNSLQSVLVCCVRHYDDVGYYVFFKKWKKKFFFQDVPVCCVQQVCQCAPPRDRRVVVSVVSLQAWDFAADAPVRTQWDMDTWDMDGSNDDHPVSSWDKTKDKTAGAAFDKGFKMKMWMKIWRPVGPDIGIDILHNVDDHGPSHIIIRGDPDMAGDHHGWMKIKMWTWAQDPVNSSKIKIKMWIWTDDPDPVRTDTDMHIHIYD

=== Feature glossary ===
Annotated list of the representations used here:

Nearest PDB structures. The Foldseek neighbor list gives the closest experimentally determined structures in the PDB, ranked by structural alignment. TM-score near 1 means near-identical fold; near 0.3 means only rough topology match. This is how one finds what a novel AlphaFold prediction most resembles in the solved-structure universe.

Foldseek 3Di. Foldseek's 3Di representation compresses backbone geometry into a per-residue letter drawn from a learned twenty-state alphabet. It captures the tertiary interaction pattern around each residue — which residues are packed against it in space, regardless of where they are in sequence.

Radius of gyration, Cα contacts, bounding box. Radius of gyration (Rg) is the root-mean-square distance of Cα atoms from their centroid — a single number for overall size and compactness. A globular domain of N residues has Rg ≈ 2.2·N^0.38 Å; an extended or disordered chain has a much larger Rg. The Cα contact count is the number of residue pairs whose Cα atoms are within 8 Å and are more than four positions apart in sequence — a standard proxy for tertiary packing density. The bounding box is the smallest axis-aligned box enclosing all Cα atoms.

InterPro / GO / CATH / organism. The annotation block draws on four external resources. InterPro: which protein families and domains the sequence belongs to. GO: standardized terms for what the protein does, what process it participates in, and where in the cell it acts. CATH: which structural fold it has in the CATH hierarchy. Organism: the species of origin.

mmCIF coordinates. The mmCIF block holds the 3D Cartesian coordinates of each backbone atom (N, Cα, C, O) in ångströms. mmCIF is the PDB's canonical archive format — a tagged-loop text representation of the atomic model.

pLDDT. pLDDT is the predicted lDDT-Cα score: AlphaFold's confidence that the local environment of each residue (all inter-atomic distances within 15 Å) is correctly placed. It is a per-residue number between 0 and 100, with higher meaning more reliable.

Backbone torsions (φ/ψ). φ (phi) and ψ (psi) are the two rotatable backbone dihedrals per residue: φ is the C(i-1)–N–Cα–C torsion, ψ is the N–Cα–C–N(i+1) torsion, both in degrees on (−180°, 180°]. α-helical residues cluster near (−60°, −45°); β-strand residues near (−120°, +130°). A Ramachandran plot is simply a scatter of (φ, ψ) for every residue.

B-factor. For experimental (PDB) structures, the B-factor (temperature factor) quantifies the positional spread of each atom in the crystal — a combination of thermal vibration and static disorder — in units of Å². High B-factors mark flexible loops or poorly resolved regions; low B-factors mark the rigid, well-ordered core.

Secondary structure (3-state, P-SEA). SS3 is a coarse helix/strand/coil call (letters a/b/c) made by the P-SEA algorithm from inter-Cα distances and dihedrals. It is less detailed than DSSP but needs only Cα positions.

Predicted aligned error. Predicted aligned error is AlphaFold's pairwise confidence. Unlike pLDDT (per-residue), PAE is per-residue-pair and captures whether two parts of the structure are correctly placed relative to each other. Units are ångströms of expected positional error.

Solvent-accessible surface area. Solvent-accessible surface area (SASA) is the area in Å² traced out by the centre of a 1.4 Å probe sphere (a water molecule) rolled over the protein's van der Waals surface (Shrake–Rupley / Lee–Richards construction). Buried residues have near-zero SASA; fully exposed residues can exceed 200 Å². The total SASA scales roughly with the number of surface residues.

Secondary structure (8-state, DSSP). The SS8 string is DSSP's per-residue secondary-structure call. α-helix (H) means an i→i+4 H-bond ladder; β-strand (E) means the residue participates in a β-sheet; 3₁₀ (G) and π (I) are tighter and wider helices; T/S are turns/bends; '-' is loop.

Rendered structure images. Structure images are PyMOL renders from six orthogonal camera directions. Cartoon representation draws helices as coils and strands as arrows; sticks shows the backbone as bonds; surface shows the solvent-excluded envelope. Rainbow coloring maps sequence position to hue (blue→red, N→C); chain coloring assigns a distinct color per polypeptide.

Sequence. The amino-acid sequence is the protein's primary structure: the linear order of residues from the N-terminus to the C-terminus, written in one-letter code. Everything else here — the 3D coordinates, the secondary structure, the domain annotations — is ultimately a consequence of this string.

Contact-map, Ramachandran, and PAE plots. Three diagnostic plots accompany the record. The Cα contact map visualizes the tertiary structure as a 2D adjacency matrix (8 Å cutoff, sequence-local contacts suppressed). The Ramachandran plot shows the distribution of backbone (φ, ψ) torsions, with points in the α and β basins reflecting secondary structure content. The PAE plot shows AlphaFold's inter-residue confidence as a color matrix.